Protein AF-0000000084972210 (afdb_homodimer)

InterPro domains:
  IPR000281 Helix-turn-helix protein RpiR [PF01418] (8-73)
  IPR000281 Helix-turn-helix protein RpiR [PS51071] (6-82)
  IPR001347 SIS domain [PF01380] (135-260)
  IPR001347 SIS domain [PS51464] (131-268)
  IPR009057 Homedomain-like superfamily [SSF46689] (7-78)
  IPR035472 RpiR-like, SIS domain [cd05013] (126-258)
  IPR036388 Winged helix-like DNA-binding domain superfamily [G3DSA:1.10.10.10] (3-77)
  IPR046348 SIS domain superfamily [SSF53697] (104-267)
  IPR047640 HTH-type transcriptional regulator RpiR-like [PTHR30514] (6-276)

Radius of gyration: 26.81 Å; Cα contacts (8 Å, |Δi|>4): 925; chains: 2; bounding box: 53×88×68 Å

Nearest PDB structures (foldseek):
  4ivn-assembly1_A  TM=7.074E-01  e=9.730E-13  Vibrio vulnificus YJ016
  4ivn-assembly1_B  TM=6.744E-01  e=2.372E-12  Vibrio vulnificus YJ016
  3sho-assembly1_B  TM=8.612E-01  e=5.101E-09  Sphaerobacter thermophilus DSM 20745
  7en7-assembly1_A  TM=8.358E-01  e=5.096E-07  Escherichia coli K-12
  7en5-assembly1_A  TM=8.341E-01  e=5.912E-07  Escherichia coli K-12

Foldseek 3Di:
DPPPPQQLLRLCVVQVVVADPLLNLLSVLCVVCLQCLLQDQLQVSQVVSVHGSVSSQVSCVSSPHPGSNRSSVRSLCNCLVVCPVPQVVLAVVVCVVLPPPPPSVCVLVVVLVVLLVVLVVVDDPVLLLVLLQLVLQAPAEEEFEDDVGVVLRVVLQVVVQLQDPHYYYDDLDDVSLVVCLVPDDQSYAYEAEAEGNRDPSSLVSLQSNLVSRHAYEYEYAGSSRPSVVSHPYYRHSHDPRHHPVSCVVSSNVVSVVSVVSNCVVPVPSRVVSNVVSVVVCCVVVVVVVD/DPPPPAQLLRLCVVLVVVQDPLLNLLSVLCVVCLLCLLADQLQVSQVVSVHGSVSSQVSCVSSPHPGSLRSSLRSLLNCLVVPLVPQVVLAVVVCVVLPPPPPSVVVLVVVLVVLLVVLVVVDDPVLLLVVLQLVLQAPAEEEFEDDVVVVLRVVLQVVVQLQDPHYYYDDLDDVSLVVCLVPDDQSYAYEAEAEGSGDPSSLVSLQSNQVSRHAYEYEYAGPNRPSVVSHPYYRHSHDSRHHPVSCVVSSNVVSVVSVVSNCVVPVPSRVVSNVVSVVVCCVVVVVVVD

pLDDT: mean 84.64, std 15.68, range [24.75, 98.81]

Sequence (580 aa):
MGVKASTITERIEAHFDQLSKAQKKVAQFVLKNPTYVGVHSASEVGISAGTSETTVIRFCYAIGLAGYAQLQKEVTMFVFGKNTNSTLGNYVASKEALFHEPQLAEKVMGQVSNQIINIAQQIDPDQFQDVTRRMHQASTIYLIGAGASQFAGQWLKFTLNILRPNVQAVESHTGALIRTLQEMDEDALVIVVSLHRYYKESIALAKMFHEQGAYTVAMTDSNVAPIIPHADTTFVLQQTELSTIDMMPALIAFMNTLVVGMVSHDQAYYEQQREKFDDFQNSFLADRWSMGVKASTITERIEAHFDQLSKAQKKVAQFVLKNPTYVGVHSASEVGISAGTSETTVIRFCYAIGLAGYAQLQKEVTMFVFGKNTNSTLGNYVASKEALFHEPQLAEKVMGQVSNQIINIAQQIDPDQFQDVTRRMHQASTIYLIGAGASQFAGQWLKFTLNILRPNVQAVESHTGALIRTLQEMDEDALVIVVSLHRYYKESIALAKMFHEQGAYTVAMTDSNVAPIIPHADTTFVLQQTELSTIDMMPALIAFMNTLVVGMVSHDQAYYEQQREKFDDFQNSFLADRWS

Secondary structure (DSSP, 8-state):
-------HHHHHHHHGGGS-HHHHHHHHHHHH-HHHHHHS-HHHHHHHTTS-HHHHHHHHHHTT-SSHHHHHHHHHHHHHHHTHHHHHHHHHHTTGGGTT-TTHHHHHHHHHHHHHHHHHHHS-HHHHHHHHHHHHH-S-EEEEE-TTHHHHHHHHHHHHHHH-S-EEEPP-SHHHHHHHHHH--TT-EEEEEE-TT--HHHHHHHHHHHHTT-EEEEEES-TT-TTGGG-SEEEE---SS--TGGGHHHHHHHHHHHHHHHHTT-HHHHHHHHHHHHHHHHHHHHHH--/-------HHHHHHHHGGGS-HHHHHHHHHHHH-HHHHHHS-HHHHHHHTTS-HHHHHHHHHHTT-SSHHHHHHHHHHHHHHH-TTHHHHHHHHTTGGGTT-TTHHHHHHHHHHHHHHHHHHHS-HHHHHHHHHHHHH-S-EEEEE-TTHHHHHHHHHHHHHHH-S-EEEPP-SHHHHHHHHHH--TT-EEEEEE-TT--HHHHHHHHHHHHTT-EEEEEES-TT-TTGGG-SEEEE---SS--TGGGHHHHHHHHHHHHHHHHTT-HHHHHHHHHHHHHHHHHHHHHHH-

Structure (mmCIF, N/CA/C/O backbone):
data_AF-0000000084972210-model_v1
#
loop_
_entity.id
_entity.type
_entity.pdbx_description
1 polymer 'Putative HTH-type transcriptional regulator ybbH'
#
loop_
_atom_site.group_PDB
_atom_site.id
_atom_site.type_symbol
_atom_site.label_atom_id
_atom_site.label_alt_id
_atom_site.label_comp_id
_atom_site.label_asym_id
_atom_site.label_entity_id
_atom_site.label_seq_id
_atom_site.pdbx_PDB_ins_code
_atom_site.Cartn_x
_atom_site.Cartn_y
_atom_site.Cartn_z
_atom_site.occupancy
_atom_site.B_iso_or_equiv
_atom_site.auth_seq_id
_atom_site.auth_comp_id
_atom_site.auth_asym_id
_atom_site.auth_atom_id
_atom_site.pdbx_PDB_model_num
ATOM 1 N N . MET A 1 1 ? 20.594 -43.094 -1.416 1 24.75 1 MET A N 1
ATOM 2 C CA . MET A 1 1 ? 21.047 -42.156 -2.451 1 24.75 1 MET A CA 1
ATOM 3 C C . MET A 1 1 ? 19.906 -41.219 -2.877 1 24.75 1 MET A C 1
ATOM 5 O O . MET A 1 1 ? 18.891 -41.688 -3.393 1 24.75 1 MET A O 1
ATOM 9 N N . GLY A 1 2 ? 19.641 -40.219 -2.084 1 31.03 2 GLY A N 1
ATOM 10 C CA . GLY A 1 2 ? 18.422 -39.438 -2.121 1 31.03 2 GLY A CA 1
ATOM 11 C C . GLY A 1 2 ? 18.141 -38.844 -3.488 1 31.03 2 GLY A C 1
ATOM 12 O O . GLY A 1 2 ? 19.031 -38.219 -4.105 1 31.03 2 GLY A O 1
ATOM 13 N N . VAL A 1 3 ? 17.297 -39.469 -4.328 1 30.14 3 VAL A N 1
ATOM 14 C CA . VAL A 1 3 ? 16.938 -39 -5.66 1 30.14 3 VAL A CA 1
ATOM 15 C C . VAL A 1 3 ? 16.703 -37.5 -5.633 1 30.14 3 VAL A C 1
ATOM 17 O O . VAL A 1 3 ? 15.766 -37.031 -4.98 1 30.14 3 VAL A O 1
ATOM 20 N N . LYS A 1 4 ? 17.672 -36.688 -5.543 1 41.34 4 LYS A N 1
ATOM 21 C CA . LYS A 1 4 ? 17.594 -35.25 -5.68 1 41.34 4 LYS A CA 1
ATOM 22 C C . LYS A 1 4 ? 16.625 -34.844 -6.773 1 41.34 4 LYS A C 1
ATOM 24 O O . LYS A 1 4 ? 16.766 -35.25 -7.93 1 41.34 4 LYS A O 1
ATOM 29 N N . ALA A 1 5 ? 15.352 -34.719 -6.418 1 46.31 5 ALA A N 1
ATOM 30 C CA . ALA A 1 5 ? 14.312 -34.281 -7.348 1 46.31 5 ALA A CA 1
ATOM 31 C C . ALA A 1 5 ? 14.859 -33.25 -8.336 1 46.31 5 ALA A C 1
ATOM 33 O O . ALA A 1 5 ? 15.312 -32.188 -7.934 1 46.31 5 ALA A O 1
ATOM 34 N N . SER A 1 6 ? 15.305 -33.531 -9.492 1 58.09 6 SER A N 1
ATOM 35 C CA . SER A 1 6 ? 15.883 -32.75 -10.562 1 58.09 6 SER A CA 1
ATOM 36 C C . SER A 1 6 ? 14.93 -31.641 -11.008 1 58.09 6 SER A C 1
ATOM 38 O O . SER A 1 6 ? 13.711 -31.828 -11.031 1 58.09 6 SER A O 1
ATOM 40 N N . THR A 1 7 ? 15.32 -30.344 -10.961 1 69.88 7 THR A N 1
ATOM 41 C CA . THR A 1 7 ? 14.523 -29.234 -11.484 1 69.88 7 THR A CA 1
ATOM 42 C C . THR A 1 7 ? 14.141 -29.5 -12.938 1 69.88 7 THR A C 1
ATOM 44 O O . THR A 1 7 ? 14.703 -30.375 -13.594 1 69.88 7 THR A O 1
ATOM 47 N N . ILE A 1 8 ? 13.125 -28.922 -13.383 1 79.75 8 ILE A N 1
ATOM 48 C CA . ILE A 1 8 ? 12.688 -29.078 -14.766 1 79.75 8 ILE A CA 1
ATOM 49 C C . ILE A 1 8 ? 13.844 -28.75 -15.711 1 79.75 8 ILE A C 1
ATOM 51 O O . ILE A 1 8 ? 14.016 -29.406 -16.734 1 79.75 8 ILE A O 1
ATOM 55 N N . THR A 1 9 ? 14.625 -27.781 -15.289 1 77.5 9 THR A N 1
ATOM 56 C CA . THR A 1 9 ? 15.789 -27.422 -16.094 1 77.5 9 THR A CA 1
ATOM 57 C C . THR A 1 9 ? 16.766 -28.594 -16.172 1 77.5 9 THR A C 1
ATOM 59 O O . THR A 1 9 ? 17.25 -28.938 -17.25 1 77.5 9 THR A O 1
ATOM 62 N N . GLU A 1 10 ? 17.016 -29.156 -15.062 1 77.06 10 GLU A N 1
ATOM 63 C CA . GLU A 1 10 ? 17.938 -30.297 -15 1 77.06 10 GLU A CA 1
ATOM 64 C C . GLU A 1 10 ? 17.391 -31.469 -15.797 1 77.06 10 GLU A C 1
ATOM 66 O O . GLU A 1 10 ? 18.141 -32.188 -16.469 1 77.06 10 GLU A O 1
ATOM 71 N N . ARG A 1 11 ? 16.172 -31.703 -15.68 1 83.56 11 ARG A N 1
ATOM 72 C CA . ARG A 1 11 ? 15.523 -32.781 -16.391 1 83.56 11 ARG A CA 1
ATOM 73 C C . ARG A 1 11 ? 15.625 -32.594 -17.906 1 83.56 11 ARG A C 1
ATOM 75 O O . ARG A 1 11 ? 15.945 -33.531 -18.641 1 83.56 11 ARG A O 1
ATOM 82 N N . ILE A 1 12 ? 15.391 -31.344 -18.344 1 87.38 12 ILE A N 1
ATOM 83 C CA . ILE A 1 12 ? 15.469 -31.016 -19.766 1 87.38 12 ILE A CA 1
ATOM 84 C C . ILE A 1 12 ? 16.906 -31.188 -20.25 1 87.38 12 ILE A C 1
ATOM 86 O O . ILE A 1 12 ? 17.141 -31.781 -21.312 1 87.38 12 ILE A O 1
ATOM 90 N N . GLU A 1 13 ? 17.797 -30.719 -19.453 1 81.81 13 GLU A N 1
ATOM 91 C CA . GLU A 1 13 ? 19.203 -30.812 -19.828 1 81.81 13 GLU A CA 1
ATOM 92 C C . GLU A 1 13 ? 19.656 -32.281 -19.938 1 81.81 13 GLU A C 1
ATOM 94 O O . GLU A 1 13 ? 20.406 -32.625 -20.844 1 81.81 13 GLU A O 1
ATOM 99 N N . ALA A 1 14 ? 19.203 -33.062 -19.047 1 84.31 14 ALA A N 1
ATOM 100 C CA . ALA A 1 14 ? 19.578 -34.469 -18.984 1 84.31 14 ALA A CA 1
ATOM 101 C C . ALA A 1 14 ? 19.078 -35.25 -20.203 1 84.31 14 ALA A C 1
ATOM 103 O O . ALA A 1 14 ? 19.688 -36.219 -20.641 1 84.31 14 ALA A O 1
ATOM 104 N N . HIS A 1 15 ? 18 -34.844 -20.812 1 89.56 15 HIS A N 1
ATOM 105 C CA . HIS A 1 15 ? 17.359 -35.562 -21.891 1 89.56 15 HIS A CA 1
ATOM 106 C C . HIS A 1 15 ? 17.484 -34.844 -23.219 1 89.56 15 HIS A C 1
ATOM 108 O O . HIS A 1 15 ? 17.016 -35.312 -24.25 1 89.56 15 HIS A O 1
ATOM 114 N N . PHE A 1 16 ? 18.141 -33.625 -23.219 1 88 16 PHE A N 1
ATOM 115 C CA . PHE A 1 16 ? 18.109 -32.719 -24.328 1 88 16 PHE A CA 1
ATOM 116 C C . PHE A 1 16 ? 18.641 -33.375 -25.609 1 88 16 PHE A C 1
ATOM 118 O O . PHE A 1 16 ? 18.047 -33.219 -26.672 1 88 16 PHE A O 1
ATOM 125 N N . ASP A 1 17 ? 19.656 -34.125 -25.5 1 86.75 17 ASP A N 1
ATOM 126 C CA . ASP A 1 17 ? 20.344 -34.719 -26.656 1 86.75 17 ASP A CA 1
ATOM 127 C C . ASP A 1 17 ? 19.484 -35.781 -27.297 1 86.75 17 ASP A C 1
ATOM 129 O O . ASP A 1 17 ? 19.656 -36.094 -28.484 1 86.75 17 ASP A O 1
ATOM 133 N N . GLN A 1 18 ? 18.625 -36.406 -26.594 1 90.88 18 GLN A N 1
ATOM 134 C CA . GLN A 1 18 ? 17.781 -37.5 -27.078 1 90.88 18 GLN A CA 1
ATOM 135 C C . GLN A 1 18 ? 16.484 -36.969 -27.688 1 90.88 18 GLN A C 1
ATOM 137 O O . GLN A 1 18 ? 15.703 -37.75 -28.25 1 90.88 18 GLN A O 1
ATOM 142 N N . LEU A 1 19 ? 16.297 -35.688 -27.578 1 93.06 19 LEU A N 1
ATOM 143 C CA . LEU A 1 19 ? 15.055 -35.062 -28.047 1 93.06 19 LEU A CA 1
ATOM 144 C C . LEU A 1 19 ? 15.07 -34.875 -29.547 1 93.06 19 LEU A C 1
ATOM 146 O O . LEU A 1 19 ? 16.141 -34.656 -30.141 1 93.06 19 LEU A O 1
ATOM 150 N N . SER A 1 20 ? 13.93 -35.094 -30.188 1 92.94 20 SER A N 1
ATOM 151 C CA . SER A 1 20 ? 13.797 -34.75 -31.594 1 92.94 20 SER A CA 1
ATOM 152 C C . SER A 1 20 ? 13.984 -33.25 -31.812 1 92.94 20 SER A C 1
ATOM 154 O O . SER A 1 20 ? 13.961 -32.469 -30.859 1 92.94 20 SER A O 1
ATOM 156 N N . LYS A 1 21 ? 14.188 -32.875 -33.062 1 91.88 21 LYS A N 1
ATOM 157 C CA . LYS A 1 21 ? 14.344 -31.469 -33.406 1 91.88 21 LYS A CA 1
ATOM 158 C C . LYS A 1 21 ? 13.156 -30.656 -32.906 1 91.88 21 LYS A C 1
ATOM 160 O O . LYS A 1 21 ? 13.336 -29.578 -32.312 1 91.88 21 LYS A O 1
ATOM 165 N N . ALA A 1 22 ? 11.984 -31.172 -33.156 1 92.69 22 ALA A N 1
ATOM 166 C CA . ALA A 1 22 ? 10.766 -30.484 -32.719 1 92.69 22 ALA A CA 1
ATOM 167 C C . ALA A 1 22 ? 10.688 -30.422 -31.188 1 92.69 22 ALA A C 1
ATOM 169 O O . ALA A 1 22 ? 10.281 -29.406 -30.625 1 92.69 22 ALA A O 1
ATOM 170 N N . GLN A 1 23 ? 11.109 -31.453 -30.469 1 94.38 23 GLN A N 1
ATOM 171 C CA . GLN A 1 23 ? 11.094 -31.5 -29 1 94.38 23 GLN A CA 1
ATOM 172 C C . GLN A 1 23 ? 12.125 -30.547 -28.422 1 94.38 23 GLN A C 1
ATOM 174 O O . GLN A 1 23 ? 11.898 -29.953 -27.359 1 94.38 23 GLN A O 1
ATOM 179 N N . LYS A 1 24 ? 13.211 -30.391 -29.109 1 92.19 24 LYS A N 1
ATOM 180 C CA . LYS A 1 24 ? 14.227 -29.438 -28.672 1 92.19 24 LYS A CA 1
ATOM 181 C C . LYS A 1 24 ? 13.695 -28.016 -28.719 1 92.19 24 LYS A C 1
ATOM 183 O O . LYS A 1 24 ? 14.016 -27.188 -27.859 1 92.19 24 LYS A O 1
ATOM 188 N N . LYS A 1 25 ? 12.883 -27.719 -29.672 1 91.62 25 LYS A N 1
ATOM 189 C CA . LYS A 1 25 ? 12.227 -26.422 -29.719 1 91.62 25 LYS A CA 1
ATOM 190 C C . LYS A 1 25 ? 11.344 -26.203 -28.5 1 91.62 25 LYS A C 1
ATOM 192 O O . LYS A 1 25 ? 11.359 -25.125 -27.891 1 91.62 25 LYS A O 1
ATOM 197 N N . VAL A 1 26 ? 10.586 -27.219 -28.125 1 93.88 26 VAL A N 1
ATOM 198 C CA . VAL A 1 26 ? 9.727 -27.141 -26.953 1 93.88 26 VAL A CA 1
ATOM 199 C C . VAL A 1 26 ? 10.586 -26.953 -25.703 1 93.88 26 VAL A C 1
ATOM 201 O O . VAL A 1 26 ? 10.289 -26.109 -24.859 1 93.88 26 VAL A O 1
ATOM 204 N N . ALA A 1 27 ? 11.633 -27.734 -25.578 1 90.38 27 ALA A N 1
ATOM 205 C CA . ALA A 1 27 ? 12.539 -27.656 -24.438 1 90.38 27 ALA A CA 1
ATOM 206 C C . ALA A 1 27 ? 13.086 -26.234 -24.266 1 90.38 27 ALA A C 1
ATOM 208 O O . ALA A 1 27 ? 13.047 -25.688 -23.172 1 90.38 27 ALA A O 1
ATOM 209 N N . GLN A 1 28 ? 13.547 -25.688 -25.359 1 85.31 28 GLN A N 1
ATOM 210 C CA . GLN A 1 28 ? 14.086 -24.344 -25.328 1 85.31 28 GLN A CA 1
ATOM 211 C C . GLN A 1 28 ? 13.016 -23.328 -24.953 1 85.31 28 GLN A C 1
ATOM 213 O O . GLN A 1 28 ? 13.281 -22.391 -24.172 1 85.31 28 GLN A O 1
ATOM 218 N N . PHE A 1 29 ? 11.898 -23.531 -25.469 1 87.38 29 PHE A N 1
ATOM 219 C CA . PHE A 1 29 ? 10.797 -22.625 -25.156 1 87.38 29 PHE A CA 1
ATOM 220 C C . PHE A 1 29 ? 10.445 -22.719 -23.672 1 87.38 29 PHE A C 1
ATOM 222 O O . PHE A 1 29 ? 10.234 -21.688 -23.016 1 87.38 29 PHE A O 1
ATOM 229 N N . VAL A 1 30 ? 10.359 -23.953 -23.125 1 85.62 30 VAL A N 1
ATOM 230 C CA . VAL A 1 30 ? 10.031 -24.172 -21.719 1 85.62 30 VAL A CA 1
ATOM 231 C C . VAL A 1 30 ? 11.07 -23.5 -20.828 1 85.62 30 VAL A C 1
ATOM 233 O O . VAL A 1 30 ? 10.727 -22.828 -19.859 1 85.62 30 VAL A O 1
ATOM 236 N N . LEU A 1 31 ? 12.328 -23.625 -21.219 1 77.62 31 LEU A N 1
ATOM 237 C CA . LEU A 1 31 ? 13.422 -23.062 -20.438 1 77.62 31 LEU A CA 1
ATOM 238 C C . LEU A 1 31 ? 13.414 -21.531 -20.5 1 77.62 31 LEU A C 1
ATOM 240 O O . LEU A 1 31 ? 13.695 -20.859 -19.516 1 77.62 31 LEU A O 1
ATOM 244 N N . LYS A 1 32 ? 13.039 -21.031 -21.609 1 71.75 32 LYS A N 1
ATOM 245 C CA . LYS A 1 32 ? 13.07 -19.594 -21.844 1 71.75 32 LYS A CA 1
ATOM 246 C C . LYS A 1 32 ? 11.797 -18.922 -21.328 1 71.75 32 LYS A C 1
ATOM 248 O O . LYS A 1 32 ? 11.82 -17.75 -20.922 1 71.75 32 LYS A O 1
ATOM 253 N N . ASN A 1 33 ? 10.75 -19.766 -21.406 1 73.19 33 ASN A N 1
ATOM 254 C CA . ASN A 1 33 ? 9.453 -19.188 -21.078 1 73.19 33 ASN A CA 1
ATOM 255 C C . ASN A 1 33 ? 8.719 -20.016 -20.031 1 73.19 33 ASN A C 1
ATOM 257 O O . ASN A 1 33 ? 7.57 -20.406 -20.25 1 73.19 33 ASN A O 1
ATOM 261 N N . PRO A 1 34 ? 9.43 -20.328 -18.938 1 73.5 34 PRO A N 1
ATOM 262 C CA . PRO A 1 34 ? 8.797 -21.234 -17.969 1 73.5 34 PRO A CA 1
ATOM 263 C C . PRO A 1 34 ? 7.469 -20.688 -17.438 1 73.5 34 PRO A C 1
ATOM 265 O O . PRO A 1 34 ? 6.52 -21.453 -17.25 1 73.5 34 PRO A O 1
ATOM 268 N N . THR A 1 35 ? 7.406 -19.453 -17.312 1 65.38 35 THR A N 1
ATOM 269 C CA . THR A 1 35 ? 6.18 -18.859 -16.797 1 65.38 35 THR A CA 1
ATOM 270 C C . THR A 1 35 ? 5.031 -19.047 -17.781 1 65.38 35 THR A C 1
ATOM 272 O O . THR A 1 35 ? 3.91 -19.375 -17.391 1 65.38 35 THR A O 1
ATOM 275 N N . TYR A 1 36 ? 5.336 -18.844 -19.016 1 69.38 36 TYR A N 1
ATOM 276 C CA . TYR A 1 36 ? 4.352 -19.062 -20.062 1 69.38 36 TYR A CA 1
ATOM 277 C C . TYR A 1 36 ? 3.873 -20.516 -20.078 1 69.38 36 TYR A C 1
ATOM 279 O O . TYR A 1 36 ? 2.67 -20.766 -20.156 1 69.38 36 TYR A O 1
ATOM 287 N N . VAL A 1 37 ? 4.75 -21.422 -19.984 1 80.75 37 VAL A N 1
ATOM 288 C CA . VAL A 1 37 ? 4.465 -22.859 -20.047 1 80.75 37 VAL A CA 1
ATOM 289 C C . VAL A 1 37 ? 3.611 -23.266 -18.844 1 80.75 37 VAL A C 1
ATOM 291 O O . VAL A 1 37 ? 2.74 -24.125 -18.953 1 80.75 37 VAL A O 1
ATOM 294 N N . GLY A 1 38 ? 3.9 -22.562 -17.766 1 74.56 38 GLY A N 1
ATOM 295 C CA . GLY A 1 38 ? 3.184 -22.875 -16.547 1 74.56 38 GLY A CA 1
ATOM 296 C C . GLY A 1 38 ? 1.702 -22.562 -16.625 1 74.56 38 GLY A C 1
ATOM 297 O O . GLY A 1 38 ? 0.896 -23.156 -15.906 1 74.56 38 GLY A O 1
ATOM 298 N N . VAL A 1 39 ? 1.272 -21.688 -17.547 1 63.34 39 VAL A N 1
ATOM 299 C CA . VAL A 1 39 ? -0.1 -21.203 -17.438 1 63.34 39 VAL A CA 1
ATOM 300 C C . VAL A 1 39 ? -0.824 -21.406 -18.766 1 63.34 39 VAL A C 1
ATOM 302 O O . VAL A 1 39 ? -1.972 -20.984 -18.922 1 63.34 39 VAL A O 1
ATOM 305 N N . HIS A 1 40 ? -0.234 -21.875 -19.703 1 72.31 40 HIS A N 1
ATOM 306 C CA . HIS A 1 40 ? -0.85 -22.062 -21.016 1 72.31 40 HIS A CA 1
ATOM 307 C C . HIS A 1 40 ? -0.997 -23.531 -21.344 1 72.31 40 HIS A C 1
ATOM 309 O O . HIS A 1 40 ? -0.276 -24.375 -20.797 1 72.31 40 HIS A O 1
ATOM 315 N N . SER A 1 41 ? -1.969 -23.828 -22.172 1 80.38 41 SER A N 1
ATOM 316 C CA . SER A 1 41 ? -2.242 -25.203 -22.578 1 80.38 41 SER A CA 1
ATOM 317 C C . SER A 1 41 ? -1.131 -25.75 -23.469 1 80.38 41 SER A C 1
ATOM 319 O O . SER A 1 41 ? -0.345 -24.984 -24.031 1 80.38 41 SER A O 1
ATOM 321 N N . ALA A 1 42 ? -1.182 -27.109 -23.578 1 91.5 42 ALA A N 1
ATOM 322 C CA . ALA A 1 42 ? -0.205 -27.781 -24.438 1 91.5 42 ALA A CA 1
ATOM 323 C C . ALA A 1 42 ? -0.313 -27.297 -25.875 1 91.5 42 ALA A C 1
ATOM 325 O O . ALA A 1 42 ? 0.699 -27.156 -26.562 1 91.5 42 ALA A O 1
ATOM 326 N N . SER A 1 43 ? -1.561 -26.984 -26.266 1 91.12 43 SER A N 1
ATOM 327 C CA . SER A 1 43 ? -1.801 -26.516 -27.625 1 91.12 43 SER A CA 1
ATOM 328 C C . SER A 1 43 ? -1.183 -25.141 -27.844 1 91.12 43 SER A C 1
ATOM 330 O O . SER A 1 43 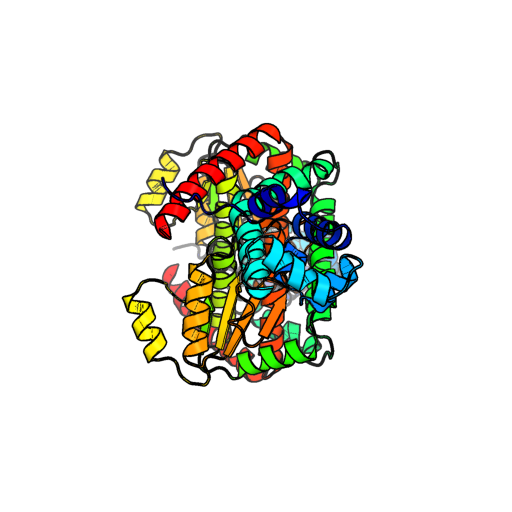? -0.505 -24.906 -28.844 1 91.12 43 SER A O 1
ATOM 332 N N . GLU A 1 44 ? -1.295 -24.266 -26.969 1 86.19 44 GLU A N 1
ATOM 333 C CA . GLU A 1 44 ? -0.758 -22.906 -27.047 1 86.19 44 GLU A CA 1
ATOM 334 C C . GLU A 1 44 ? 0.767 -22.906 -26.984 1 86.19 44 GLU A C 1
ATOM 336 O O . GLU A 1 44 ? 1.425 -22.172 -27.734 1 86.19 44 GLU A O 1
ATOM 341 N N . VAL A 1 45 ? 1.277 -23.703 -26.109 1 92.62 45 VAL A N 1
ATOM 342 C CA . VAL A 1 45 ? 2.723 -23.828 -25.969 1 92.62 45 VAL A CA 1
ATOM 343 C C . VAL A 1 45 ? 3.318 -24.406 -27.25 1 92.62 45 VAL A C 1
ATOM 345 O O . VAL A 1 45 ? 4.363 -23.938 -27.719 1 92.62 45 VAL A O 1
ATOM 348 N N . GLY A 1 46 ? 2.652 -25.375 -27.797 1 94.25 46 GLY A N 1
ATOM 349 C CA . GLY A 1 46 ? 3.086 -25.922 -29.078 1 94.25 46 GLY A CA 1
ATOM 350 C C . GLY A 1 46 ? 3.182 -24.891 -30.172 1 94.25 46 GLY A C 1
ATOM 351 O O . GLY A 1 46 ? 4.203 -24.797 -30.859 1 94.25 46 GLY A O 1
ATOM 352 N N . ILE A 1 47 ? 2.154 -24.031 -30.266 1 88.94 47 ILE A N 1
ATOM 353 C CA . ILE A 1 47 ? 2.1 -22.984 -31.281 1 88.94 47 ILE A CA 1
ATOM 354 C C . ILE A 1 47 ? 3.225 -21.984 -31.031 1 88.94 47 ILE A C 1
ATOM 356 O O . ILE A 1 47 ? 3.961 -21.641 -31.969 1 88.94 47 ILE A O 1
ATOM 360 N N . SER A 1 48 ? 3.414 -21.625 -29.859 1 87.94 48 SER A N 1
ATOM 361 C CA . SER A 1 48 ? 4.395 -20.594 -29.5 1 87.94 48 SER A CA 1
ATOM 362 C C . SER A 1 48 ? 5.816 -21.109 -29.672 1 87.94 48 SER A C 1
ATOM 364 O O . SER A 1 48 ? 6.727 -20.344 -29.984 1 87.94 48 SER A O 1
ATOM 366 N N . ALA A 1 49 ? 5.98 -22.375 -29.484 1 91.88 49 ALA A N 1
ATOM 367 C CA . ALA A 1 49 ? 7.289 -23 -29.641 1 91.88 49 ALA A CA 1
ATOM 368 C C . ALA A 1 49 ? 7.555 -23.375 -31.094 1 91.88 49 ALA A C 1
ATOM 370 O O . ALA A 1 49 ? 8.633 -23.875 -31.422 1 91.88 49 ALA A O 1
ATOM 371 N N . GLY A 1 50 ? 6.52 -23.125 -31.922 1 89.88 50 GLY A N 1
ATOM 372 C CA . GLY A 1 50 ? 6.66 -23.453 -33.344 1 89.88 50 GLY A CA 1
ATOM 373 C C . GLY A 1 50 ? 6.461 -24.922 -33.625 1 89.88 50 GLY A C 1
ATOM 374 O O . GLY A 1 50 ? 7.102 -25.469 -34.531 1 89.88 50 GLY A O 1
ATOM 375 N N . THR A 1 51 ? 5.762 -25.562 -32.844 1 92.81 51 THR A N 1
ATOM 376 C CA . THR A 1 51 ? 5.465 -26.984 -33.031 1 92.81 51 THR A CA 1
ATOM 377 C C . THR A 1 51 ? 3.988 -27.266 -32.75 1 92.81 51 THR A C 1
ATOM 379 O O . THR A 1 51 ? 3.164 -26.344 -32.781 1 92.81 51 THR A O 1
ATOM 382 N N . SER A 1 52 ? 3.57 -28.531 -32.531 1 92.06 52 SER A N 1
ATOM 383 C CA . SER A 1 52 ? 2.189 -28.953 -32.312 1 92.06 52 SER A CA 1
ATOM 384 C C . SER A 1 52 ? 1.965 -29.328 -30.844 1 92.06 52 SER A C 1
ATOM 386 O O . SER A 1 52 ? 2.922 -29.547 -30.109 1 92.06 52 SER A O 1
ATOM 388 N N . GLU A 1 53 ? 0.655 -29.344 -30.469 1 93.44 53 GLU A N 1
ATOM 389 C CA . GLU A 1 53 ? 0.265 -29.859 -29.172 1 93.44 53 GLU A CA 1
ATOM 390 C C . GLU A 1 53 ? 0.813 -31.266 -28.938 1 93.44 53 GLU A C 1
ATOM 392 O O . GLU A 1 53 ? 1.316 -31.578 -27.859 1 93.44 53 GLU A O 1
ATOM 397 N N . THR A 1 54 ? 0.73 -32.094 -30 1 93.69 54 THR A N 1
ATOM 398 C CA . THR A 1 54 ? 1.205 -33.469 -29.938 1 93.69 54 THR A CA 1
ATOM 399 C C . THR A 1 54 ? 2.697 -33.5 -29.625 1 93.69 54 THR A C 1
ATOM 401 O O . THR A 1 54 ? 3.143 -34.344 -28.812 1 93.69 54 THR A O 1
ATOM 404 N N . THR A 1 55 ? 3.461 -32.625 -30.203 1 94.81 55 THR A N 1
ATOM 405 C CA . THR A 1 55 ? 4.898 -32.531 -29.953 1 94.81 55 THR A CA 1
ATOM 406 C C . THR A 1 55 ? 5.18 -32.188 -28.5 1 94.81 55 THR A C 1
ATOM 408 O O . THR A 1 55 ? 6.094 -32.75 -27.891 1 94.81 55 THR A O 1
ATOM 411 N N . VAL A 1 56 ? 4.383 -31.281 -27.922 1 95.62 56 VAL A N 1
ATOM 412 C CA . VAL A 1 56 ? 4.543 -30.891 -26.531 1 95.62 56 VAL A CA 1
ATOM 413 C C . VAL A 1 56 ? 4.289 -32.094 -25.625 1 95.62 56 VAL A C 1
ATOM 415 O O . VAL A 1 56 ? 5.055 -32.344 -24.688 1 95.62 56 VAL A O 1
ATOM 418 N N . ILE A 1 57 ? 3.25 -32.781 -25.938 1 94.56 57 ILE A N 1
ATOM 419 C CA . ILE A 1 57 ? 2.885 -33.969 -25.125 1 94.56 57 ILE A CA 1
ATOM 420 C C . ILE A 1 57 ? 3.984 -35 -25.219 1 94.56 57 ILE A C 1
ATOM 422 O O . ILE A 1 57 ? 4.383 -35.594 -24.203 1 94.56 57 ILE A O 1
ATOM 426 N N . ARG A 1 58 ? 4.508 -35.281 -26.359 1 93.81 58 ARG A N 1
ATOM 427 C CA . ARG A 1 58 ? 5.582 -36.25 -26.562 1 93.81 58 ARG A CA 1
ATOM 428 C C . ARG A 1 58 ? 6.855 -35.812 -25.844 1 93.81 58 ARG A C 1
ATOM 430 O O . ARG A 1 58 ? 7.613 -36.625 -25.344 1 93.81 58 ARG A O 1
ATOM 437 N N . PHE A 1 59 ? 7.148 -34.469 -25.875 1 95.38 59 PHE A N 1
ATOM 438 C CA . PHE A 1 59 ? 8.258 -33.875 -25.125 1 95.38 59 PHE A CA 1
ATOM 439 C C . PHE A 1 59 ? 8.164 -34.25 -23.656 1 95.38 59 PHE A C 1
ATOM 441 O O . PHE A 1 59 ? 9.148 -34.656 -23.047 1 95.38 59 PHE A O 1
ATOM 448 N N . CYS A 1 60 ? 6.996 -34 -23.062 1 93.94 60 CYS A N 1
ATOM 449 C CA . CYS A 1 60 ? 6.793 -34.312 -21.656 1 93.94 60 CYS A CA 1
ATOM 450 C C . CYS A 1 60 ? 7.172 -35.75 -21.328 1 93.94 60 CYS A C 1
ATOM 452 O O . CYS A 1 60 ? 7.922 -36 -20.391 1 93.94 60 CYS A O 1
ATOM 454 N N . TYR A 1 61 ? 6.742 -36.656 -22.156 1 93.12 61 TYR A N 1
ATOM 455 C CA . TYR A 1 61 ? 7.039 -38.062 -21.938 1 93.12 61 TYR A CA 1
ATOM 456 C C . TYR A 1 61 ? 8.523 -38.344 -22.141 1 93.12 61 TYR A C 1
ATOM 458 O O . TYR A 1 61 ? 9.117 -39.125 -21.406 1 93.12 61 TYR A O 1
ATOM 466 N N . ALA A 1 62 ? 9.062 -37.719 -23.094 1 94 62 ALA A N 1
ATOM 467 C CA . ALA A 1 62 ? 10.469 -37.938 -23.438 1 94 62 ALA A CA 1
ATOM 468 C C . ALA A 1 62 ? 11.383 -37.562 -22.281 1 94 62 ALA A C 1
ATOM 470 O O . ALA A 1 62 ? 12.453 -38.125 -22.094 1 94 62 ALA A O 1
ATOM 471 N N . ILE A 1 63 ? 10.898 -36.562 -21.5 1 92.56 63 ILE A N 1
ATOM 472 C CA . ILE A 1 63 ? 11.758 -36.125 -20.406 1 92.56 63 ILE A CA 1
ATOM 473 C C . ILE A 1 63 ? 11.289 -36.781 -19.094 1 92.56 63 ILE A C 1
ATOM 475 O O . ILE A 1 63 ? 11.656 -36.312 -18.016 1 92.56 63 ILE A O 1
ATOM 479 N N . GLY A 1 64 ? 10.43 -37.75 -19.266 1 89.62 64 GLY A N 1
ATOM 480 C CA . GLY A 1 64 ? 10.086 -38.594 -18.125 1 89.62 64 GLY A CA 1
ATOM 481 C C . GLY A 1 64 ? 8.891 -38.062 -17.344 1 89.62 64 GLY A C 1
ATOM 482 O O . GLY A 1 64 ? 8.703 -38.438 -16.188 1 89.62 64 GLY A O 1
ATOM 483 N N . LEU A 1 65 ? 8.148 -37.219 -17.953 1 90.12 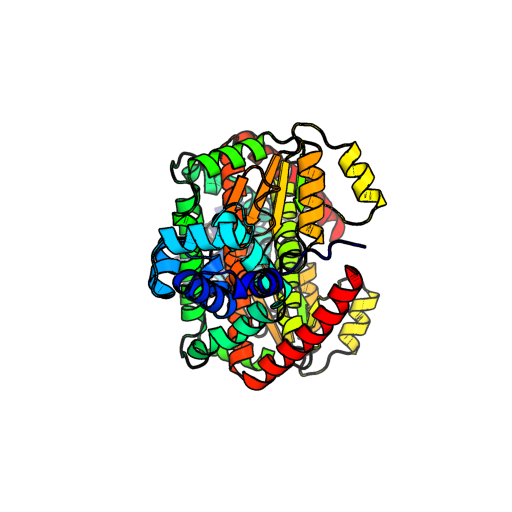65 LEU A N 1
ATOM 484 C CA . LEU A 1 65 ? 6.973 -36.688 -17.266 1 90.12 65 LEU A CA 1
ATOM 485 C C . LEU A 1 65 ? 5.727 -37.469 -17.672 1 90.12 65 LEU A C 1
ATOM 487 O O . LEU A 1 65 ? 5.695 -38.094 -18.734 1 90.12 65 LEU A O 1
ATOM 491 N N . ALA A 1 66 ? 4.73 -37.469 -16.797 1 86.12 66 ALA A N 1
ATOM 492 C CA . ALA A 1 66 ? 3.496 -38.188 -17.047 1 86.12 66 ALA A CA 1
ATOM 493 C C . ALA A 1 66 ? 2.58 -37.438 -18 1 86.12 66 ALA A C 1
ATOM 495 O O . ALA A 1 66 ? 1.544 -37.969 -18.422 1 86.12 66 ALA A O 1
ATOM 496 N N . GLY A 1 67 ? 2.914 -36.25 -18.391 1 87.62 67 GLY A N 1
ATOM 497 C CA . GLY A 1 67 ? 2.117 -35.406 -19.297 1 87.62 67 GLY A CA 1
ATOM 498 C C . GLY A 1 67 ? 2.357 -33.938 -19.109 1 87.62 67 GLY A C 1
ATOM 499 O O . GLY A 1 67 ? 3.262 -33.531 -18.375 1 87.62 67 GLY A O 1
ATOM 500 N N . TYR A 1 68 ? 1.542 -33.188 -19.812 1 89.38 68 TYR A N 1
ATOM 501 C CA . TYR A 1 68 ? 1.711 -31.75 -19.812 1 89.38 68 TYR A CA 1
ATOM 502 C C . TYR A 1 68 ? 1.353 -31.156 -18.453 1 89.38 68 TYR A C 1
ATOM 504 O O . TYR A 1 68 ? 1.982 -30.203 -18.016 1 89.38 68 TYR A O 1
ATOM 512 N N . ALA A 1 69 ? 0.433 -31.797 -17.812 1 80.12 69 ALA A N 1
ATOM 513 C CA . ALA A 1 69 ? 0.045 -31.312 -16.5 1 80.12 69 ALA A CA 1
ATOM 514 C C . ALA A 1 69 ? 1.22 -31.375 -15.523 1 80.12 69 ALA A C 1
ATOM 516 O O . ALA A 1 69 ? 1.422 -30.453 -14.727 1 80.12 69 ALA A O 1
ATOM 517 N N . GLN A 1 70 ? 1.973 -32.438 -15.602 1 80.38 70 GLN A N 1
ATOM 518 C CA . GLN A 1 70 ? 3.152 -32.531 -14.758 1 80.38 70 GLN A CA 1
ATOM 519 C C . GLN A 1 70 ? 4.215 -31.516 -15.148 1 80.38 70 GLN A C 1
ATOM 521 O O . GLN A 1 70 ? 4.891 -30.953 -14.281 1 80.38 70 GLN A O 1
ATOM 526 N N . LEU A 1 71 ? 4.402 -31.281 -16.453 1 86.69 71 LEU A N 1
ATOM 527 C CA . LEU A 1 71 ? 5.336 -30.234 -16.891 1 86.69 71 LEU A CA 1
ATOM 528 C C . LEU A 1 71 ? 4.961 -28.891 -16.297 1 86.69 71 LEU A C 1
ATOM 530 O O . LEU A 1 71 ? 5.816 -28.188 -15.742 1 86.69 71 LEU A O 1
ATOM 534 N N . GLN A 1 72 ? 3.734 -28.578 -16.391 1 76.31 72 GLN A N 1
ATOM 535 C CA . GLN A 1 72 ? 3.26 -27.297 -15.859 1 76.31 72 GLN A CA 1
ATOM 536 C C . GLN A 1 72 ? 3.564 -27.188 -14.367 1 76.31 72 GLN A C 1
ATOM 538 O O . GLN A 1 72 ? 4.059 -26.156 -13.906 1 76.31 72 GLN A O 1
ATOM 543 N N . LYS A 1 73 ? 3.318 -28.25 -13.734 1 70.44 73 LYS A N 1
ATOM 544 C CA . LYS A 1 73 ? 3.586 -28.281 -12.305 1 70.44 73 LYS A CA 1
ATOM 545 C C . LYS A 1 73 ? 5.07 -28.062 -12.016 1 70.44 73 LYS A C 1
ATOM 547 O O . LYS A 1 73 ? 5.43 -27.25 -11.164 1 70.44 73 LYS A O 1
ATOM 552 N N . GLU A 1 74 ? 5.902 -28.859 -12.711 1 72.31 74 GLU A N 1
ATOM 553 C CA . GLU A 1 74 ? 7.34 -28.797 -12.461 1 72.31 74 GLU A CA 1
ATOM 554 C C . GLU A 1 74 ? 7.918 -27.438 -12.867 1 72.31 74 GLU A C 1
ATOM 556 O O . GLU A 1 74 ? 8.812 -26.922 -12.195 1 72.31 74 GLU A O 1
ATOM 561 N N . VAL A 1 75 ? 7.391 -26.938 -13.93 1 72.69 75 VAL A N 1
ATOM 562 C CA . VAL A 1 75 ? 7.852 -25.625 -14.391 1 72.69 75 VAL A CA 1
ATOM 563 C C . VAL A 1 75 ? 7.43 -24.547 -13.391 1 72.69 75 VAL A C 1
ATOM 565 O O . VAL A 1 75 ? 8.203 -23.656 -13.07 1 72.69 75 VAL A O 1
ATOM 568 N N . THR A 1 76 ? 6.215 -24.75 -13.039 1 62.03 76 THR A N 1
ATOM 569 C CA . THR A 1 76 ? 5.703 -23.812 -12.039 1 62.03 76 THR A CA 1
ATOM 570 C C . THR A 1 76 ? 6.551 -23.875 -10.773 1 62.03 76 THR A C 1
ATOM 572 O O . THR A 1 76 ? 6.906 -22.828 -10.219 1 62.03 76 THR A O 1
ATOM 575 N N . MET A 1 77 ? 6.848 -25.125 -10.414 1 58.62 77 MET A N 1
ATOM 576 C CA . MET A 1 77 ? 7.699 -25.312 -9.242 1 58.62 77 MET A CA 1
ATOM 577 C C . MET A 1 77 ? 9.086 -24.719 -9.477 1 58.62 77 MET A C 1
ATOM 579 O O . MET A 1 77 ? 9.688 -24.156 -8.562 1 58.62 77 MET A O 1
ATOM 583 N N . PHE A 1 78 ? 9.578 -25.078 -10.625 1 58.41 78 PHE A N 1
ATOM 584 C CA . PHE A 1 78 ? 10.875 -24.562 -11.039 1 58.41 78 PHE A CA 1
ATOM 585 C C . PHE A 1 78 ? 10.867 -23.031 -11.016 1 58.41 78 PHE A C 1
ATOM 587 O O . PHE A 1 78 ? 11.812 -22.406 -10.531 1 58.41 78 PHE A O 1
ATOM 594 N N . VAL A 1 79 ? 9.891 -22.594 -11.656 1 54.12 79 VAL A N 1
ATOM 595 C CA . VAL A 1 79 ? 9.766 -21.141 -11.75 1 54.12 79 VAL A CA 1
ATOM 596 C C . VAL A 1 79 ? 9.617 -20.547 -10.352 1 54.12 79 VAL A C 1
ATOM 598 O O . VAL A 1 79 ? 10.211 -19.5 -10.047 1 54.12 79 VAL A O 1
ATOM 601 N N . PHE A 1 80 ? 8.828 -21.281 -9.656 1 49.94 80 PHE A N 1
ATOM 602 C CA . PHE A 1 80 ? 8.555 -20.797 -8.312 1 49.94 80 PHE A CA 1
ATOM 603 C C . PHE A 1 80 ? 9.68 -21.172 -7.359 1 49.94 80 PHE A C 1
ATOM 605 O O . PHE A 1 80 ? 9.969 -20.453 -6.406 1 49.94 80 PHE A O 1
ATOM 612 N N . GLY A 1 81 ? 10.07 -22.453 -7.41 1 48.34 81 GLY A N 1
ATOM 613 C CA . GLY A 1 81 ? 11.18 -22.906 -6.582 1 48.34 81 GLY A CA 1
ATOM 614 C C . GLY A 1 81 ? 12.477 -22.156 -6.863 1 48.34 81 GLY A C 1
ATOM 615 O O . GLY A 1 81 ? 13.305 -21.969 -5.969 1 48.34 81 GLY A O 1
ATOM 616 N N . LYS A 1 82 ? 12.844 -22.281 -8.062 1 45.47 82 LYS A N 1
ATOM 617 C CA . LYS A 1 82 ? 14.109 -21.625 -8.375 1 45.47 82 LYS A CA 1
ATOM 618 C C . LYS A 1 82 ? 14.047 -20.141 -8.055 1 45.47 82 LYS A C 1
ATOM 620 O O . LYS A 1 82 ? 15.086 -19.5 -7.836 1 45.47 82 LYS A O 1
ATOM 625 N N . ASN A 1 83 ? 12.891 -19.516 -8.281 1 41.34 83 ASN A N 1
ATOM 626 C CA . ASN A 1 83 ? 12.836 -18.062 -8.398 1 41.34 83 ASN A CA 1
ATOM 627 C C . ASN A 1 83 ? 12.625 -17.406 -7.043 1 41.34 83 ASN A C 1
ATOM 629 O O . ASN A 1 83 ? 12.07 -16.297 -6.965 1 41.34 83 ASN A O 1
ATOM 633 N N . THR A 1 84 ? 12.594 -18.156 -6.059 1 43.78 84 THR A N 1
ATOM 634 C CA . THR A 1 84 ? 12.586 -17.453 -4.777 1 43.78 84 THR A CA 1
ATOM 635 C C . THR A 1 84 ? 13.57 -16.297 -4.789 1 43.78 84 THR A C 1
ATOM 637 O O . THR A 1 84 ? 13.312 -15.25 -4.176 1 43.78 84 THR A O 1
ATOM 640 N N . ASN A 1 85 ? 14.789 -16.688 -5.18 1 43.84 85 ASN A N 1
ATOM 641 C CA . ASN A 1 85 ? 15.875 -15.703 -5.195 1 43.84 85 ASN A CA 1
ATOM 642 C C . ASN A 1 85 ? 15.523 -14.5 -6.066 1 43.84 85 ASN A C 1
ATOM 644 O O . ASN A 1 85 ? 16.016 -13.391 -5.828 1 43.84 85 ASN A O 1
ATOM 648 N N . SER A 1 86 ? 14.711 -14.719 -7.176 1 48.59 86 SER A N 1
ATOM 649 C CA . SER A 1 86 ? 14.797 -13.945 -8.414 1 48.59 86 SER A CA 1
ATOM 650 C C . SER A 1 86 ? 14.117 -12.586 -8.266 1 48.59 86 SER A C 1
ATOM 652 O O . SER A 1 86 ? 14.695 -11.562 -8.625 1 48.59 86 SER A O 1
ATOM 654 N N . THR A 1 87 ? 12.883 -12.648 -7.68 1 53.38 87 THR A N 1
ATOM 655 C CA . THR A 1 87 ? 12.242 -11.359 -7.883 1 53.38 87 THR A CA 1
ATOM 656 C C . THR A 1 87 ? 12.875 -10.297 -6.988 1 53.38 87 THR A C 1
ATOM 658 O O . THR A 1 87 ? 12.953 -9.125 -7.367 1 53.38 87 THR A O 1
ATOM 661 N N . LEU A 1 88 ? 13.438 -10.828 -5.844 1 59.75 88 LEU A N 1
ATOM 662 C CA . LEU A 1 88 ? 14.156 -9.844 -5.043 1 59.75 88 LEU A CA 1
ATOM 663 C C . LEU A 1 88 ? 15.453 -9.43 -5.73 1 59.75 88 LEU A C 1
ATOM 665 O O . LEU A 1 88 ? 15.852 -8.266 -5.668 1 59.75 88 LEU A O 1
ATOM 669 N N . GLY A 1 89 ? 16.031 -10.508 -6.32 1 59.25 89 GLY A N 1
ATOM 670 C CA . GLY A 1 89 ? 17.219 -10.188 -7.098 1 59.25 89 GLY A CA 1
ATOM 671 C C . GLY A 1 89 ? 16.953 -9.18 -8.195 1 59.25 89 GLY A C 1
ATOM 672 O O . GLY A 1 89 ? 17.781 -8.297 -8.445 1 59.25 89 GLY A O 1
ATOM 673 N N . ASN A 1 90 ? 15.734 -9.32 -8.68 1 63.91 90 ASN A N 1
ATOM 674 C CA . ASN A 1 90 ? 15.375 -8.422 -9.773 1 63.91 90 ASN A CA 1
ATOM 675 C C . ASN A 1 90 ? 15.07 -7.016 -9.266 1 63.91 90 ASN A C 1
ATOM 677 O O . ASN A 1 90 ? 15.203 -6.043 -10.008 1 63.91 90 ASN A O 1
ATOM 681 N N . TYR A 1 91 ? 14.891 -6.949 -8.016 1 71 91 TYR A N 1
ATOM 682 C CA . TYR A 1 91 ? 14.484 -5.641 -7.508 1 71 91 TYR A CA 1
ATOM 683 C C . TYR A 1 91 ? 15.633 -4.637 -7.609 1 71 91 TYR A C 1
ATOM 685 O O . TYR A 1 91 ? 15.461 -3.545 -8.156 1 71 91 TYR A O 1
ATOM 693 N N . VAL A 1 92 ? 16.812 -5.016 -7.176 1 72.81 92 VAL A N 1
ATOM 694 C CA . VAL A 1 92 ? 17.938 -4.098 -7.211 1 72.81 92 VAL A CA 1
ATOM 695 C C . VAL A 1 92 ? 18.484 -4 -8.641 1 72.81 92 VAL A C 1
ATOM 697 O O . VAL A 1 92 ? 18.688 -2.898 -9.156 1 72.81 92 VAL A O 1
ATOM 700 N N . ALA A 1 93 ? 18.547 -5.145 -9.234 1 69.19 93 ALA A N 1
ATOM 701 C CA . ALA A 1 93 ? 19.141 -5.203 -10.562 1 69.19 93 ALA A CA 1
ATOM 702 C C . ALA A 1 93 ? 18.312 -4.426 -11.578 1 69.19 93 ALA A C 1
ATOM 704 O O . ALA A 1 93 ? 18.859 -3.758 -12.461 1 69.19 93 ALA A O 1
ATOM 705 N N . SER A 1 94 ? 17.047 -4.469 -11.477 1 70.62 94 SER A N 1
ATOM 706 C CA . SER A 1 94 ? 16.156 -3.838 -12.445 1 70.62 94 SER A CA 1
ATOM 707 C C . SER A 1 94 ? 16.188 -2.318 -12.32 1 70.62 94 SER A C 1
ATOM 709 O O . SER A 1 94 ? 15.734 -1.605 -13.211 1 70.62 94 SER A O 1
ATOM 711 N N . LYS A 1 95 ? 16.797 -1.812 -11.219 1 75.69 95 LYS A N 1
ATOM 712 C CA . LYS A 1 95 ? 16.797 -0.375 -10.969 1 75.69 95 LYS A CA 1
ATOM 713 C C . LYS A 1 95 ? 18.109 0.265 -11.391 1 75.69 95 LYS A C 1
ATOM 715 O O . LYS A 1 95 ? 18.25 1.489 -11.367 1 75.69 95 LYS A O 1
ATOM 720 N N . GLU A 1 96 ? 19.062 -0.547 -11.805 1 76.56 96 GLU A N 1
ATOM 721 C CA . GLU A 1 96 ? 20.406 -0.073 -12.102 1 76.56 96 GLU A CA 1
ATOM 722 C C . GLU A 1 96 ? 20.375 1.07 -13.117 1 76.56 96 GLU A C 1
ATOM 724 O O . GLU A 1 96 ? 21.109 2.051 -12.969 1 76.56 96 GLU A O 1
ATOM 729 N N . ALA A 1 97 ? 19.531 0.924 -14.078 1 75 97 ALA A N 1
ATOM 730 C CA . ALA A 1 97 ? 19.469 1.924 -15.141 1 75 97 ALA A CA 1
ATOM 731 C C . ALA A 1 97 ? 18.938 3.254 -14.609 1 75 97 ALA A C 1
ATOM 733 O O . ALA A 1 97 ? 19.156 4.301 -15.227 1 75 97 ALA A O 1
ATOM 734 N N . LEU A 1 98 ? 18.359 3.227 -13.406 1 82.56 98 LEU A N 1
ATOM 735 C CA . LEU A 1 98 ? 17.703 4.418 -12.875 1 82.56 98 LEU A CA 1
ATOM 736 C C . LEU A 1 98 ? 18.641 5.168 -11.93 1 82.56 98 LEU A C 1
ATOM 738 O O . LEU A 1 98 ? 18.406 6.344 -11.633 1 82.56 98 LEU A O 1
ATOM 742 N N . PHE A 1 99 ? 19.688 4.605 -11.469 1 82.75 99 PHE A N 1
ATOM 743 C CA . PHE A 1 99 ? 20.453 5.113 -10.344 1 82.75 99 PHE A CA 1
ATOM 744 C C . PHE A 1 99 ? 21.156 6.414 -10.711 1 82.75 99 PHE A C 1
ATOM 746 O O . PHE A 1 99 ? 21.438 7.238 -9.844 1 82.75 99 PHE A O 1
ATOM 753 N N . HIS A 1 100 ? 21.312 6.656 -11.969 1 81.81 100 HIS A N 1
ATOM 754 C CA . HIS A 1 100 ? 22.031 7.859 -12.367 1 81.81 100 HIS A CA 1
ATOM 755 C C . HIS A 1 100 ? 21.078 8.898 -12.961 1 81.81 100 HIS A C 1
ATOM 757 O O . HIS A 1 100 ? 21.531 9.914 -13.5 1 81.81 100 HIS A O 1
ATOM 763 N N . GLU A 1 101 ? 19.844 8.633 -12.766 1 84.5 101 GLU A N 1
ATOM 764 C CA . GLU A 1 101 ? 18.844 9.57 -13.266 1 84.5 101 GLU A CA 1
ATOM 765 C C . GLU A 1 101 ? 18.75 10.812 -12.375 1 84.5 101 GLU A C 1
ATOM 767 O O . GLU A 1 101 ? 18.562 10.695 -11.164 1 84.5 101 GLU A O 1
ATOM 772 N N . PRO A 1 102 ? 18.938 12.016 -12.984 1 83.44 102 PRO A N 1
ATOM 773 C CA . PRO A 1 102 ? 18.812 13.234 -12.18 1 83.44 102 PRO A CA 1
ATOM 774 C C . PRO A 1 102 ? 17.453 13.391 -11.531 1 83.44 102 PRO A C 1
ATOM 776 O O . PRO A 1 102 ? 17.344 13.875 -10.398 1 83.44 102 PRO A O 1
ATOM 779 N N . GLN A 1 103 ? 16.406 12.953 -12.305 1 91.19 103 GLN A N 1
ATOM 780 C CA . GLN A 1 103 ? 15.047 13 -11.766 1 91.19 103 GLN A CA 1
ATOM 781 C C . GLN A 1 103 ? 14.539 11.594 -11.445 1 91.19 103 GLN A C 1
ATOM 783 O O . GLN A 1 103 ? 13.5 11.172 -11.945 1 91.19 103 GLN A O 1
ATOM 788 N N . LEU A 1 104 ? 15.219 10.984 -10.539 1 93.94 104 LEU A N 1
ATOM 789 C CA . LEU A 1 104 ? 14.969 9.586 -10.219 1 93.94 104 LEU A CA 1
ATOM 790 C C . LEU A 1 104 ? 13.547 9.391 -9.719 1 93.94 104 LEU A C 1
ATOM 792 O O . LEU A 1 104 ? 12.844 8.484 -10.18 1 93.94 104 LEU A O 1
ATOM 796 N N . ALA A 1 105 ? 13.125 10.305 -8.836 1 95.25 105 ALA A N 1
ATOM 797 C CA . ALA A 1 105 ? 11.789 10.172 -8.258 1 95.25 105 ALA A CA 1
ATOM 798 C C . ALA A 1 105 ? 10.711 10.234 -9.336 1 95.25 105 ALA A C 1
ATOM 800 O O . ALA A 1 105 ? 9.805 9.391 -9.367 1 95.25 105 ALA A O 1
ATOM 801 N N . GLU A 1 106 ? 10.836 11.148 -10.203 1 93.62 106 GLU A N 1
ATOM 802 C CA . GLU A 1 106 ? 9.859 11.312 -11.281 1 93.62 106 GLU A CA 1
ATOM 803 C C . GLU A 1 106 ? 9.844 10.102 -12.195 1 93.62 106 GLU A C 1
ATOM 805 O O . GLU A 1 106 ? 8.773 9.648 -12.617 1 93.62 106 GLU A O 1
ATOM 810 N N . LYS A 1 107 ? 10.977 9.602 -12.484 1 92.62 107 LYS A N 1
ATOM 811 C CA . LYS A 1 107 ? 11.078 8.461 -13.391 1 92.62 107 LYS A CA 1
ATOM 812 C C . LYS A 1 107 ? 10.469 7.211 -12.766 1 92.62 107 LYS A C 1
ATOM 814 O O . LYS A 1 107 ? 9.68 6.512 -13.406 1 92.62 107 LYS A O 1
ATOM 819 N N . VAL A 1 108 ? 10.852 6.906 -11.555 1 94.31 108 VAL A N 1
ATOM 820 C CA . VAL A 1 108 ? 10.359 5.711 -10.883 1 94.31 108 VAL A CA 1
ATOM 821 C C . VAL A 1 108 ? 8.844 5.805 -10.703 1 94.31 108 VAL A C 1
ATOM 823 O O . VAL A 1 108 ? 8.117 4.859 -11.023 1 94.31 108 VAL A O 1
ATOM 826 N N . MET A 1 109 ? 8.359 6.906 -10.227 1 95.88 109 MET A N 1
ATOM 827 C CA . MET A 1 109 ? 6.922 7.082 -10.023 1 95.88 109 MET A CA 1
ATOM 828 C C . MET A 1 109 ? 6.184 7.082 -11.359 1 95.88 109 MET A C 1
ATOM 830 O O . MET A 1 109 ? 5.043 6.617 -11.445 1 95.88 109 MET A O 1
ATOM 834 N N . GLY A 1 110 ? 6.812 7.617 -12.391 1 94.06 110 GLY A N 1
ATOM 835 C CA . GLY A 1 110 ? 6.254 7.484 -13.727 1 94.06 110 GLY A CA 1
ATOM 836 C C . GLY A 1 110 ? 6.078 6.043 -14.164 1 94.06 110 GLY A C 1
ATOM 837 O O . GLY A 1 110 ? 5.066 5.695 -14.773 1 94.06 110 GLY A O 1
ATOM 838 N N . GLN A 1 111 ? 7.031 5.234 -13.875 1 91.31 111 GLN A N 1
ATOM 839 C CA . GLN A 1 111 ? 6.934 3.811 -14.188 1 91.31 111 GLN A CA 1
ATOM 840 C C . GLN A 1 111 ? 5.777 3.162 -13.43 1 91.31 111 GLN A C 1
ATOM 842 O O . GLN A 1 111 ? 5.059 2.328 -13.984 1 91.31 111 GLN A O 1
ATOM 847 N N . VAL A 1 112 ? 5.625 3.531 -12.172 1 94.12 112 VAL A N 1
ATOM 848 C CA . VAL A 1 112 ? 4.527 3.008 -11.367 1 94.12 112 VAL A CA 1
ATOM 849 C C . VAL A 1 112 ? 3.191 3.408 -11.984 1 94.12 112 VAL A C 1
ATOM 851 O O . VAL A 1 112 ? 2.287 2.58 -12.117 1 94.12 112 VAL A O 1
ATOM 854 N N . SER A 1 113 ? 3.115 4.699 -12.336 1 94.75 113 SER A N 1
ATOM 855 C CA . SER A 1 113 ? 1.902 5.199 -12.977 1 94.75 113 SER A CA 1
ATOM 856 C C . SER A 1 113 ? 1.574 4.41 -14.242 1 94.75 113 SER A C 1
ATOM 858 O O . SER A 1 113 ? 0.425 4.02 -14.453 1 94.75 113 SER A O 1
ATOM 860 N N . ASN A 1 114 ? 2.529 4.156 -15.039 1 91.94 114 ASN A N 1
ATOM 861 C CA . ASN A 1 114 ? 2.336 3.396 -16.266 1 91.94 114 ASN A CA 1
ATOM 862 C C . ASN A 1 114 ? 1.898 1.963 -15.984 1 91.94 114 ASN A C 1
ATOM 864 O O . ASN A 1 114 ? 1.073 1.404 -16.703 1 91.94 114 ASN A O 1
ATOM 868 N N . GLN A 1 115 ? 2.508 1.419 -14.984 1 91.88 115 GLN A N 1
ATOM 869 C CA . GLN A 1 115 ? 2.121 0.071 -14.586 1 91.88 115 GLN A CA 1
ATOM 870 C C . GLN A 1 115 ? 0.644 0.01 -14.211 1 91.88 115 GLN A C 1
ATOM 872 O O . GLN A 1 115 ? -0.068 -0.911 -14.617 1 91.88 115 GLN A O 1
ATOM 877 N N . ILE A 1 116 ? 0.194 0.96 -13.477 1 96.06 116 ILE A N 1
ATOM 878 C CA . ILE A 1 116 ? -1.193 1.024 -13.031 1 96.06 116 ILE A CA 1
ATOM 879 C C . ILE A 1 116 ? -2.119 1.15 -14.242 1 96.06 116 ILE A C 1
ATOM 881 O O . ILE A 1 116 ? -3.131 0.453 -14.328 1 96.06 116 ILE A O 1
ATOM 885 N N . ILE A 1 117 ? -1.734 1.944 -15.195 1 93.69 117 ILE A N 1
ATOM 886 C CA . ILE A 1 117 ? -2.531 2.145 -16.406 1 93.69 117 ILE A CA 1
ATOM 887 C C . ILE A 1 117 ? -2.59 0.847 -17.203 1 93.69 117 ILE A C 1
ATOM 889 O O . ILE A 1 117 ? -3.658 0.45 -17.672 1 93.69 117 ILE A O 1
ATOM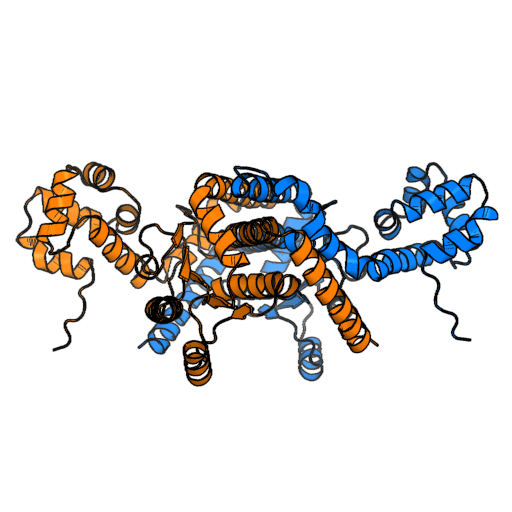 893 N N . ASN A 1 118 ? -1.495 0.205 -17.344 1 90.25 118 ASN A N 1
ATOM 894 C CA . ASN A 1 118 ? -1.437 -1.043 -18.094 1 90.25 118 ASN A CA 1
ATOM 895 C C . ASN A 1 118 ? -2.32 -2.117 -17.469 1 90.25 118 ASN A C 1
ATOM 897 O O . ASN A 1 118 ? -3.025 -2.838 -18.172 1 90.25 118 ASN A O 1
ATOM 901 N N . ILE A 1 119 ? -2.256 -2.221 -16.188 1 93.31 119 ILE A N 1
ATOM 902 C CA . ILE A 1 119 ? -3.086 -3.189 -15.477 1 93.31 119 ILE A CA 1
ATOM 903 C C . ILE A 1 119 ? -4.562 -2.84 -15.664 1 93.31 119 ILE A C 1
ATOM 905 O O . ILE A 1 119 ? -5.383 -3.717 -15.945 1 93.31 119 ILE A O 1
ATOM 909 N N . ALA A 1 120 ? -4.883 -1.562 -15.531 1 94.94 120 ALA A N 1
ATOM 910 C CA . ALA A 1 120 ? -6.258 -1.096 -15.664 1 94.94 120 ALA A CA 1
ATOM 911 C C . ALA A 1 120 ? -6.855 -1.513 -17 1 94.94 120 ALA A C 1
ATOM 913 O O . ALA A 1 120 ? -8.023 -1.906 -17.078 1 94.94 120 ALA A O 1
ATOM 914 N N . GLN A 1 121 ? -6.059 -1.449 -18 1 90.5 121 GLN A N 1
ATOM 915 C CA . GLN A 1 121 ? -6.508 -1.733 -19.359 1 90.5 121 GLN A CA 1
ATOM 916 C C . GLN A 1 121 ? -6.781 -3.223 -19.547 1 90.5 121 GLN A C 1
ATOM 918 O O . GLN A 1 121 ? -7.469 -3.617 -20.5 1 90.5 121 GLN A O 1
ATOM 923 N N . GLN A 1 122 ? -6.293 -4.055 -18.641 1 88.5 122 GLN A N 1
ATOM 924 C CA . GLN A 1 122 ? -6.43 -5.5 -18.797 1 88.5 122 GLN A CA 1
ATOM 925 C C . GLN A 1 122 ? -7.574 -6.035 -17.938 1 88.5 122 GLN A C 1
ATOM 927 O O . GLN A 1 122 ? -7.918 -7.215 -18.016 1 88.5 122 GLN A O 1
ATOM 932 N N . ILE A 1 123 ? -8.164 -5.199 -17.156 1 94.44 123 ILE A N 1
ATOM 933 C CA . ILE A 1 123 ? -9.25 -5.625 -16.281 1 94.44 123 ILE A CA 1
ATOM 934 C C . ILE A 1 123 ? -10.531 -5.805 -17.094 1 94.44 123 ILE A C 1
ATOM 936 O O . ILE A 1 123 ? -10.984 -4.871 -17.766 1 94.44 123 ILE A O 1
ATOM 940 N N . ASP A 1 124 ? -11.07 -7.004 -17.078 1 94.19 124 ASP A N 1
ATOM 941 C CA . ASP A 1 124 ? -12.359 -7.27 -17.719 1 94.19 124 ASP A CA 1
ATOM 942 C C . ASP A 1 124 ? -13.492 -6.586 -16.969 1 94.19 124 ASP A C 1
ATOM 944 O O . ASP A 1 124 ? -13.758 -6.906 -15.805 1 94.19 124 ASP A O 1
ATOM 948 N N . PRO A 1 125 ? -14.234 -5.668 -17.672 1 94.94 125 PRO A N 1
ATOM 949 C CA . PRO A 1 125 ? -15.273 -4.906 -16.969 1 94.94 125 PRO A CA 1
ATOM 950 C C . PRO A 1 125 ? -16.375 -5.793 -16.406 1 94.94 125 PRO A C 1
ATOM 952 O O . PRO A 1 125 ? -16.922 -5.504 -15.336 1 94.94 125 PRO A O 1
ATOM 955 N N . ASP A 1 126 ? -16.766 -6.844 -17.078 1 95.69 126 ASP A N 1
ATOM 956 C CA . ASP A 1 126 ? -17.812 -7.73 -16.609 1 95.69 126 ASP A CA 1
ATOM 957 C C . ASP A 1 126 ? -17.375 -8.508 -15.375 1 95.69 126 ASP A C 1
ATOM 959 O O . ASP A 1 126 ? -18.125 -8.664 -14.414 1 95.69 126 ASP A O 1
ATOM 963 N N . GLN A 1 127 ? -16.141 -8.992 -15.5 1 96.44 127 GLN A N 1
ATOM 964 C CA . GLN A 1 127 ? -15.562 -9.688 -14.352 1 96.44 127 GLN A CA 1
ATOM 965 C C . GLN A 1 127 ? -15.484 -8.766 -13.133 1 96.44 127 GLN A C 1
ATOM 967 O O . GLN A 1 127 ? -15.812 -9.172 -12.016 1 96.44 127 GLN A O 1
ATOM 972 N N . PHE A 1 128 ? -15.047 -7.582 -13.383 1 97.75 128 PHE A N 1
ATOM 973 C CA . PHE A 1 128 ? -14.938 -6.574 -12.336 1 97.75 128 PHE A CA 1
ATOM 974 C C . PHE A 1 128 ? -16.297 -6.305 -11.703 1 97.75 128 PHE A C 1
ATOM 976 O O . PHE A 1 128 ? -16.438 -6.289 -10.477 1 97.75 128 PHE A O 1
ATOM 983 N N . GLN A 1 129 ? -17.312 -6.117 -12.484 1 96.56 129 GLN A N 1
ATOM 984 C CA . GLN A 1 129 ? -18.656 -5.844 -12.008 1 96.56 129 GLN A CA 1
ATOM 985 C C . GLN A 1 129 ? -19.203 -7.016 -11.195 1 96.56 129 GLN A C 1
ATOM 987 O O . GLN A 1 129 ? -19.812 -6.82 -10.148 1 96.56 129 GLN A O 1
ATOM 992 N N . ASP A 1 130 ? -18.969 -8.156 -11.672 1 97.88 130 ASP A N 1
ATOM 993 C CA . ASP A 1 130 ? -19.453 -9.352 -10.977 1 97.88 130 ASP A CA 1
ATOM 994 C C . ASP A 1 130 ? -18.812 -9.484 -9.594 1 97.88 130 ASP A C 1
ATOM 996 O O . ASP A 1 130 ? -19.516 -9.703 -8.602 1 97.88 130 ASP A O 1
ATOM 1000 N N . VAL A 1 131 ? -17.516 -9.312 -9.547 1 98.5 131 VAL A N 1
ATOM 1001 C CA . VAL A 1 131 ? -16.781 -9.461 -8.289 1 98.5 131 VAL A CA 1
ATOM 1002 C C . VAL A 1 131 ? -17.219 -8.383 -7.305 1 98.5 131 VAL A C 1
ATOM 1004 O O . VAL A 1 131 ? -17.453 -8.664 -6.129 1 98.5 131 VAL A O 1
ATOM 1007 N N . THR A 1 132 ? -17.359 -7.156 -7.742 1 98.38 132 THR A N 1
ATOM 1008 C CA . THR A 1 132 ? -17.719 -6.078 -6.828 1 98.38 132 THR A CA 1
ATOM 1009 C C . THR A 1 132 ? -19.172 -6.23 -6.355 1 98.38 132 THR A C 1
ATOM 1011 O O . THR A 1 132 ? -19.5 -5.871 -5.223 1 98.38 132 THR A O 1
ATOM 1014 N N . ARG A 1 133 ? -20.062 -6.742 -7.195 1 98.19 133 ARG A N 1
ATOM 1015 C CA . ARG A 1 133 ? -21.406 -7.078 -6.762 1 98.19 133 ARG A CA 1
ATOM 1016 C C . ARG A 1 133 ? -21.391 -8.148 -5.676 1 98.19 133 ARG A C 1
ATOM 1018 O O . ARG A 1 133 ? -22.109 -8.039 -4.684 1 98.19 133 ARG A O 1
ATOM 1025 N N . ARG A 1 134 ? -20.562 -9.156 -5.879 1 98.56 134 ARG A N 1
ATOM 1026 C CA . ARG A 1 134 ? -20.453 -10.227 -4.891 1 98.56 134 ARG A CA 1
ATOM 1027 C C . ARG A 1 134 ? -19.875 -9.703 -3.582 1 98.56 134 ARG A C 1
ATOM 1029 O O . ARG A 1 134 ? -20.281 -10.148 -2.502 1 98.56 134 ARG A O 1
ATOM 1036 N N . MET A 1 135 ? -18.938 -8.797 -3.676 1 98.69 135 MET A N 1
ATOM 1037 C CA . MET A 1 135 ? -18.406 -8.148 -2.48 1 98.69 135 MET A CA 1
ATOM 1038 C C . MET A 1 135 ? -19.516 -7.426 -1.715 1 98.69 135 MET A C 1
ATOM 1040 O O . MET A 1 135 ? -19.578 -7.492 -0.486 1 98.69 135 MET A O 1
ATOM 1044 N N . HIS A 1 136 ? -20.375 -6.746 -2.453 1 98.44 136 HIS A N 1
ATOM 1045 C CA . HIS A 1 136 ? -21.5 -6.023 -1.851 1 98.44 136 HIS A CA 1
ATOM 1046 C C . HIS A 1 136 ? -22.469 -6.977 -1.175 1 98.44 136 HIS A C 1
ATOM 1048 O O . HIS A 1 136 ? -22.984 -6.688 -0.09 1 98.44 136 HIS A O 1
ATOM 1054 N N . GLN A 1 137 ? -22.656 -8.086 -1.753 1 98.31 137 GLN A N 1
ATOM 1055 C CA . GLN A 1 137 ? -23.703 -9.008 -1.326 1 98.31 137 GLN A CA 1
ATOM 1056 C C . GLN A 1 137 ? -23.172 -10.008 -0.301 1 98.31 137 GLN A C 1
ATOM 1058 O O . GLN A 1 137 ? -23.953 -10.695 0.363 1 98.31 137 GLN A O 1
ATOM 1063 N N . ALA A 1 138 ? -21.891 -10.07 -0.138 1 98.44 138 ALA A N 1
ATOM 1064 C CA . ALA A 1 138 ? -21.281 -11.102 0.695 1 98.44 138 ALA A CA 1
ATOM 1065 C C . ALA A 1 138 ? -21.688 -10.945 2.156 1 98.44 138 ALA A C 1
ATOM 1067 O O . ALA A 1 138 ? -21.766 -9.82 2.664 1 98.44 138 ALA A O 1
ATOM 1068 N N . SER A 1 139 ? -21.922 -12.031 2.811 1 97.62 139 SER A N 1
ATOM 1069 C CA . SER A 1 139 ? -22.172 -12.023 4.25 1 97.62 139 SER A CA 1
ATOM 1070 C C . SER A 1 139 ? -20.891 -11.672 5.016 1 97.62 139 SER A C 1
ATOM 1072 O O . SER A 1 139 ? -20.938 -10.875 5.957 1 97.62 139 SER A O 1
ATOM 1074 N N . THR A 1 140 ? -19.844 -12.328 4.629 1 97.94 140 THR A N 1
ATOM 1075 C CA . THR A 1 140 ? -18.516 -12.094 5.207 1 97.94 140 THR A CA 1
ATOM 1076 C C . THR A 1 140 ? -17.453 -12.086 4.121 1 97.94 140 THR A C 1
ATOM 1078 O O . THR A 1 140 ? -17.5 -12.891 3.186 1 97.94 140 THR A O 1
ATOM 1081 N N . ILE A 1 141 ? -16.547 -11.141 4.199 1 98.56 141 ILE A N 1
ATOM 1082 C CA . ILE A 1 141 ? -15.383 -11.117 3.316 1 98.56 141 ILE A CA 1
ATOM 1083 C C . ILE A 1 141 ? -14.141 -11.562 4.09 1 98.56 141 ILE A C 1
ATOM 1085 O O . ILE A 1 141 ? -13.797 -10.969 5.113 1 98.56 141 ILE A O 1
ATOM 1089 N N . TYR A 1 142 ? -13.547 -12.664 3.617 1 97.88 142 TYR A N 1
ATOM 1090 C CA . TYR A 1 142 ? -12.305 -13.18 4.191 1 97.88 142 TYR A CA 1
ATOM 1091 C C . TYR A 1 142 ? -11.102 -12.789 3.332 1 97.88 142 TYR A C 1
ATOM 1093 O O . TYR A 1 142 ? -11.148 -12.898 2.105 1 97.88 142 TYR A O 1
ATOM 1101 N N . LEU A 1 143 ? -10.062 -12.32 3.982 1 98.44 143 LEU A N 1
ATOM 1102 C CA . LEU A 1 143 ? -8.867 -11.867 3.277 1 98.44 143 LEU A CA 1
ATOM 1103 C C . LEU A 1 143 ? -7.672 -12.75 3.609 1 98.44 143 LEU A C 1
ATOM 1105 O O . LEU A 1 143 ? -7.406 -13.031 4.781 1 98.44 143 LEU A O 1
ATOM 1109 N N . ILE A 1 144 ? -6.988 -13.211 2.551 1 97.12 144 ILE A N 1
ATOM 1110 C CA . ILE A 1 144 ? -5.836 -14.086 2.703 1 97.12 144 ILE A CA 1
ATOM 1111 C C . ILE A 1 144 ? -4.629 -13.484 1.991 1 97.12 144 ILE A C 1
ATOM 1113 O O . ILE A 1 144 ? -4.723 -13.07 0.832 1 97.12 144 ILE A O 1
ATOM 1117 N N . GLY A 1 145 ? -3.57 -13.398 2.584 1 95.19 145 GLY A N 1
ATOM 1118 C CA . GLY A 1 145 ? -2.289 -12.961 2.051 1 95.19 145 GLY A CA 1
ATOM 1119 C C . GLY A 1 145 ? -1.128 -13.258 2.984 1 95.19 145 GLY A C 1
ATOM 1120 O O . GLY A 1 145 ? -1.263 -13.148 4.203 1 95.19 145 GLY A O 1
ATOM 1121 N N . ALA A 1 146 ? -0.038 -13.594 2.467 1 89.81 146 ALA A N 1
ATOM 1122 C CA . ALA A 1 146 ? 1.168 -13.883 3.238 1 89.81 146 ALA A CA 1
ATOM 1123 C C . ALA A 1 146 ? 2.352 -13.062 2.734 1 89.81 146 ALA A C 1
ATOM 1125 O O . ALA A 1 146 ? 2.295 -12.484 1.648 1 89.81 146 ALA A O 1
ATOM 1126 N N . GLY A 1 147 ? 3.438 -13.023 3.557 1 87.5 147 GLY A N 1
ATOM 1127 C CA . GLY A 1 147 ? 4.562 -12.188 3.176 1 87.5 147 GLY A CA 1
ATOM 1128 C C . GLY A 1 147 ? 4.18 -10.727 2.992 1 87.5 147 GLY A C 1
ATOM 1129 O O . GLY A 1 147 ? 3.467 -10.156 3.822 1 87.5 147 GLY A O 1
ATOM 1130 N N . ALA A 1 148 ? 4.652 -10.125 1.919 1 87.5 148 ALA A N 1
ATOM 1131 C CA . ALA A 1 148 ? 4.34 -8.727 1.652 1 87.5 148 ALA A CA 1
ATOM 1132 C C . ALA A 1 148 ? 2.85 -8.539 1.369 1 87.5 148 ALA A C 1
ATOM 1134 O O . ALA A 1 148 ? 2.279 -7.488 1.671 1 87.5 148 ALA A O 1
ATOM 1135 N N . SER A 1 149 ? 2.223 -9.594 0.869 1 92.56 149 SER A N 1
ATOM 1136 C CA . SER A 1 149 ? 0.813 -9.523 0.497 1 92.56 149 SER A CA 1
ATOM 1137 C C . SER A 1 149 ? -0.072 -9.328 1.724 1 92.56 149 SER A C 1
ATOM 1139 O O . SER A 1 149 ? -1.204 -8.852 1.608 1 92.56 149 SER A O 1
ATOM 1141 N N . GLN A 1 150 ? 0.432 -9.719 2.871 1 93.75 150 GLN A N 1
ATOM 1142 C CA . GLN A 1 150 ? -0.35 -9.562 4.094 1 93.75 150 GLN A CA 1
ATOM 1143 C C . GLN A 1 150 ? -0.651 -8.094 4.367 1 93.75 150 GLN A C 1
ATOM 1145 O O . GLN A 1 150 ? -1.729 -7.754 4.863 1 93.75 150 GLN A O 1
ATOM 1150 N N . PHE A 1 151 ? 0.268 -7.207 4.023 1 93.81 151 PHE A N 1
ATOM 1151 C CA . PHE A 1 151 ? 0.095 -5.785 4.293 1 93.81 151 PHE A CA 1
ATOM 1152 C C . PHE A 1 151 ? -1.012 -5.199 3.422 1 93.81 151 PHE A C 1
ATOM 1154 O O . PHE A 1 151 ? -1.809 -4.383 3.889 1 93.81 151 PHE A O 1
ATOM 1161 N N . ALA A 1 152 ? -1.075 -5.629 2.203 1 95.56 152 ALA A N 1
ATOM 1162 C CA . ALA A 1 152 ? -2.17 -5.211 1.329 1 95.56 152 ALA A CA 1
ATOM 1163 C C . ALA A 1 152 ? -3.514 -5.703 1.861 1 95.56 152 ALA A C 1
ATOM 1165 O O . ALA A 1 152 ? -4.5 -4.965 1.854 1 95.56 152 ALA A O 1
ATOM 1166 N N . GLY A 1 153 ? -3.486 -6.93 2.291 1 97.06 153 GLY A N 1
ATOM 1167 C CA . GLY A 1 153 ? -4.699 -7.48 2.877 1 97.06 153 GLY A CA 1
ATOM 1168 C C . GLY A 1 153 ? -5.164 -6.723 4.105 1 97.06 153 GLY A C 1
ATOM 1169 O O . GLY A 1 153 ? -6.363 -6.484 4.273 1 97.06 153 GLY A O 1
ATOM 1170 N N . GLN A 1 154 ? -4.258 -6.375 4.941 1 95.88 154 GLN A N 1
ATOM 1171 C CA . GLN A 1 154 ? -4.59 -5.641 6.156 1 95.88 154 GLN A CA 1
ATOM 1172 C C . GLN A 1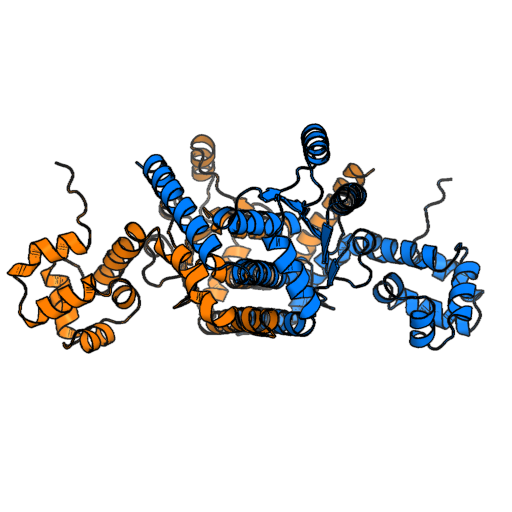 154 ? -5.137 -4.254 5.828 1 95.88 154 GLN A C 1
ATOM 1174 O O . GLN A 1 154 ? -6.074 -3.781 6.477 1 95.88 154 GLN A O 1
ATOM 1179 N N . TRP A 1 155 ? -4.559 -3.617 4.91 1 96.06 155 TRP A N 1
ATOM 1180 C CA . TRP A 1 155 ? -5.07 -2.318 4.484 1 96.06 155 TRP A CA 1
ATOM 1181 C C . TRP A 1 155 ? -6.488 -2.447 3.938 1 96.06 155 TRP A C 1
ATOM 1183 O O . TRP A 1 155 ? -7.352 -1.621 4.242 1 96.06 155 TRP A O 1
ATOM 1193 N N . LEU A 1 156 ? -6.699 -3.459 3.119 1 97.88 156 LEU A N 1
ATOM 1194 C CA . LEU A 1 156 ? -8.031 -3.684 2.568 1 97.88 156 LEU A CA 1
ATOM 1195 C C . LEU A 1 156 ? -9.039 -3.951 3.68 1 97.88 156 LEU A C 1
ATOM 1197 O O . LEU A 1 156 ? -10.156 -3.43 3.646 1 97.88 156 LEU A O 1
ATOM 1201 N N . LYS A 1 157 ? -8.625 -4.758 4.605 1 97.38 157 LYS A N 1
ATOM 1202 C CA . LYS A 1 157 ? -9.492 -5.023 5.75 1 97.38 157 LYS A CA 1
ATOM 1203 C C . LYS A 1 157 ? -9.875 -3.729 6.461 1 97.38 157 LYS A C 1
ATOM 1205 O O . LYS A 1 157 ? -11.047 -3.508 6.77 1 97.38 157 LYS A O 1
ATOM 1210 N N . PHE A 1 158 ? -8.898 -2.951 6.703 1 94.56 158 PHE A N 1
ATOM 1211 C CA . PHE A 1 158 ? -9.117 -1.666 7.355 1 94.56 158 PHE A CA 1
ATOM 1212 C C . PHE A 1 158 ? -10.133 -0.833 6.574 1 94.56 158 PHE A C 1
ATOM 1214 O O . PHE A 1 158 ? -11.086 -0.312 7.152 1 94.56 158 PHE A O 1
ATOM 1221 N N . THR A 1 159 ? -9.945 -0.652 5.32 1 93.94 159 THR A N 1
ATOM 1222 C CA . THR A 1 159 ? -10.789 0.161 4.453 1 93.94 159 THR A CA 1
ATOM 1223 C C . THR A 1 159 ? -12.211 -0.399 4.402 1 93.94 159 THR A C 1
ATOM 1225 O O . THR A 1 159 ? -13.18 0.343 4.555 1 93.94 159 THR A O 1
ATOM 1228 N N . LEU A 1 160 ? -12.305 -1.701 4.23 1 97.19 160 LEU A N 1
ATOM 1229 C CA . LEU A 1 160 ? -13.617 -2.334 4.156 1 97.19 160 LEU A CA 1
ATOM 1230 C C . LEU A 1 160 ? -14.352 -2.223 5.488 1 97.19 160 LEU A C 1
ATOM 1232 O O . LEU A 1 160 ? -15.57 -2.047 5.516 1 97.19 160 LEU A O 1
ATOM 1236 N N . ASN A 1 161 ? -13.578 -2.326 6.57 1 94.75 161 ASN A N 1
ATOM 1237 C CA . ASN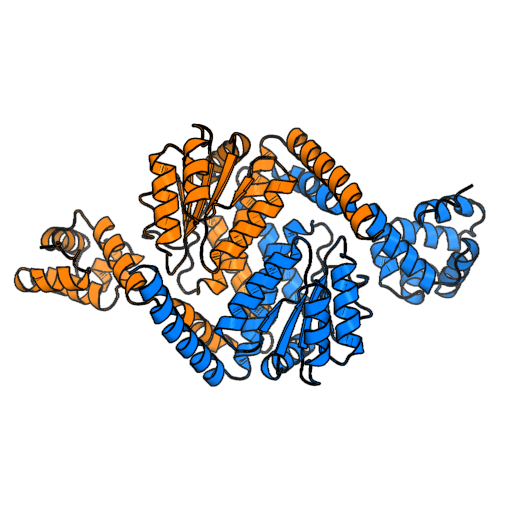 A 1 161 ? -14.195 -2.266 7.891 1 94.75 161 ASN A CA 1
ATOM 1238 C C . ASN A 1 161 ? -14.867 -0.918 8.133 1 94.75 161 ASN A C 1
ATOM 1240 O O . ASN A 1 161 ? -15.805 -0.821 8.93 1 94.75 161 ASN A O 1
ATOM 1244 N N . ILE A 1 162 ? -14.43 0.083 7.5 1 90.62 162 ILE A N 1
ATOM 1245 C CA . ILE A 1 162 ? -15.07 1.393 7.57 1 90.62 162 ILE A CA 1
ATOM 1246 C C . ILE A 1 162 ? -16.438 1.34 6.891 1 90.62 162 ILE A C 1
ATOM 1248 O O . ILE A 1 162 ? -17.375 2.029 7.309 1 90.62 162 ILE A O 1
ATOM 1252 N N . LEU A 1 163 ? -16.609 0.442 5.93 1 94.56 163 LEU A N 1
ATOM 1253 C CA . LEU A 1 163 ? -17.719 0.526 5.004 1 94.56 163 LEU A CA 1
ATOM 1254 C C . LEU A 1 163 ? -18.719 -0.609 5.242 1 94.56 163 LEU A C 1
ATOM 1256 O O . LEU A 1 163 ? -19.859 -0.556 4.77 1 94.56 163 LEU A O 1
ATOM 1260 N N . ARG A 1 164 ? -18.281 -1.63 5.902 1 96.06 164 ARG A N 1
ATOM 1261 C CA . ARG A 1 164 ? -19.172 -2.76 6.137 1 96.06 164 ARG A CA 1
ATOM 1262 C C . ARG A 1 164 ? -18.703 -3.59 7.328 1 96.06 164 ARG A C 1
ATOM 1264 O O . ARG A 1 164 ? -17.5 -3.617 7.641 1 96.06 164 ARG A O 1
ATOM 1271 N N . PRO A 1 165 ? -19.656 -4.293 7.914 1 95.5 165 PRO A N 1
ATOM 1272 C CA . PRO A 1 165 ? -19.266 -5.262 8.938 1 95.5 165 PRO A CA 1
ATOM 1273 C C . PRO A 1 165 ? -18.766 -6.582 8.352 1 95.5 165 PRO A C 1
ATOM 1275 O O . PRO A 1 165 ? -18.812 -6.773 7.133 1 95.5 165 PRO A O 1
ATOM 1278 N N . ASN A 1 166 ? -18.203 -7.445 9.078 1 96.5 166 ASN A N 1
ATOM 1279 C CA . ASN A 1 166 ? -17.875 -8.836 8.773 1 96.5 166 ASN A CA 1
ATOM 1280 C C . ASN A 1 166 ? -16.781 -8.938 7.715 1 96.5 166 ASN A C 1
ATOM 1282 O O . ASN A 1 166 ? -16.953 -9.648 6.719 1 96.5 166 ASN A O 1
ATOM 1286 N N . VAL A 1 167 ? -15.734 -8.25 7.902 1 97.88 167 VAL A N 1
ATOM 1287 C CA . VAL A 1 167 ? -14.492 -8.391 7.148 1 97.88 167 VAL A CA 1
ATOM 1288 C C . VAL A 1 167 ? -13.406 -8.969 8.047 1 97.88 167 VAL A C 1
ATOM 1290 O O . VAL A 1 167 ? -13.133 -8.438 9.133 1 97.88 167 VAL A O 1
ATOM 1293 N N . GLN A 1 168 ? -12.758 -10.062 7.605 1 95.81 168 GLN A N 1
ATOM 1294 C CA . GLN A 1 168 ? -11.805 -10.75 8.469 1 95.81 168 GLN A CA 1
ATOM 1295 C C . GLN A 1 168 ? -10.547 -11.133 7.703 1 95.81 168 GLN A C 1
ATOM 1297 O O . GLN A 1 168 ? -10.625 -11.641 6.582 1 95.81 168 GLN A O 1
ATOM 1302 N N . ALA A 1 169 ? -9.445 -10.82 8.289 1 95.31 169 ALA A N 1
ATOM 1303 C CA . ALA A 1 169 ? -8.203 -11.438 7.812 1 95.31 169 ALA A CA 1
ATOM 1304 C C . ALA A 1 169 ? -8.055 -12.859 8.352 1 95.31 169 ALA A C 1
ATOM 1306 O O . ALA A 1 169 ? -8.203 -13.086 9.555 1 95.31 169 ALA A O 1
ATOM 1307 N N . VAL A 1 170 ? -7.758 -13.766 7.531 1 93.88 170 VAL A N 1
ATOM 1308 C CA . VAL A 1 170 ? -7.68 -15.156 7.945 1 93.88 170 VAL A CA 1
ATOM 1309 C C . VAL A 1 170 ? -6.363 -15.406 8.68 1 93.88 170 VAL A C 1
ATOM 1311 O O . VAL A 1 170 ? -5.293 -15.039 8.188 1 93.88 170 VAL A O 1
ATOM 1314 N N . GLU A 1 171 ? -6.484 -15.875 9.805 1 83.12 171 GLU A N 1
ATOM 1315 C CA . GLU A 1 171 ? -5.324 -16.281 10.594 1 83.12 171 GLU A CA 1
ATOM 1316 C C . GLU A 1 171 ? -5.016 -17.766 10.391 1 83.12 171 GLU A C 1
ATOM 1318 O O . GLU A 1 171 ? -5.93 -18.594 10.336 1 83.12 171 GLU A O 1
ATOM 1323 N N . SER A 1 172 ? -3.754 -18.016 10.289 1 78.62 172 SER A N 1
ATOM 1324 C CA . SER A 1 172 ? -3.381 -19.375 9.906 1 78.62 172 SER A CA 1
ATOM 1325 C C . SER A 1 172 ? -3.262 -20.281 11.125 1 78.62 172 SER A C 1
ATOM 1327 O O . SER A 1 172 ? -3.102 -21.5 10.984 1 78.62 172 SER A O 1
ATOM 1329 N N . HIS A 1 173 ? -3.432 -19.641 12.242 1 78.56 173 HIS A N 1
ATOM 1330 C CA . HIS A 1 173 ? -3.35 -20.531 13.383 1 78.56 173 HIS A CA 1
ATOM 1331 C C . HIS A 1 173 ? -4.531 -21.5 13.406 1 78.56 173 HIS A C 1
ATOM 1333 O O . HIS A 1 173 ? -5.676 -21.094 13.188 1 78.56 173 HIS A O 1
ATOM 1339 N N . THR A 1 174 ? -4.242 -22.688 13.742 1 73.81 174 THR A N 1
ATOM 1340 C CA . THR A 1 174 ? -5.109 -23.828 13.516 1 73.81 174 THR A CA 1
ATOM 1341 C C . THR A 1 174 ? -6.457 -23.641 14.203 1 73.81 174 THR A C 1
ATOM 1343 O O . THR A 1 174 ? -7.508 -23.781 13.57 1 73.81 174 THR A O 1
ATOM 1346 N N . GLY A 1 175 ? -6.488 -23.375 15.477 1 74.44 175 GLY A N 1
ATOM 1347 C CA . GLY A 1 175 ? -7.762 -23.266 16.172 1 74.44 175 GLY A CA 1
ATOM 1348 C C . GLY A 1 175 ? -8.672 -22.203 15.594 1 74.44 175 GLY A C 1
ATOM 1349 O O . GLY A 1 175 ? -9.852 -22.438 15.352 1 74.44 175 GLY A O 1
ATOM 1350 N N . ALA A 1 176 ? -8.234 -21.141 15.258 1 80.75 176 ALA A N 1
ATOM 1351 C CA . ALA A 1 176 ? -8.992 -20.031 14.703 1 80.75 176 ALA A CA 1
ATOM 1352 C C . ALA A 1 176 ? -9.477 -20.344 13.289 1 80.75 176 ALA A C 1
ATOM 1354 O O . ALA A 1 176 ? -10.594 -20 12.914 1 80.75 176 ALA A O 1
ATOM 1355 N N . LEU A 1 177 ? -8.703 -21.062 12.602 1 87.62 177 LEU A N 1
ATOM 1356 C CA . LEU A 1 177 ? -9.039 -21.406 11.219 1 87.62 177 LEU A CA 1
ATOM 1357 C C . LEU A 1 177 ? -10.211 -22.391 11.172 1 87.62 177 LEU A C 1
ATOM 1359 O O . LEU A 1 177 ? -11.133 -22.219 10.383 1 87.62 177 LEU A O 1
ATOM 1363 N N . ILE A 1 178 ? -10.102 -23.375 12.031 1 86.69 178 ILE A N 1
ATOM 1364 C CA . ILE A 1 178 ? -11.148 -24.391 12.078 1 86.69 178 ILE A CA 1
ATOM 1365 C C . ILE A 1 178 ? -12.484 -23.719 12.406 1 86.69 178 ILE A C 1
ATOM 1367 O O . ILE A 1 178 ? -13.492 -23.984 11.742 1 86.69 178 ILE A O 1
ATOM 1371 N N . ARG A 1 179 ? -12.531 -22.891 13.375 1 87.38 179 ARG A N 1
ATOM 1372 C CA . ARG A 1 179 ? -13.758 -22.188 13.758 1 87.38 179 ARG A CA 1
ATOM 1373 C C . ARG A 1 179 ? -14.281 -21.344 12.602 1 87.38 179 ARG A C 1
ATOM 1375 O O . ARG A 1 179 ? -15.484 -21.328 12.32 1 87.38 179 ARG A O 1
ATOM 1382 N N . THR A 1 180 ? -13.43 -20.641 11.945 1 90.69 180 THR A N 1
ATOM 1383 C CA . THR A 1 180 ? -13.797 -19.781 10.812 1 90.69 180 THR A CA 1
ATOM 1384 C C . THR A 1 180 ? -14.453 -20.609 9.711 1 90.69 180 THR A C 1
ATOM 1386 O O . THR A 1 180 ? -15.508 -20.234 9.188 1 90.69 180 THR A O 1
ATOM 1389 N N . LEU A 1 181 ? -13.891 -21.75 9.438 1 90.62 181 LEU A N 1
ATOM 1390 C CA . LEU A 1 181 ? -14.406 -22.609 8.367 1 90.62 181 LEU A CA 1
ATOM 1391 C C . LEU A 1 181 ? -15.758 -23.188 8.75 1 90.62 181 LEU A C 1
ATOM 1393 O O . LEU A 1 181 ? -16.625 -23.359 7.891 1 90.62 181 LEU A O 1
ATOM 1397 N N . GLN A 1 182 ? -15.898 -23.406 10 1 89.31 182 GLN A N 1
ATOM 1398 C CA . GLN A 1 182 ? -17.156 -23.953 10.484 1 89.31 182 GLN A CA 1
ATOM 1399 C C . GLN A 1 182 ? -18.281 -22.922 10.414 1 89.31 182 GLN A C 1
ATOM 1401 O O . GLN A 1 182 ? -19.438 -23.266 10.195 1 89.31 182 GLN A O 1
ATOM 1406 N N . GLU A 1 183 ? -17.953 -21.719 10.547 1 90.88 183 GLU A N 1
ATOM 1407 C CA . GLU A 1 183 ? -18.938 -20.641 10.641 1 90.88 183 GLU A CA 1
ATOM 1408 C C . GLU A 1 183 ? -19.219 -20.031 9.266 1 90.88 183 GLU A C 1
ATOM 1410 O O . GLU A 1 183 ? -20.203 -19.297 9.094 1 90.88 183 GLU A O 1
ATOM 1415 N N . MET A 1 184 ? -18.453 -20.391 8.367 1 92.88 184 MET A N 1
ATOM 1416 C CA . MET A 1 184 ? -18.562 -19.812 7.039 1 92.88 184 MET A CA 1
ATOM 1417 C C . MET A 1 184 ? -19.844 -20.25 6.355 1 92.88 184 MET A C 1
ATOM 1419 O O . MET A 1 184 ? -20.219 -21.422 6.41 1 92.88 184 MET A O 1
ATOM 1423 N N . ASP A 1 185 ? -20.547 -19.281 5.797 1 92.25 185 ASP A N 1
ATOM 1424 C CA . ASP A 1 185 ? -21.781 -19.625 5.094 1 92.25 185 ASP A CA 1
ATOM 1425 C C . ASP A 1 185 ? -21.594 -19.547 3.582 1 92.25 185 ASP A C 1
ATOM 1427 O O . ASP A 1 185 ? -20.484 -19.297 3.104 1 92.25 185 ASP A O 1
ATOM 1431 N N . GLU A 1 186 ? -22.688 -19.781 2.83 1 91.12 186 GLU A N 1
ATOM 1432 C CA . GLU A 1 186 ? -22.609 -19.922 1.379 1 91.12 186 GLU A CA 1
ATOM 1433 C C . GLU A 1 186 ? -22.438 -18.578 0.701 1 91.12 186 GLU A C 1
ATOM 1435 O O . GLU A 1 186 ? -22.109 -18.5 -0.486 1 91.12 186 GLU A O 1
ATOM 1440 N N . ASP A 1 187 ? -22.578 -17.5 1.447 1 95.81 187 ASP A N 1
ATOM 1441 C CA . ASP A 1 187 ? -22.469 -16.172 0.866 1 95.81 187 ASP A CA 1
ATOM 1442 C C . ASP A 1 187 ? -21.125 -15.531 1.198 1 95.81 187 ASP A C 1
ATOM 1444 O O . ASP A 1 187 ? -20.922 -14.336 0.972 1 95.81 187 ASP A O 1
ATOM 1448 N N . ALA A 1 188 ? -20.266 -16.406 1.748 1 97.62 188 ALA A N 1
ATOM 1449 C CA . ALA A 1 188 ? -18.922 -15.938 2.076 1 97.62 188 ALA A CA 1
ATOM 1450 C C . ALA A 1 188 ? -18.109 -15.68 0.812 1 97.62 188 ALA A C 1
ATOM 1452 O O . ALA A 1 188 ? -18.266 -16.375 -0.19 1 97.62 188 ALA A O 1
ATOM 1453 N N . LEU A 1 189 ? -17.328 -14.617 0.82 1 98.56 189 LEU A N 1
ATOM 1454 C CA . LEU A 1 189 ? -16.391 -14.281 -0.247 1 98.56 189 LEU A CA 1
ATOM 1455 C C . LEU A 1 189 ? -14.953 -14.242 0.278 1 98.56 189 LEU A C 1
ATOM 1457 O O . LEU A 1 189 ? -14.703 -13.711 1.362 1 98.56 189 LEU A O 1
ATOM 1461 N N . VAL A 1 190 ? -14.078 -14.883 -0.422 1 98.25 190 VAL A N 1
ATOM 1462 C CA . VAL A 1 190 ? -12.664 -14.883 -0.062 1 98.25 190 VAL A CA 1
ATOM 1463 C C . VAL A 1 190 ? -11.859 -14.117 -1.117 1 98.25 190 VAL A C 1
ATOM 1465 O O . VAL A 1 190 ? -12.031 -14.352 -2.316 1 98.25 190 VAL A O 1
ATOM 1468 N N . ILE A 1 191 ? -11.039 -13.219 -0.68 1 98.81 191 ILE A N 1
ATOM 1469 C CA . ILE A 1 191 ? -10.062 -12.547 -1.527 1 98.81 191 ILE A CA 1
ATOM 1470 C C . ILE A 1 191 ? -8.656 -12.977 -1.128 1 98.81 191 ILE A C 1
ATOM 1472 O O . ILE A 1 191 ? -8.234 -12.766 0.01 1 98.81 191 ILE A O 1
ATOM 1476 N N . VAL A 1 192 ? -7.957 -13.617 -2.035 1 98.31 192 VAL A N 1
ATOM 1477 C CA . VAL A 1 192 ? -6.605 -14.086 -1.763 1 98.31 192 VAL A CA 1
ATOM 1478 C C . VAL A 1 192 ? -5.609 -13.352 -2.66 1 98.31 192 VAL A C 1
ATOM 1480 O O . VAL A 1 192 ? -5.832 -13.227 -3.865 1 98.31 192 VAL A O 1
ATOM 1483 N N . VAL A 1 193 ? -4.621 -12.773 -2.045 1 97.31 193 VAL A N 1
ATOM 1484 C CA . VAL A 1 193 ? -3.492 -12.203 -2.77 1 97.31 193 VAL A CA 1
ATOM 1485 C C . VAL A 1 193 ? -2.33 -13.195 -2.789 1 97.31 193 VAL A C 1
ATOM 1487 O O . VAL A 1 193 ? -1.827 -13.586 -1.736 1 97.31 193 VAL A O 1
ATOM 1490 N N . SER A 1 194 ? -2.014 -13.625 -3.934 1 91.31 194 SER A N 1
ATOM 1491 C CA . SER A 1 194 ? -0.939 -14.594 -4.129 1 91.31 194 SER A CA 1
ATOM 1492 C C . SER A 1 194 ? 0.021 -14.133 -5.223 1 91.31 194 SER A C 1
ATOM 1494 O O . SER A 1 194 ? -0.239 -14.344 -6.41 1 91.31 194 SER A O 1
ATOM 1496 N N . LEU A 1 195 ? 1.09 -13.531 -4.805 1 88.44 195 LEU A N 1
ATOM 1497 C CA . LEU A 1 195 ? 2.115 -13.016 -5.707 1 88.44 195 LEU A CA 1
ATOM 1498 C C . LEU A 1 195 ? 3.381 -13.867 -5.629 1 88.44 195 LEU A C 1
ATOM 1500 O O . LEU A 1 195 ? 3.494 -14.742 -4.77 1 88.44 195 LEU A O 1
ATOM 1504 N N . HIS A 1 196 ? 4.223 -13.555 -6.57 1 78.19 196 HIS A N 1
ATOM 1505 C CA . HIS A 1 196 ? 5.469 -14.312 -6.637 1 78.19 196 HIS A CA 1
ATOM 1506 C C . HIS A 1 196 ? 6.07 -14.508 -5.25 1 78.19 196 HIS A C 1
ATOM 1508 O O . HIS A 1 196 ? 6.113 -13.57 -4.449 1 78.19 196 HIS A O 1
ATOM 1514 N N . ARG A 1 197 ? 6.629 -15.578 -5.012 1 72.81 197 ARG A N 1
ATOM 1515 C CA . ARG A 1 197 ? 7.094 -16.734 -4.25 1 72.81 197 ARG A CA 1
ATOM 1516 C C . ARG A 1 197 ? 5.926 -17.625 -3.834 1 72.81 197 ARG A C 1
ATOM 1518 O O . ARG A 1 197 ? 6.129 -18.672 -3.217 1 72.81 197 ARG A O 1
ATOM 1525 N N . TYR A 1 198 ? 4.723 -17.078 -4.086 1 82.62 198 TYR A N 1
ATOM 1526 C CA . TYR A 1 198 ? 3.484 -17.844 -3.98 1 82.62 198 TYR A CA 1
ATOM 1527 C C . TYR A 1 198 ? 3.492 -18.719 -2.734 1 82.62 198 TYR A C 1
ATOM 1529 O O . TYR A 1 198 ? 3.443 -19.938 -2.832 1 82.62 198 TYR A O 1
ATOM 1537 N N . TYR A 1 199 ? 3.35 -18.078 -1.636 1 82.44 199 TYR A N 1
ATOM 1538 C CA . TYR A 1 199 ? 3.375 -18.75 -0.347 1 82.44 199 TYR A CA 1
ATOM 1539 C C . TYR A 1 199 ? 2.355 -19.891 -0.308 1 82.44 199 TYR A C 1
ATOM 1541 O O . TYR A 1 199 ? 1.173 -19.672 -0.59 1 82.44 199 TYR A O 1
ATOM 1549 N N . LYS A 1 200 ? 2.83 -21.047 0.049 1 81.44 200 LYS A N 1
ATOM 1550 C CA . LYS A 1 200 ? 1.991 -22.234 0.11 1 81.44 200 LYS A CA 1
ATOM 1551 C C . LYS A 1 200 ? 0.83 -22.047 1.08 1 81.44 200 LYS A C 1
ATOM 1553 O O . LYS A 1 200 ? -0.275 -22.531 0.841 1 81.44 200 LYS A O 1
ATOM 1558 N N . GLU A 1 201 ? 1.099 -21.344 2.09 1 86.75 201 GLU A N 1
ATOM 1559 C CA . GLU A 1 201 ? 0.086 -21.125 3.117 1 86.75 201 GLU A CA 1
ATOM 1560 C C . GLU A 1 201 ? -1.141 -20.422 2.545 1 86.75 201 GLU A C 1
ATOM 1562 O O . GLU A 1 201 ? -2.275 -20.828 2.803 1 86.75 201 GLU A O 1
ATOM 1567 N N . SER A 1 202 ? -0.92 -19.391 1.78 1 92.56 202 SER A N 1
ATOM 1568 C CA . SER A 1 202 ? -2.031 -18.656 1.194 1 92.56 202 SER A CA 1
ATOM 1569 C C . SER A 1 202 ? -2.818 -19.516 0.215 1 92.56 202 SER A C 1
ATOM 1571 O O . SER A 1 202 ? -4.051 -19.469 0.187 1 92.56 202 SER A O 1
ATOM 1573 N N . ILE A 1 203 ? -2.092 -20.281 -0.514 1 90.19 203 ILE A N 1
ATOM 1574 C CA . ILE A 1 203 ? -2.717 -21.141 -1.513 1 90.19 203 ILE A CA 1
ATOM 1575 C C . ILE A 1 203 ? -3.547 -22.219 -0.817 1 90.19 203 ILE A C 1
ATOM 1577 O O . ILE A 1 203 ? -4.699 -22.453 -1.185 1 90.19 203 ILE A O 1
ATOM 1581 N N . ALA A 1 204 ? -2.98 -22.797 0.208 1 90.06 204 ALA A N 1
ATOM 1582 C CA . ALA A 1 204 ? -3.674 -23.844 0.957 1 90.06 204 ALA A CA 1
ATOM 1583 C C . ALA A 1 204 ? -4.938 -23.297 1.616 1 90.06 204 ALA A C 1
ATOM 1585 O O . ALA A 1 204 ? -5.988 -23.938 1.577 1 90.06 204 ALA A O 1
ATOM 1586 N N . LEU A 1 205 ? -4.828 -22.172 2.197 1 94.19 205 LEU A N 1
ATOM 1587 C CA . LEU A 1 205 ? -5.984 -21.547 2.838 1 94.19 205 LEU A CA 1
ATOM 1588 C C . LEU A 1 205 ? -7.078 -21.266 1.817 1 94.19 205 LEU A C 1
ATOM 1590 O O . LEU A 1 205 ? -8.242 -21.578 2.043 1 94.19 205 LEU A O 1
ATOM 1594 N N . ALA A 1 206 ? -6.676 -20.688 0.714 1 94.56 206 ALA A N 1
ATOM 1595 C CA . ALA A 1 206 ? -7.648 -20.375 -0.33 1 94.56 206 ALA A CA 1
ATOM 1596 C C . ALA A 1 206 ? -8.344 -21.641 -0.831 1 94.56 206 ALA A C 1
ATOM 1598 O O . ALA A 1 206 ? -9.562 -21.641 -1.045 1 94.56 206 ALA A O 1
ATOM 1599 N N . LYS A 1 207 ? -7.551 -22.656 -1.011 1 92.94 207 LYS A N 1
ATOM 1600 C CA . LYS A 1 207 ? -8.102 -23.922 -1.449 1 92.94 207 LYS A CA 1
ATOM 1601 C C . LYS A 1 207 ? -9.141 -24.453 -0.458 1 92.94 207 LYS A C 1
ATOM 1603 O O . LYS A 1 207 ? -10.219 -24.906 -0.856 1 92.94 207 LYS A O 1
ATOM 1608 N N . MET A 1 208 ? -8.82 -24.375 0.788 1 93.69 208 MET A N 1
ATOM 1609 C CA . MET A 1 208 ? -9.727 -24.859 1.831 1 93.69 208 MET A CA 1
ATOM 1610 C C . MET A 1 208 ? -11.039 -24.078 1.797 1 93.69 208 MET A C 1
ATOM 1612 O O . MET A 1 208 ? -12.117 -24.672 1.848 1 93.69 208 MET A O 1
ATOM 1616 N N . PHE A 1 209 ? -10.992 -22.812 1.704 1 95.88 209 PHE A N 1
ATOM 1617 C CA . PHE A 1 209 ? -12.195 -21.984 1.659 1 95.88 209 PHE A CA 1
ATOM 1618 C C . PHE A 1 209 ? -13.008 -22.266 0.403 1 95.88 209 PHE A C 1
ATOM 1620 O O . PHE A 1 209 ? -14.234 -22.375 0.461 1 95.88 209 PHE A O 1
ATOM 1627 N N . HIS A 1 210 ? -12.312 -22.375 -0.673 1 94.81 210 HIS A N 1
ATOM 1628 C CA . HIS A 1 210 ? -12.945 -22.656 -1.951 1 94.81 210 HIS A CA 1
ATOM 1629 C C . HIS A 1 210 ? -13.695 -24 -1.905 1 94.81 210 HIS A C 1
ATOM 1631 O O . HIS A 1 210 ? -14.836 -24.078 -2.35 1 94.81 210 HIS A O 1
ATOM 1637 N N . GLU A 1 211 ? -13.031 -24.953 -1.381 1 93.19 211 GLU A N 1
ATOM 1638 C CA . GLU A 1 211 ? -13.609 -26.281 -1.293 1 93.19 211 GLU A CA 1
ATOM 1639 C C . GLU A 1 211 ? -14.805 -26.312 -0.346 1 93.19 211 GLU A C 1
ATOM 1641 O O . GLU A 1 211 ? -15.703 -27.141 -0.483 1 93.19 211 GLU A O 1
ATOM 1646 N N . GLN A 1 212 ? -14.844 -25.391 0.575 1 94.12 212 GLN A N 1
ATOM 1647 C CA . GLN A 1 212 ? -15.953 -25.297 1.522 1 94.12 212 GLN A CA 1
ATOM 1648 C C . GLN A 1 212 ? -17.094 -24.469 0.946 1 94.12 212 GLN A C 1
ATOM 1650 O O . GLN A 1 212 ? -18.125 -24.281 1.604 1 94.12 212 GLN A O 1
ATOM 1655 N N . GLY A 1 213 ? -16.875 -23.891 -0.224 1 94.81 213 GLY A N 1
ATOM 1656 C CA . GLY A 1 213 ? -18 -23.312 -0.935 1 94.81 213 GLY A CA 1
ATOM 1657 C C . GLY A 1 213 ? -17.938 -21.797 -1.025 1 94.81 213 GLY A C 1
ATOM 1658 O O . GLY A 1 213 ? -18.797 -21.156 -1.634 1 94.81 213 GLY A O 1
ATOM 1659 N N . ALA A 1 214 ? -16.969 -21.203 -0.45 1 97.19 214 ALA A N 1
ATOM 1660 C CA . ALA A 1 214 ? -16.828 -19.75 -0.556 1 97.19 214 ALA A CA 1
ATOM 1661 C C . ALA A 1 214 ? -16.453 -19.344 -1.975 1 97.19 214 ALA A C 1
ATOM 1663 O O . ALA A 1 214 ? -15.641 -20.016 -2.627 1 97.19 214 ALA A O 1
ATOM 1664 N N . TYR A 1 215 ? -17.078 -18.266 -2.459 1 98.19 215 TYR A N 1
ATOM 1665 C CA . TYR A 1 215 ? -16.609 -17.703 -3.717 1 98.19 215 TYR A CA 1
ATOM 1666 C C . TYR A 1 215 ? -15.211 -17.109 -3.557 1 98.19 215 TYR A C 1
ATOM 1668 O O . TYR A 1 215 ? -14.992 -16.234 -2.703 1 98.19 215 TYR A O 1
ATOM 1676 N N . THR A 1 216 ? -14.266 -17.578 -4.344 1 98.31 216 THR A N 1
ATOM 1677 C CA . THR A 1 216 ? -12.867 -17.219 -4.156 1 98.31 216 THR A CA 1
ATOM 1678 C C . THR A 1 216 ? -12.375 -16.328 -5.289 1 98.31 216 THR A C 1
ATOM 1680 O O . THR A 1 216 ? -12.414 -16.719 -6.457 1 98.31 216 THR A O 1
ATOM 1683 N N . VAL A 1 217 ? -11.922 -15.102 -4.941 1 98.75 217 VAL A N 1
ATOM 1684 C CA . VAL A 1 217 ? -11.312 -14.148 -5.859 1 98.75 217 VAL A CA 1
ATOM 1685 C C . VAL A 1 217 ? -9.805 -14.086 -5.629 1 98.75 217 VAL A C 1
ATOM 1687 O O . VAL A 1 217 ? -9.352 -13.797 -4.516 1 98.75 217 VAL A O 1
ATOM 1690 N N . ALA A 1 218 ? -9.047 -14.359 -6.676 1 98 218 ALA A N 1
ATOM 1691 C CA . ALA A 1 218 ? -7.59 -14.312 -6.566 1 98 218 ALA A CA 1
ATOM 1692 C C . ALA A 1 218 ? -7.027 -13.086 -7.277 1 98 218 ALA A C 1
ATOM 1694 O O . ALA A 1 218 ? -7.5 -12.719 -8.359 1 98 218 ALA A O 1
ATOM 1695 N N . MET A 1 219 ? -6.098 -12.445 -6.625 1 97.31 219 MET A N 1
ATOM 1696 C CA . MET A 1 219 ? -5.211 -11.461 -7.234 1 97.31 219 MET A CA 1
ATOM 1697 C C . MET A 1 219 ? -3.783 -11.992 -7.32 1 97.31 219 MET A C 1
ATOM 1699 O O . MET A 1 219 ? -3.186 -12.344 -6.305 1 97.31 219 MET A O 1
ATOM 1703 N N . THR A 1 220 ? -3.289 -12.062 -8.516 1 92.5 220 THR A N 1
ATOM 1704 C CA . THR A 1 220 ? -1.968 -12.656 -8.695 1 92.5 220 THR A CA 1
ATOM 1705 C C . THR A 1 220 ? -1.199 -11.938 -9.797 1 92.5 220 THR A C 1
ATOM 1707 O O . THR A 1 220 ? -1.655 -10.914 -10.312 1 92.5 220 THR A O 1
ATOM 1710 N N . ASP A 1 221 ? 0.046 -12.367 -10.031 1 85.75 221 ASP A N 1
ATOM 1711 C CA . ASP A 1 221 ? 0.937 -11.625 -10.914 1 85.75 221 ASP A CA 1
ATOM 1712 C C . ASP A 1 221 ? 1.294 -12.438 -12.156 1 85.75 221 ASP A C 1
ATOM 1714 O O . ASP A 1 221 ? 2.143 -12.031 -12.945 1 85.75 221 ASP A O 1
ATOM 1718 N N . SER A 1 222 ? 0.684 -13.617 -12.242 1 77.38 222 SER A N 1
ATOM 1719 C CA . SER A 1 222 ? 1.009 -14.469 -13.375 1 77.38 222 SER A CA 1
ATOM 1720 C C . SER A 1 222 ? -0.207 -15.273 -13.828 1 77.38 222 SER A C 1
ATOM 1722 O O . SER A 1 222 ? -1.011 -15.711 -13.008 1 77.38 222 SER A O 1
ATOM 1724 N N . ASN A 1 223 ? -0.264 -15.469 -15.117 1 76.62 223 ASN A N 1
ATOM 1725 C CA . ASN A 1 223 ? -1.348 -16.266 -15.68 1 76.62 223 ASN A CA 1
ATOM 1726 C C . ASN A 1 223 ? -1.18 -17.75 -15.367 1 76.62 223 ASN A C 1
ATOM 1728 O O . ASN A 1 223 ? -2.098 -18.547 -15.578 1 76.62 223 ASN A O 1
ATOM 1732 N N . VAL A 1 224 ? -0.099 -18.125 -14.781 1 71.44 224 VAL A N 1
ATOM 1733 C CA . VAL A 1 224 ? 0.128 -19.531 -14.461 1 71.44 224 VAL A CA 1
ATOM 1734 C C . VAL A 1 224 ? 0.323 -19.688 -12.953 1 71.44 224 VAL A C 1
ATOM 1736 O O . VAL A 1 224 ? 0.865 -20.703 -12.492 1 71.44 224 VAL A O 1
ATOM 1739 N N . ALA A 1 225 ? -0.034 -18.656 -12.227 1 80.62 225 ALA A N 1
ATOM 1740 C CA . ALA A 1 225 ? 0.116 -18.703 -10.773 1 80.62 225 ALA A CA 1
ATOM 1741 C C . ALA A 1 225 ? -0.633 -19.891 -10.188 1 80.62 225 ALA A C 1
ATOM 1743 O O . ALA A 1 225 ? -1.743 -20.219 -10.617 1 80.62 225 ALA A O 1
ATOM 1744 N N . PRO A 1 226 ? -0.052 -20.578 -9.156 1 81.5 226 PRO A N 1
ATOM 1745 C CA . PRO A 1 226 ? -0.629 -21.797 -8.578 1 81.5 226 PRO A CA 1
ATOM 1746 C C . PRO A 1 226 ? -1.983 -21.547 -7.918 1 81.5 226 PRO A C 1
ATOM 1748 O O . PRO A 1 226 ? -2.732 -22.484 -7.664 1 81.5 226 PRO A O 1
ATOM 1751 N N . ILE A 1 227 ? -2.318 -20.328 -7.699 1 91 227 ILE A N 1
ATOM 1752 C CA . ILE A 1 227 ? -3.561 -20 -7 1 91 227 ILE A CA 1
ATOM 1753 C C . ILE A 1 227 ? -4.738 -20.141 -7.961 1 91 227 ILE A C 1
ATOM 1755 O O . ILE A 1 227 ? -5.887 -20.297 -7.527 1 91 227 ILE A O 1
ATOM 1759 N N . ILE A 1 228 ? -4.484 -20.125 -9.242 1 86.5 228 ILE A N 1
ATOM 1760 C CA . ILE A 1 228 ? -5.504 -19.938 -10.266 1 86.5 228 ILE A CA 1
ATOM 1761 C C . ILE A 1 228 ? -6.488 -21.109 -10.234 1 86.5 228 ILE A C 1
ATOM 1763 O O . ILE A 1 228 ? -7.703 -20.906 -10.242 1 86.5 228 ILE A O 1
ATOM 1767 N N . PRO A 1 229 ? -6 -22.406 -10.023 1 86.81 229 PRO A N 1
ATOM 1768 C CA . PRO A 1 229 ? -6.949 -23.531 -9.992 1 86.81 229 PRO A CA 1
ATOM 1769 C C . PRO A 1 229 ? -7.859 -23.5 -8.766 1 86.81 229 PRO A C 1
ATOM 1771 O O . PRO A 1 229 ? -8.875 -24.203 -8.734 1 86.81 229 PRO A O 1
ATOM 1774 N N . HIS A 1 230 ? -7.582 -22.734 -7.84 1 92.19 230 HIS A N 1
ATOM 1775 C CA . HIS A 1 230 ? -8.328 -22.719 -6.586 1 92.19 230 HIS A CA 1
ATOM 1776 C C . HIS A 1 230 ? -9.125 -21.438 -6.426 1 92.19 230 HIS A C 1
ATOM 1778 O O . HIS A 1 230 ? -9.445 -21.031 -5.301 1 92.19 230 HIS A O 1
ATOM 1784 N N . ALA A 1 231 ? -9.414 -20.75 -7.523 1 95.75 231 ALA A N 1
ATOM 1785 C CA . ALA A 1 231 ? -10.18 -19.516 -7.5 1 95.75 231 ALA A CA 1
ATOM 1786 C C . ALA A 1 231 ? -11.336 -19.562 -8.492 1 95.75 231 ALA A C 1
ATOM 1788 O O . ALA A 1 231 ? -11.242 -20.219 -9.531 1 95.75 231 ALA A O 1
ATOM 1789 N N . ASP A 1 232 ? -12.453 -18.922 -8.125 1 97.62 232 ASP A N 1
ATOM 1790 C CA . ASP A 1 232 ? -13.57 -18.766 -9.047 1 97.62 232 ASP A CA 1
ATOM 1791 C C . ASP A 1 232 ? -13.297 -17.656 -10.062 1 97.62 232 ASP A C 1
ATOM 1793 O O . ASP A 1 232 ? -13.727 -17.75 -11.211 1 97.62 232 ASP A O 1
ATOM 1797 N N . THR A 1 233 ? -12.648 -16.594 -9.641 1 97.69 233 THR A N 1
ATOM 1798 C CA . THR A 1 233 ? -12.234 -15.477 -10.477 1 97.69 233 THR A CA 1
ATOM 1799 C C . THR A 1 233 ? -10.82 -15.039 -10.125 1 97.69 233 THR A C 1
ATOM 1801 O O . THR A 1 233 ? -10.438 -15.008 -8.953 1 97.69 233 THR A O 1
ATOM 1804 N N . THR A 1 234 ? -10.078 -14.773 -11.203 1 95.94 234 THR A N 1
ATOM 1805 C CA . THR A 1 234 ? -8.695 -14.344 -10.992 1 95.94 234 THR A CA 1
ATOM 1806 C C . THR A 1 234 ? -8.422 -13.031 -11.734 1 95.94 234 THR A C 1
ATOM 1808 O O . THR A 1 234 ? -8.766 -12.891 -12.906 1 95.94 234 THR A O 1
ATOM 1811 N N . PHE A 1 235 ? -7.934 -12.07 -11 1 97 235 PHE A N 1
ATOM 1812 C CA . PHE A 1 235 ? -7.332 -10.891 -11.602 1 97 235 PHE A CA 1
ATOM 1813 C C . PHE A 1 235 ? -5.816 -11.031 -11.68 1 97 235 PHE A C 1
ATOM 1815 O O . PHE A 1 235 ? -5.145 -11.125 -10.656 1 97 235 PHE A O 1
ATOM 1822 N N . VAL A 1 236 ? -5.309 -11.109 -12.875 1 90.81 236 VAL A N 1
ATOM 1823 C CA . VAL A 1 236 ? -3.865 -11.172 -13.078 1 90.81 236 VAL A CA 1
ATOM 1824 C C . VAL A 1 236 ? -3.316 -9.766 -13.297 1 90.81 236 VAL A C 1
ATOM 1826 O O . VAL A 1 236 ? -3.557 -9.156 -14.344 1 90.81 236 VAL A O 1
ATOM 1829 N N . LEU A 1 237 ? -2.629 -9.289 -12.234 1 91.31 237 LEU A N 1
ATOM 1830 C CA . LEU A 1 237 ? -2.029 -7.961 -12.305 1 91.31 237 LEU A CA 1
ATOM 1831 C C . LEU A 1 237 ? -0.625 -8.031 -12.898 1 91.31 237 LEU A C 1
ATOM 1833 O O . LEU A 1 237 ? 0.361 -7.809 -12.188 1 91.31 237 LEU A O 1
ATOM 1837 N N . GLN A 1 238 ? -0.554 -8.531 -14.062 1 68.94 238 GLN A N 1
ATOM 1838 C CA . GLN A 1 238 ? 0.67 -8.945 -14.734 1 68.94 238 GLN A CA 1
ATOM 1839 C C . GLN A 1 238 ? 1.628 -7.773 -14.914 1 68.94 238 GLN A C 1
ATOM 1841 O O . GLN A 1 238 ? 1.212 -6.684 -15.312 1 68.94 238 GLN A O 1
ATOM 1846 N N . GLN A 1 239 ? 2.961 -7.895 -14.258 1 59.56 239 GLN A N 1
ATOM 1847 C CA . GLN A 1 239 ? 3.998 -7.004 -14.766 1 59.56 239 GLN A CA 1
ATOM 1848 C C . GLN A 1 239 ? 5.27 -7.781 -15.102 1 59.56 239 GLN A C 1
ATOM 1850 O O . GLN A 1 239 ? 5.625 -8.734 -14.406 1 59.56 239 GLN A O 1
ATOM 1855 N N . THR A 1 240 ? 5.656 -7.949 -16.375 1 51.09 240 THR A N 1
ATOM 1856 C CA . THR A 1 240 ? 6.742 -8.734 -16.938 1 51.09 240 THR A CA 1
ATOM 1857 C C . THR A 1 240 ? 8 -8.617 -16.094 1 51.09 240 THR A C 1
ATOM 1859 O O . THR A 1 240 ? 8.719 -9.602 -15.883 1 51.09 240 THR A O 1
ATOM 1862 N N . GLU A 1 241 ? 8.406 -7.375 -15.734 1 50.66 241 GLU A N 1
ATOM 1863 C CA . GLU A 1 241 ? 9.789 -7.199 -15.305 1 50.66 241 GLU A CA 1
ATOM 1864 C C . GLU A 1 241 ? 9.859 -6.781 -13.836 1 50.66 241 GLU A C 1
ATOM 1866 O O . GLU A 1 241 ? 10.945 -6.727 -13.258 1 50.66 241 GLU A O 1
ATOM 1871 N N . LEU A 1 242 ? 8.648 -6.754 -13.227 1 57.16 242 LEU A N 1
ATOM 1872 C CA . LEU A 1 242 ? 8.836 -6.035 -11.969 1 57.16 242 LEU A CA 1
ATOM 1873 C C . LEU A 1 242 ? 8.734 -6.98 -10.781 1 57.16 242 LEU A C 1
ATOM 1875 O O . LEU A 1 242 ? 8.156 -8.062 -10.891 1 57.16 242 LEU A O 1
ATOM 1879 N N . SER A 1 243 ? 9.531 -6.707 -9.742 1 67.38 243 SER A N 1
ATOM 1880 C CA . SER A 1 243 ? 9.562 -7.383 -8.445 1 67.38 243 SER A CA 1
ATOM 1881 C C . SER A 1 243 ? 8.219 -7.285 -7.738 1 67.38 243 SER A C 1
ATOM 1883 O O . SER A 1 243 ? 7.406 -6.41 -8.055 1 67.38 243 SER A O 1
ATOM 1885 N N . THR A 1 244 ? 7.988 -8.281 -6.938 1 74.25 244 THR A N 1
ATOM 1886 C CA . THR A 1 244 ? 6.789 -8.312 -6.105 1 74.25 244 THR A CA 1
ATOM 1887 C C . THR A 1 244 ? 6.664 -7.035 -5.285 1 74.25 244 THR A C 1
ATOM 1889 O O . THR A 1 244 ? 5.559 -6.527 -5.078 1 74.25 244 THR A O 1
ATOM 1892 N N . ILE A 1 245 ? 7.828 -6.484 -4.898 1 82.38 245 ILE A N 1
ATOM 1893 C CA . ILE A 1 245 ? 7.836 -5.242 -4.133 1 82.38 245 ILE A CA 1
ATOM 1894 C C . ILE A 1 245 ? 7.309 -4.098 -4.996 1 82.38 245 ILE A C 1
ATOM 1896 O O . ILE A 1 245 ? 6.48 -3.305 -4.543 1 82.38 245 ILE A O 1
ATOM 1900 N N . ASP A 1 246 ? 7.645 -4.098 -6.246 1 87.44 246 ASP A N 1
ATOM 1901 C CA . ASP A 1 246 ? 7.277 -3.025 -7.168 1 87.44 246 ASP A CA 1
ATOM 1902 C C . ASP A 1 246 ? 5.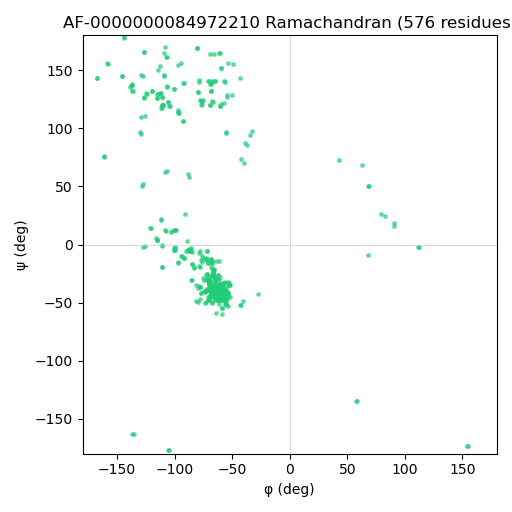793 -3.088 -7.516 1 87.44 246 ASP A C 1
ATOM 1904 O O . ASP A 1 246 ? 5.227 -2.115 -8.016 1 87.44 246 ASP A O 1
ATOM 1908 N N . MET A 1 247 ? 5.191 -4.195 -7.16 1 89.31 247 MET A N 1
ATOM 1909 C CA . MET A 1 247 ? 3.793 -4.402 -7.527 1 89.31 247 MET A CA 1
ATOM 1910 C C . MET A 1 247 ? 2.861 -3.76 -6.508 1 89.31 247 MET A C 1
ATOM 1912 O O . MET A 1 247 ? 1.677 -3.562 -6.777 1 89.31 247 MET A O 1
ATOM 1916 N N . MET A 1 248 ? 3.342 -3.453 -5.395 1 94.44 248 MET A N 1
ATOM 1917 C CA . MET A 1 248 ? 2.494 -3.104 -4.262 1 94.44 248 MET A CA 1
ATOM 1918 C C . MET A 1 248 ? 1.664 -1.859 -4.562 1 94.44 248 MET A C 1
ATOM 1920 O O . MET A 1 248 ? 0.468 -1.819 -4.27 1 94.44 248 MET A O 1
ATOM 1924 N N . PRO A 1 249 ? 2.252 -0.769 -5.16 1 95.69 249 PRO A N 1
ATOM 1925 C CA . PRO A 1 249 ? 1.405 0.387 -5.469 1 95.69 249 PRO A CA 1
ATOM 1926 C C . PRO A 1 249 ? 0.232 0.034 -6.379 1 95.69 249 PRO A C 1
ATOM 1928 O O . PRO A 1 249 ? -0.895 0.476 -6.141 1 95.69 249 PRO A O 1
ATOM 1931 N N . ALA A 1 250 ? 0.502 -0.751 -7.359 1 95.81 250 ALA A N 1
ATOM 1932 C CA . ALA A 1 250 ? -0.55 -1.136 -8.297 1 95.81 250 ALA A CA 1
ATOM 1933 C C . ALA A 1 250 ? -1.583 -2.033 -7.625 1 95.81 250 ALA A C 1
ATOM 1935 O O . ALA A 1 250 ? -2.781 -1.93 -7.898 1 95.81 250 ALA A O 1
ATOM 1936 N N . LEU A 1 251 ? -1.073 -2.949 -6.812 1 97 251 LEU A N 1
ATOM 1937 C CA . LEU A 1 251 ? -1.97 -3.83 -6.07 1 97 251 LEU A CA 1
ATOM 1938 C C . LEU A 1 251 ? -2.924 -3.023 -5.199 1 97 251 LEU A C 1
ATOM 1940 O O . LEU A 1 251 ? -4.133 -3.268 -5.203 1 97 251 LEU A O 1
ATOM 1944 N N . ILE A 1 252 ? -2.445 -2.037 -4.465 1 97.69 252 ILE A N 1
ATOM 1945 C CA . ILE A 1 252 ? -3.26 -1.2 -3.588 1 97.69 252 ILE A CA 1
ATOM 1946 C C . ILE A 1 252 ? -4.219 -0.359 -4.426 1 97.69 252 ILE A C 1
ATOM 1948 O O . ILE A 1 252 ? -5.375 -0.162 -4.047 1 97.69 252 ILE A O 1
ATOM 1952 N N . ALA A 1 253 ? -3.727 0.18 -5.512 1 96.94 253 ALA A N 1
ATOM 1953 C CA . ALA A 1 253 ? -4.598 0.926 -6.418 1 96.94 253 ALA A CA 1
ATOM 1954 C C . ALA A 1 253 ? -5.781 0.072 -6.867 1 96.94 253 ALA A C 1
ATOM 1956 O O . ALA A 1 253 ? -6.922 0.537 -6.879 1 96.94 253 ALA A O 1
ATOM 1957 N N . PHE A 1 254 ? -5.52 -1.147 -7.262 1 97.94 254 PHE A N 1
ATOM 1958 C CA . PHE A 1 254 ? -6.57 -2.043 -7.723 1 97.94 254 PHE A CA 1
ATOM 1959 C C . PHE A 1 254 ? -7.539 -2.375 -6.594 1 97.94 254 PHE A C 1
ATOM 1961 O O . PHE A 1 254 ? -8.758 -2.385 -6.789 1 97.94 254 PHE A O 1
ATOM 1968 N N . MET A 1 255 ? -7.035 -2.666 -5.418 1 98.25 255 MET A N 1
ATOM 1969 C CA . MET A 1 255 ? -7.883 -2.951 -4.266 1 98.25 255 MET A CA 1
ATOM 1970 C C . MET A 1 255 ? -8.789 -1.763 -3.947 1 98.25 255 MET A C 1
ATOM 1972 O O . MET A 1 255 ? -9.969 -1.938 -3.65 1 98.25 255 MET A O 1
ATOM 1976 N N . ASN A 1 256 ? -8.172 -0.576 -3.959 1 96.12 256 ASN A N 1
ATOM 1977 C CA . ASN A 1 256 ? -8.977 0.625 -3.793 1 96.12 256 ASN A CA 1
ATOM 1978 C C . ASN A 1 256 ? -10.086 0.702 -4.836 1 96.12 256 ASN A C 1
ATOM 1980 O O . ASN A 1 256 ? -11.211 1.105 -4.527 1 96.12 256 ASN A O 1
ATOM 1984 N N . THR A 1 257 ? -9.797 0.346 -6.027 1 97.06 257 THR A N 1
ATOM 1985 C CA . THR A 1 257 ? -10.75 0.342 -7.129 1 97.06 257 THR A CA 1
ATOM 1986 C C . THR A 1 257 ? -11.875 -0.662 -6.863 1 97.06 257 THR A C 1
ATOM 1988 O O . THR A 1 257 ? -13.039 -0.382 -7.137 1 97.06 257 THR A O 1
ATOM 1991 N N . LEU A 1 258 ? -11.516 -1.833 -6.363 1 98.12 258 LEU A N 1
ATOM 1992 C CA . LEU A 1 258 ? -12.523 -2.816 -5.984 1 98.12 258 LEU A CA 1
ATOM 1993 C C . LEU A 1 258 ? -13.477 -2.244 -4.945 1 98.12 258 LEU A C 1
ATOM 1995 O O . LEU A 1 258 ? -14.688 -2.461 -5.023 1 98.12 258 LEU A O 1
ATOM 1999 N N . VAL A 1 259 ? -12.961 -1.549 -3.975 1 97.38 259 VAL A N 1
ATOM 2000 C CA . VAL A 1 259 ? -13.773 -0.947 -2.926 1 97.38 259 VAL A CA 1
ATOM 2001 C C . VAL A 1 259 ? -14.75 0.053 -3.539 1 97.38 259 VAL A C 1
ATOM 2003 O O . VAL A 1 259 ? -15.938 0.057 -3.205 1 97.38 259 VAL A O 1
ATOM 2006 N N . VAL A 1 260 ? -14.25 0.875 -4.453 1 94.56 260 VAL A N 1
ATOM 2007 C CA . VAL A 1 260 ? -15.102 1.842 -5.137 1 94.56 260 VAL A CA 1
ATOM 2008 C C . VAL A 1 260 ? -16.219 1.109 -5.887 1 94.56 260 VAL A C 1
ATOM 2010 O O . VAL A 1 260 ? -17.375 1.514 -5.836 1 94.56 260 VAL A O 1
ATOM 2013 N N . GLY A 1 261 ? -15.82 0.067 -6.613 1 96.88 261 GLY A N 1
ATOM 2014 C CA . GLY A 1 261 ? -16.812 -0.744 -7.297 1 96.88 261 GLY A CA 1
ATOM 2015 C C . GLY A 1 261 ? -17.875 -1.307 -6.363 1 96.88 261 GLY A C 1
ATOM 2016 O O . GLY A 1 261 ? -19.062 -1.263 -6.664 1 96.88 261 GLY A O 1
ATOM 2017 N N . MET A 1 262 ? -17.484 -1.86 -5.207 1 97.81 262 MET A N 1
ATOM 2018 C CA . MET A 1 262 ? -18.406 -2.389 -4.207 1 97.81 262 MET A CA 1
ATOM 2019 C C . MET A 1 262 ? -19.375 -1.311 -3.742 1 97.81 262 MET A C 1
ATOM 2021 O O . MET A 1 262 ? -20.594 -1.536 -3.701 1 97.81 262 MET A O 1
ATOM 2025 N N . VAL A 1 263 ? -18.891 -0.131 -3.459 1 96.06 263 VAL A N 1
ATOM 2026 C CA . VAL A 1 263 ? -19.672 0.983 -2.938 1 96.06 263 VAL A CA 1
ATOM 2027 C C . VAL A 1 263 ? -20.703 1.43 -3.98 1 96.06 263 VAL A C 1
ATOM 2029 O O . VAL A 1 263 ? -21.812 1.838 -3.637 1 96.06 263 VAL A O 1
ATOM 2032 N N . SER A 1 264 ? -20.375 1.262 -5.234 1 94.94 264 SER A N 1
ATOM 2033 C CA . SER A 1 264 ? -21.219 1.736 -6.324 1 94.94 264 SER A CA 1
ATOM 2034 C C . SER A 1 264 ? -22.531 0.955 -6.391 1 94.94 264 SER A C 1
ATOM 2036 O O . SER A 1 264 ? -23.5 1.402 -7.012 1 94.94 264 SER A O 1
ATOM 2038 N N . HIS A 1 265 ? -22.594 -0.135 -5.766 1 96.25 265 HIS A N 1
ATOM 2039 C CA . HIS A 1 265 ? -23.781 -0.968 -5.828 1 96.25 265 HIS A CA 1
ATOM 2040 C C . HIS A 1 265 ? -24.844 -0.491 -4.836 1 96.25 265 HIS A C 1
ATOM 2042 O O . HIS A 1 265 ? -26.016 -0.848 -4.957 1 96.25 265 HIS A O 1
ATOM 2048 N N . ASP A 1 266 ? -24.453 0.263 -3.838 1 95.94 266 ASP A N 1
ATOM 2049 C CA . ASP A 1 266 ? -25.391 0.807 -2.857 1 95.94 266 ASP A CA 1
ATOM 2050 C C . ASP A 1 266 ? -24.781 1.988 -2.109 1 95.94 266 ASP A C 1
ATOM 2052 O O . ASP A 1 266 ? -24.453 1.877 -0.927 1 95.94 266 ASP A O 1
ATOM 2056 N N . GLN A 1 267 ? -24.734 3.051 -2.758 1 91.69 267 GLN A N 1
ATOM 2057 C CA . GLN A 1 267 ? -24.062 4.238 -2.227 1 91.69 267 GLN A CA 1
ATOM 2058 C C . GLN A 1 267 ? -24.672 4.648 -0.887 1 91.69 267 GLN A C 1
ATOM 2060 O O . GLN A 1 267 ? -23.938 4.977 0.052 1 91.69 267 GLN A O 1
ATOM 2065 N N . ALA A 1 268 ? -25.969 4.672 -0.788 1 92.56 268 ALA A N 1
ATOM 2066 C CA . ALA A 1 268 ? -26.672 5.105 0.421 1 92.56 268 ALA A CA 1
ATOM 2067 C C . ALA A 1 268 ? -26.297 4.227 1.612 1 92.56 268 ALA A C 1
ATOM 2069 O O . ALA A 1 268 ? -26.016 4.734 2.703 1 92.56 268 ALA A O 1
ATOM 2070 N N . TYR A 1 269 ? -26.281 2.965 1.359 1 94.88 269 TYR A N 1
ATOM 2071 C CA . TYR A 1 269 ? -25.906 2.025 2.414 1 94.88 269 TYR A CA 1
ATOM 2072 C C . TYR A 1 269 ? -24.5 2.311 2.93 1 94.88 269 TYR A C 1
ATOM 2074 O O . TYR A 1 269 ? -24.281 2.383 4.141 1 94.88 269 TYR A O 1
ATOM 2082 N N . TYR A 1 270 ? -23.562 2.494 2.102 1 94 270 TYR A N 1
ATOM 2083 C CA . TYR A 1 270 ? -22.172 2.625 2.494 1 94 270 TYR A CA 1
ATOM 2084 C C . TYR A 1 270 ? -21.906 3.99 3.115 1 94 270 TYR A C 1
ATOM 2086 O O . TYR A 1 270 ? -21.047 4.125 3.998 1 94 270 TYR A O 1
ATOM 2094 N N . GLU A 1 271 ? -22.641 5 2.691 1 88.31 271 GLU A N 1
ATOM 2095 C CA . GLU A 1 271 ? -22.562 6.289 3.371 1 88.31 271 GLU A CA 1
ATOM 2096 C C . GLU A 1 271 ? -23.016 6.176 4.824 1 88.31 271 GLU A C 1
ATOM 2098 O O . GLU A 1 271 ? -22.406 6.754 5.719 1 88.31 271 GLU A O 1
ATOM 2103 N N . GLN A 1 272 ? -24.078 5.438 4.973 1 90.62 272 GLN A N 1
ATOM 2104 C CA . GLN A 1 272 ? -24.578 5.223 6.324 1 90.62 272 GLN A CA 1
ATOM 2105 C C . GLN A 1 272 ? -23.578 4.445 7.172 1 90.62 272 GLN A C 1
ATOM 2107 O O . GLN A 1 272 ? -23.359 4.773 8.336 1 90.62 272 GLN A O 1
ATOM 2112 N N . GLN A 1 273 ? -23.016 3.398 6.617 1 91.25 273 GLN A N 1
ATOM 2113 C CA . GLN A 1 273 ? -22.016 2.605 7.328 1 91.25 273 GLN A CA 1
ATOM 2114 C C . GLN A 1 273 ? -20.812 3.457 7.723 1 91.25 273 GLN A C 1
ATOM 2116 O O . GLN A 1 273 ? -20.297 3.35 8.844 1 91.25 273 GLN A O 1
ATOM 2121 N N . ARG A 1 274 ? -20.359 4.191 6.805 1 86.94 274 ARG A N 1
ATOM 2122 C CA . ARG A 1 274 ? -19.234 5.082 7.043 1 86.94 274 ARG A CA 1
ATOM 2123 C C . ARG A 1 274 ? -19.531 6.051 8.188 1 86.94 274 ARG A C 1
ATOM 2125 O O . ARG A 1 274 ? -18.672 6.27 9.055 1 86.94 274 ARG A O 1
ATOM 2132 N N . GLU A 1 275 ? -20.688 6.656 8.195 1 82.06 275 GLU A N 1
ATOM 2133 C CA . GLU A 1 275 ? -21.094 7.582 9.242 1 82.06 275 GLU A CA 1
ATOM 2134 C C . GLU A 1 275 ? -21.125 6.891 10.609 1 82.06 275 GLU A C 1
ATOM 2136 O O . GLU A 1 275 ? -20.688 7.461 11.609 1 82.06 275 GLU A O 1
ATOM 2141 N N . LYS A 1 276 ? -21.656 5.719 10.586 1 83.62 276 LYS A N 1
ATOM 2142 C CA . LYS A 1 276 ? -21.719 4.949 11.828 1 83.62 276 LYS A CA 1
ATOM 2143 C C . LYS A 1 276 ? -20.312 4.656 12.359 1 83.62 276 LYS A C 1
ATOM 2145 O O . LYS A 1 276 ? -20.078 4.727 13.562 1 83.62 276 LYS A O 1
ATOM 2150 N N . PHE A 1 277 ? -19.484 4.34 11.469 1 84.06 277 PHE A N 1
ATOM 2151 C CA . PHE A 1 277 ? -18.109 4.039 11.852 1 84.06 277 PHE A CA 1
ATOM 2152 C C . PHE A 1 277 ? -17.406 5.273 12.422 1 84.06 277 PHE A C 1
ATOM 2154 O O . PHE A 1 277 ? -16.719 5.191 13.438 1 84.06 277 PHE A O 1
ATOM 2161 N N . ASP A 1 278 ? -17.625 6.398 11.789 1 74.69 278 ASP A N 1
ATOM 2162 C CA . ASP A 1 278 ? -17.016 7.656 12.203 1 74.69 278 ASP A CA 1
ATOM 2163 C C . ASP A 1 278 ? -17.516 8.078 13.586 1 74.69 278 ASP A C 1
ATOM 2165 O O . ASP A 1 278 ? -16.734 8.57 14.406 1 74.69 278 ASP A O 1
ATOM 2169 N N . ASP A 1 279 ? -18.719 7.953 13.758 1 68.88 279 ASP A N 1
ATOM 2170 C CA . ASP A 1 279 ? -19.312 8.32 15.039 1 68.88 279 ASP A CA 1
ATOM 2171 C C . ASP A 1 279 ? -18.719 7.516 16.188 1 68.88 279 ASP A C 1
ATOM 2173 O O . ASP A 1 279 ? -18.406 8.07 17.25 1 68.88 279 ASP A O 1
ATOM 2177 N N . PHE A 1 280 ? -18.484 6.246 15.922 1 68.44 280 PHE A N 1
ATOM 2178 C CA . PHE A 1 280 ? -17.922 5.379 16.953 1 68.44 280 PHE A CA 1
ATOM 2179 C C . PHE A 1 280 ? -16.453 5.672 17.156 1 68.44 280 PHE A C 1
ATOM 2181 O O . PHE A 1 280 ? -15.969 5.703 18.297 1 68.44 280 PHE A O 1
ATOM 2188 N N . GLN A 1 281 ? -15.75 5.91 16.078 1 65.31 281 GLN A N 1
ATOM 2189 C CA . GLN A 1 281 ? -14.32 6.191 16.141 1 65.31 281 GLN A CA 1
ATOM 2190 C C . GLN A 1 281 ? -14.055 7.508 16.859 1 65.31 281 GLN A C 1
ATOM 2192 O O . GLN A 1 281 ? -13.125 7.605 17.672 1 65.31 281 GLN A O 1
ATOM 2197 N N . ASN A 1 282 ? -14.773 8.469 16.516 1 58 282 ASN A N 1
ATOM 2198 C CA . ASN A 1 282 ? -14.633 9.758 17.188 1 58 282 ASN A CA 1
ATOM 2199 C C . ASN A 1 282 ? -14.898 9.641 18.688 1 58 282 ASN A C 1
ATOM 2201 O O . ASN A 1 282 ? -14.203 10.266 19.5 1 58 282 ASN A O 1
ATOM 2205 N N . SER A 1 283 ? -15.773 8.789 18.938 1 52.53 283 SER A N 1
ATOM 2206 C CA . SER A 1 283 ? -16.078 8.586 20.344 1 52.53 283 SER A CA 1
ATOM 2207 C C . SER A 1 283 ? -14.961 7.82 21.047 1 52.53 283 SER A C 1
ATOM 2209 O O . SER A 1 283 ? -14.594 8.148 22.188 1 52.53 283 SER A O 1
ATOM 2211 N N . PHE A 1 284 ? -14.453 6.836 20.312 1 51.62 284 PHE A N 1
ATOM 2212 C CA . PHE A 1 284 ? -13.398 5.996 20.875 1 51.62 284 PHE A CA 1
ATOM 2213 C C . PHE A 1 284 ? -12.078 6.754 20.953 1 51.62 284 PHE A C 1
ATOM 2215 O O . PHE A 1 284 ? -11.367 6.684 21.953 1 51.62 284 PHE A O 1
ATOM 2222 N N . LEU A 1 285 ? -11.672 7.398 19.828 1 52.66 285 LEU A N 1
ATOM 2223 C CA . LEU A 1 285 ? -10.414 8.133 19.797 1 52.66 285 LEU A CA 1
ATOM 2224 C C . LEU A 1 285 ? -10.438 9.312 20.766 1 52.66 285 LEU A C 1
ATOM 2226 O O . LEU A 1 285 ? -9.414 9.648 21.359 1 52.66 285 LEU A O 1
ATOM 2230 N N . ALA A 1 286 ? -11.531 10.023 20.844 1 44.56 286 ALA A N 1
ATOM 2231 C CA . ALA A 1 286 ? -11.664 11.078 21.844 1 44.56 286 ALA A CA 1
ATOM 2232 C C . ALA A 1 286 ? -11.375 10.555 23.25 1 44.56 286 ALA A C 1
ATOM 2234 O O . ALA A 1 286 ? -10.75 11.242 24.062 1 44.56 286 ALA A O 1
ATOM 2235 N N . ASP A 1 287 ? -11.727 9.328 23.391 1 42.34 287 ASP A N 1
ATOM 2236 C CA . ASP A 1 287 ? -11.523 8.758 24.719 1 42.34 287 ASP A CA 1
ATOM 2237 C C . ASP A 1 287 ? -10.078 8.312 24.906 1 42.34 287 ASP A C 1
ATOM 2239 O O . ASP A 1 287 ? -9.562 8.32 26.031 1 42.34 287 ASP A O 1
ATOM 2243 N N . ARG A 1 288 ? -9.547 7.859 23.875 1 43.91 288 ARG A N 1
ATOM 2244 C CA . ARG A 1 288 ? -8.18 7.367 24 1 43.91 288 ARG A CA 1
ATOM 2245 C C . ARG A 1 288 ? -7.207 8.516 24.234 1 43.91 288 ARG A C 1
ATOM 2247 O O . ARG A 1 288 ? -6.168 8.328 24.875 1 43.91 288 ARG A O 1
ATOM 2254 N N . TRP A 1 289 ? -7.414 9.703 23.625 1 39.75 289 TRP A N 1
ATOM 2255 C CA . TRP A 1 289 ? -6.488 10.82 23.797 1 39.75 289 TRP A CA 1
ATOM 2256 C C . TRP A 1 289 ? -7.008 11.812 24.828 1 39.75 289 TRP A C 1
ATOM 2258 O O . TRP A 1 289 ? -6.449 12.891 25 1 39.75 289 TRP A O 1
ATOM 2268 N N . SER A 1 290 ? -8.117 11.648 25.391 1 33.78 290 SER A N 1
ATOM 2269 C CA . SER A 1 290 ? -8.461 12.43 26.578 1 33.78 290 SER A CA 1
ATOM 2270 C C . SER A 1 290 ? -7.777 11.867 27.812 1 33.78 290 SER A C 1
ATOM 2272 O O . SER A 1 290 ? -7.586 10.656 27.938 1 33.78 290 SER A O 1
ATOM 2274 N N . MET B 1 1 ? -5.848 27.781 35.688 1 24.83 1 MET B N 1
ATOM 2275 C CA . MET B 1 1 ? -6.895 28.141 34.75 1 24.83 1 MET B CA 1
ATOM 2276 C C . MET B 1 1 ? -6.449 27.844 33.312 1 24.83 1 MET B C 1
ATOM 2278 O O . MET B 1 1 ? -5.492 28.438 32.812 1 24.83 1 MET B O 1
ATOM 2282 N N . GLY B 1 2 ? -6.438 26.594 32.938 1 31.38 2 GLY B N 1
ATOM 2283 C CA . GLY B 1 2 ? -5.719 26.047 31.797 1 31.38 2 GLY B CA 1
ATOM 2284 C C . GLY B 1 2 ? -6.055 26.734 30.484 1 31.38 2 GLY B C 1
ATOM 2285 O O . GLY B 1 2 ? -7.227 26.922 30.156 1 31.38 2 GLY B O 1
ATOM 2286 N N . VAL B 1 3 ? -5.242 27.734 30.031 1 29.72 3 VAL B N 1
ATOM 2287 C CA . VAL B 1 3 ? -5.469 28.484 28.797 1 29.72 3 VAL B CA 1
ATOM 2288 C C . VAL B 1 3 ? -5.961 27.547 27.703 1 29.72 3 VAL B C 1
ATOM 2290 O O . VAL B 1 3 ? -5.23 26.656 27.266 1 29.72 3 VAL B O 1
ATOM 2293 N N . LYS B 1 4 ? -7.09 27.047 27.734 1 41.88 4 LYS B N 1
ATOM 2294 C CA . LYS B 1 4 ? -7.746 26.266 26.688 1 41.88 4 LYS B CA 1
ATOM 2295 C C . LYS B 1 4 ? -7.406 26.812 25.312 1 41.88 4 LYS B C 1
ATOM 2297 O O . LYS B 1 4 ? -7.672 27.984 25.016 1 41.88 4 LYS B O 1
ATOM 2302 N N . ALA B 1 5 ? -6.266 26.375 24.75 1 47.75 5 ALA B N 1
ATOM 2303 C CA . ALA B 1 5 ? -5.852 26.781 23.406 1 47.75 5 ALA B CA 1
ATOM 2304 C C . ALA B 1 5 ? -7.062 27 22.516 1 47.75 5 ALA B C 1
ATOM 2306 O O . ALA B 1 5 ? -7.859 26.094 22.281 1 47.75 5 ALA B O 1
ATOM 2307 N N . SER B 1 6 ? -7.559 28.125 22.297 1 58.75 6 SER B N 1
ATOM 2308 C CA . SER B 1 6 ? -8.742 28.562 21.578 1 58.75 6 SER B CA 1
ATOM 2309 C C . SER B 1 6 ? -8.672 28.156 20.109 1 58.75 6 SER B C 1
ATOM 2311 O O . SER B 1 6 ? -7.598 28.188 19.5 1 58.75 6 SER B O 1
ATOM 2313 N N . THR B 1 7 ? -9.609 27.344 19.594 1 69.62 7 THR B N 1
ATOM 2314 C CA . THR B 1 7 ? -9.727 27.031 18.172 1 69.62 7 THR B CA 1
ATOM 2315 C C . THR B 1 7 ? -9.703 28.297 17.328 1 69.62 7 THR B C 1
ATOM 2317 O O . THR B 1 7 ? -9.859 29.406 17.859 1 69.62 7 THR B O 1
ATOM 2320 N N . ILE B 1 8 ? -9.32 28.203 16.141 1 80.31 8 ILE B N 1
ATOM 2321 C CA . ILE B 1 8 ? -9.297 29.359 15.242 1 80.31 8 ILE B CA 1
ATOM 2322 C C . ILE B 1 8 ? -10.656 30.047 15.266 1 80.31 8 ILE B C 1
ATOM 2324 O O . ILE B 1 8 ? -10.727 31.281 15.211 1 80.31 8 ILE B O 1
ATOM 2328 N N . THR B 1 9 ? -11.656 29.219 15.398 1 77 9 THR B N 1
ATOM 2329 C CA . THR B 1 9 ? -13 29.781 15.477 1 77 9 THR B CA 1
ATOM 2330 C C . THR B 1 9 ? -13.148 30.641 16.734 1 77 9 THR B C 1
ATOM 2332 O O . THR B 1 9 ? -13.648 31.766 16.672 1 77 9 THR B O 1
ATOM 2335 N N . GLU B 1 10 ? -12.688 30.109 17.781 1 78.75 10 GLU B N 1
ATOM 2336 C CA . GLU B 1 10 ? -12.758 30.828 19.047 1 78.75 10 GLU B CA 1
ATOM 2337 C C . GLU B 1 10 ? -11.914 32.094 19.016 1 78.75 10 GLU B C 1
ATOM 2339 O O . GLU B 1 10 ? -12.328 33.156 19.547 1 78.75 10 GLU B O 1
ATOM 2344 N N . ARG B 1 11 ? -10.805 32 18.484 1 84.19 11 ARG B N 1
ATOM 2345 C CA . ARG B 1 11 ? -9.914 33.156 18.359 1 84.19 11 ARG B CA 1
ATOM 2346 C C . ARG B 1 11 ? -10.547 34.281 17.531 1 84.19 11 ARG B C 1
ATOM 2348 O O . ARG B 1 11 ? -10.5 35.438 17.906 1 84.19 11 ARG B O 1
ATOM 2355 N N . ILE B 1 12 ? -11.117 33.875 16.406 1 87.38 12 ILE B N 1
ATOM 2356 C CA . ILE B 1 12 ? -11.781 34.812 15.523 1 87.38 12 ILE B CA 1
ATOM 2357 C C . ILE B 1 12 ? -12.961 35.469 16.25 1 87.38 12 ILE B C 1
ATOM 2359 O O . ILE B 1 12 ? -13.133 36.688 16.203 1 87.38 12 ILE B O 1
ATOM 2363 N N . GLU B 1 13 ? -13.695 34.656 16.938 1 83.12 13 GLU B N 1
ATOM 2364 C CA . GLU B 1 13 ? -14.852 35.156 17.672 1 83.12 13 GLU B CA 1
ATOM 2365 C C . GLU B 1 13 ? -14.43 36.156 18.75 1 83.12 13 GLU B C 1
ATOM 2367 O O . GLU B 1 13 ? -15.086 37.156 18.953 1 83.12 13 GLU B O 1
ATOM 2372 N N . ALA B 1 14 ? -13.391 35.844 19.422 1 86.31 14 ALA B N 1
ATOM 2373 C CA . ALA B 1 14 ? -12.906 36.688 20.531 1 86.31 14 ALA B CA 1
ATOM 2374 C C . ALA B 1 14 ? -12.445 38.031 20.047 1 86.31 14 ALA B C 1
ATOM 2376 O O . ALA B 1 14 ? -12.523 39.031 20.781 1 86.31 14 ALA B O 1
ATOM 2377 N N . HIS B 1 15 ? -11.969 38.156 18.828 1 90 15 HIS B N 1
ATOM 2378 C CA . HIS B 1 15 ? -11.383 39.406 18.328 1 90 15 HIS B CA 1
ATOM 2379 C C . HIS B 1 15 ? -12.281 40.031 17.266 1 90 15 HIS B C 1
ATOM 2381 O O . HIS B 1 15 ? -11.953 41.094 16.734 1 90 15 HIS B O 1
ATOM 2387 N N . PHE B 1 16 ? -13.406 39.375 16.953 1 88.19 16 PHE B N 1
ATOM 2388 C CA . PHE B 1 16 ? -14.219 39.75 15.805 1 88.19 16 PHE B CA 1
ATOM 2389 C C . PHE B 1 16 ? -14.648 41.188 15.867 1 88.19 16 PHE B C 1
ATOM 2391 O O . PHE B 1 16 ? -14.57 41.906 14.867 1 88.19 16 PHE B O 1
ATOM 2398 N N . ASP B 1 17 ? -14.992 41.688 17.031 1 87.5 17 ASP B N 1
ATOM 2399 C CA . ASP B 1 17 ? -15.547 43.031 17.188 1 87.5 17 ASP B CA 1
ATOM 2400 C C . ASP B 1 17 ? -14.477 44.094 16.969 1 87.5 17 ASP B C 1
ATOM 2402 O O . ASP B 1 17 ? -14.797 45.25 16.656 1 87.5 17 ASP B O 1
ATOM 2406 N N . GLN B 1 18 ? -13.266 43.781 17.172 1 91.12 18 GLN B N 1
ATOM 2407 C CA . GLN B 1 18 ? -12.164 44.75 17.062 1 91.12 18 GLN B CA 1
ATOM 2408 C C . GLN B 1 18 ? -11.617 44.781 15.633 1 91.12 18 GLN B C 1
ATOM 2410 O O . GLN B 1 18 ? -10.758 45.594 15.312 1 91.12 18 GLN B O 1
ATOM 2415 N N . LEU B 1 19 ? -12.109 43.906 14.797 1 93.19 19 LEU B N 1
ATOM 2416 C CA . LEU B 1 19 ? -11.609 43.781 13.438 1 93.19 19 LEU B CA 1
ATOM 2417 C C . LEU B 1 19 ? -12.18 44.875 12.547 1 93.19 19 LEU B C 1
ATOM 2419 O O . LEU B 1 19 ? -13.305 45.344 12.758 1 93.19 19 LEU B O 1
ATOM 2423 N N . SER B 1 20 ? -11.344 45.406 11.68 1 93.06 20 SER B N 1
ATOM 2424 C CA . SER B 1 20 ? -11.852 46.312 10.656 1 93.06 20 SER B CA 1
ATOM 2425 C C . SER B 1 20 ? -12.875 45.625 9.758 1 93.06 20 SER B C 1
ATOM 2427 O O . SER B 1 20 ? -13 44.375 9.781 1 93.06 20 SER B O 1
ATOM 2429 N N . LYS B 1 21 ? -13.617 46.375 9.016 1 91.69 21 LYS B N 1
ATOM 2430 C CA . LYS B 1 21 ? -14.609 45.844 8.094 1 91.69 21 LYS B CA 1
ATOM 2431 C C . LYS B 1 21 ? -13.977 44.844 7.137 1 91.69 21 LYS B C 1
ATOM 2433 O O . LYS B 1 21 ? -14.531 43.75 6.918 1 91.69 21 LYS B O 1
ATOM 2438 N N . ALA B 1 22 ? -12.867 45.219 6.605 1 93 22 ALA B N 1
ATOM 2439 C CA . ALA B 1 22 ? -12.164 44.344 5.676 1 93 22 ALA B CA 1
ATOM 2440 C C . ALA B 1 22 ? -11.68 43.094 6.375 1 93 22 ALA B C 1
ATOM 2442 O O . ALA B 1 22 ? -11.75 42 5.809 1 93 22 ALA B O 1
ATOM 2443 N N . GLN B 1 23 ? -11.242 43.156 7.594 1 94.56 23 GLN B N 1
ATOM 2444 C CA . GLN B 1 23 ? -10.773 42.031 8.367 1 94.56 23 GLN B CA 1
ATOM 2445 C C . GLN B 1 23 ? -11.93 41.094 8.742 1 94.56 23 GLN B C 1
ATOM 2447 O O . GLN B 1 23 ? -11.766 39.875 8.797 1 94.56 23 GLN B O 1
ATOM 2452 N N . LYS B 1 24 ? -13.062 41.656 8.953 1 92 24 LYS B N 1
ATOM 2453 C CA . LYS B 1 24 ? -14.242 40.844 9.234 1 92 24 LYS B CA 1
ATOM 2454 C C . LYS B 1 24 ? -14.625 40 8.039 1 92 24 LYS B C 1
ATOM 2456 O O . LYS B 1 24 ? -15.07 38.844 8.195 1 92 24 LYS B O 1
ATOM 2461 N N . LYS B 1 25 ? -14.398 40.5 6.895 1 92.5 25 LYS B N 1
ATOM 2462 C CA . LYS B 1 25 ? -14.617 39.688 5.695 1 92.5 25 LYS B CA 1
ATOM 2463 C C . LYS B 1 25 ? -13.688 38.5 5.664 1 92.5 25 LYS B C 1
ATOM 2465 O O . LYS B 1 25 ? -14.109 37.375 5.344 1 92.5 25 LYS B O 1
ATOM 2470 N N . VAL B 1 26 ? -12.453 38.719 5.973 1 94.19 26 VAL B N 1
ATOM 2471 C CA . VAL B 1 26 ? -11.477 37.625 6.02 1 94.19 26 VAL B CA 1
ATOM 2472 C C . VAL B 1 26 ? -11.875 36.625 7.086 1 94.19 26 VAL B C 1
ATOM 2474 O O . VAL B 1 26 ? -11.867 35.406 6.836 1 94.19 26 VAL B O 1
ATOM 2477 N N . ALA B 1 27 ? -12.25 37.062 8.234 1 89.88 27 ALA B N 1
ATOM 2478 C CA . ALA B 1 27 ? -12.656 36.219 9.352 1 89.88 27 ALA B CA 1
ATOM 2479 C C . ALA B 1 27 ? -13.805 35.312 8.945 1 89.88 27 ALA B C 1
ATOM 2481 O O . ALA B 1 27 ? -13.75 34.094 9.164 1 89.88 27 ALA B O 1
ATOM 2482 N N . GLN B 1 28 ? -14.797 35.875 8.328 1 84.5 28 GLN B N 1
ATOM 2483 C CA . GLN B 1 28 ? -15.961 35.125 7.883 1 84.5 28 GLN B CA 1
ATOM 2484 C C . GLN B 1 28 ? -15.57 34.094 6.824 1 84.5 28 GLN B C 1
ATOM 2486 O O . GLN B 1 28 ? -16.047 32.969 6.852 1 84.5 28 GLN B O 1
ATOM 2491 N N . PHE B 1 29 ? -14.727 34.5 5.965 1 87.44 29 PHE B N 1
ATOM 2492 C CA . PHE B 1 29 ? -14.266 33.594 4.922 1 87.44 29 PHE B CA 1
ATOM 2493 C C . PHE B 1 29 ? -13.508 32.438 5.531 1 87.44 29 PHE B C 1
ATOM 2495 O O . PHE B 1 29 ? -13.719 31.266 5.141 1 87.44 29 PHE B O 1
ATOM 2502 N N . VAL B 1 30 ? -12.625 32.688 6.434 1 85.44 30 VAL B N 1
ATOM 2503 C CA . VAL B 1 30 ? -11.828 31.641 7.102 1 85.44 30 VAL B CA 1
ATOM 2504 C C . VAL B 1 30 ? -12.758 30.656 7.812 1 85.44 30 VAL B C 1
ATOM 2506 O O . VAL B 1 30 ? -12.57 29.453 7.711 1 85.44 30 VAL B O 1
ATOM 2509 N N . LEU B 1 31 ? -13.781 31.156 8.477 1 77.06 31 LEU B N 1
ATOM 2510 C CA . LEU B 1 31 ? -14.711 30.312 9.227 1 77.06 31 LEU B CA 1
ATOM 2511 C C . LEU B 1 31 ? -15.562 29.469 8.289 1 77.06 31 LEU B C 1
ATOM 2513 O O . LEU B 1 31 ? -15.852 28.312 8.594 1 77.06 31 LEU B O 1
ATOM 2517 N N . LYS B 1 32 ? -15.891 30 7.184 1 69.75 32 LYS B N 1
ATOM 2518 C CA . LYS B 1 32 ? -16.781 29.312 6.238 1 69.75 32 LYS B CA 1
ATOM 2519 C C . LYS B 1 32 ? -16 28.375 5.332 1 69.75 32 LYS B C 1
ATOM 2521 O O . LYS B 1 32 ? -16.547 27.375 4.859 1 69.75 32 LYS B O 1
ATOM 2526 N N . ASN B 1 33 ? -14.742 28.781 5.086 1 72.69 33 ASN B N 1
ATOM 2527 C CA . ASN B 1 33 ? -13.953 28.031 4.117 1 72.69 33 ASN B CA 1
ATOM 2528 C C . ASN B 1 33 ? -12.609 27.609 4.699 1 72.69 33 ASN B C 1
ATOM 2530 O O . ASN B 1 33 ? -11.555 27.891 4.117 1 72.69 33 ASN B O 1
ATOM 2534 N N . PRO B 1 34 ? -12.688 26.969 5.883 1 72.62 34 PRO B N 1
ATOM 2535 C CA . PRO B 1 34 ? -11.414 26.656 6.535 1 72.62 34 PRO B CA 1
ATOM 2536 C C . PRO B 1 34 ? -10.523 25.766 5.68 1 72.62 34 PRO B C 1
ATOM 2538 O O . PRO B 1 34 ? -9.305 25.953 5.652 1 72.62 34 PRO B O 1
ATOM 2541 N N . THR B 1 35 ? -11.117 24.906 4.949 1 62.16 35 THR B N 1
ATOM 2542 C CA . THR B 1 35 ? -10.336 24 4.117 1 62.16 35 THR B CA 1
ATOM 2543 C C . THR B 1 35 ? -9.633 24.75 3 1 62.16 35 THR B C 1
ATOM 2545 O O . THR B 1 35 ? -8.453 24.5 2.717 1 62.16 35 THR B O 1
ATOM 2548 N N . TYR B 1 36 ? -10.328 25.688 2.432 1 68.5 36 TYR B N 1
ATOM 2549 C CA . TYR B 1 36 ? -9.758 26.547 1.396 1 68.5 36 TYR B CA 1
ATOM 2550 C C . TYR B 1 36 ? -8.602 27.375 1.945 1 68.5 36 TYR B C 1
ATOM 2552 O O . TYR B 1 36 ? -7.539 27.469 1.319 1 68.5 36 TYR B O 1
ATOM 2560 N N . VAL B 1 37 ? -8.781 27.969 3.09 1 80.06 37 VAL B N 1
ATOM 2561 C CA . VAL B 1 37 ? -7.789 28.844 3.717 1 80.06 37 VAL B CA 1
ATOM 2562 C C . VAL B 1 37 ? -6.543 28.031 4.066 1 80.06 37 VAL B C 1
ATOM 2564 O O . VAL B 1 37 ? -5.422 28.547 3.984 1 80.06 37 VAL B O 1
ATOM 2567 N N . GLY B 1 38 ? -6.777 26.828 4.406 1 74.06 38 GLY B N 1
ATOM 2568 C CA . GLY B 1 38 ? -5.668 25.969 4.801 1 74.06 38 GLY B CA 1
ATOM 2569 C C . GLY B 1 38 ? -4.707 25.688 3.664 1 74.06 38 GLY B C 1
ATOM 2570 O O . GLY B 1 38 ? -3.531 25.391 3.898 1 74.06 38 GLY B O 1
ATOM 2571 N N . VAL B 1 39 ? -5.18 25.844 2.375 1 63.19 39 VAL B N 1
ATOM 2572 C CA . VAL B 1 39 ? -4.352 25.312 1.3 1 63.19 39 VAL B CA 1
ATOM 2573 C C . VAL B 1 39 ? -4.066 26.406 0.273 1 63.19 39 VAL B C 1
ATOM 2575 O O . VAL B 1 39 ? -3.438 26.156 -0.756 1 63.19 39 VAL B O 1
ATOM 2578 N N . HIS B 1 40 ? -4.535 27.531 0.409 1 73.25 40 HIS B N 1
ATOM 2579 C CA . HIS B 1 40 ? -4.352 28.625 -0.545 1 73.25 40 HIS B CA 1
ATOM 2580 C C . HIS B 1 40 ? -3.533 29.75 0.063 1 73.25 40 HIS B C 1
ATOM 2582 O O . HIS B 1 40 ? -3.488 29.906 1.286 1 73.25 40 HIS B O 1
ATOM 2588 N N . SER B 1 41 ? -2.824 30.422 -0.782 1 80.62 41 SER B N 1
ATOM 2589 C CA . SER B 1 41 ? -1.974 31.531 -0.351 1 80.62 41 SER B CA 1
ATOM 2590 C C . SER B 1 41 ? -2.805 32.688 0.198 1 80.62 41 SER B C 1
ATOM 2592 O O . SER B 1 41 ? -4.008 32.781 -0.06 1 80.62 41 SER B O 1
ATOM 2594 N N . ALA B 1 42 ? -2.078 33.594 0.934 1 92.25 42 ALA B N 1
ATOM 2595 C CA . ALA B 1 42 ? -2.725 34.781 1.485 1 92.25 42 ALA B CA 1
ATOM 2596 C C . ALA B 1 42 ? -3.342 35.625 0.38 1 92.25 42 ALA B C 1
ATOM 2598 O O . ALA B 1 42 ? -4.418 36.219 0.558 1 92.25 42 ALA B O 1
ATOM 2599 N N . SER B 1 43 ? -2.623 35.625 -0.788 1 91.31 43 SER B N 1
ATOM 2600 C CA . SER B 1 43 ? -3.111 36.375 -1.928 1 91.31 43 SER B CA 1
ATOM 2601 C C . SER B 1 43 ? -4.414 35.812 -2.467 1 91.31 43 SER B C 1
ATOM 2603 O O . SER B 1 43 ? -5.371 36.562 -2.717 1 91.31 43 SER B O 1
ATOM 2605 N N . GLU B 1 44 ? -4.535 34.594 -2.602 1 86.75 44 GLU B N 1
ATOM 2606 C CA . GLU B 1 44 ? -5.727 33.906 -3.109 1 86.75 44 GLU B CA 1
ATOM 2607 C C . GLU B 1 44 ? -6.891 34.031 -2.129 1 86.75 44 GLU B C 1
ATOM 2609 O O . GLU B 1 44 ? -8.031 34.281 -2.537 1 86.75 44 GLU B O 1
ATOM 2614 N N . VAL B 1 45 ? -6.59 33.875 -0.873 1 92.31 45 VAL B N 1
ATOM 2615 C CA . VAL B 1 45 ? -7.602 34 0.172 1 92.31 45 VAL B CA 1
ATOM 2616 C C . VAL B 1 45 ? -8.141 35.438 0.204 1 92.31 45 VAL B C 1
ATOM 2618 O O . VAL B 1 45 ? -9.352 35.625 0.335 1 92.31 45 VAL B O 1
ATOM 2621 N N . GLY B 1 46 ? -7.223 36.375 0.102 1 94.5 46 GLY B N 1
ATOM 2622 C CA . GLY B 1 46 ? -7.645 37.781 0.032 1 94.5 46 GLY B CA 1
ATOM 2623 C C . GLY B 1 46 ? -8.625 38.031 -1.094 1 94.5 46 GLY B C 1
ATOM 2624 O O . GLY B 1 46 ? -9.68 38.625 -0.875 1 94.5 46 GLY B O 1
ATOM 2625 N N . ILE B 1 47 ? -8.289 37.469 -2.281 1 89.62 47 ILE B N 1
ATOM 2626 C CA . ILE B 1 47 ? -9.125 37.656 -3.463 1 89.62 47 ILE B CA 1
ATOM 2627 C C . ILE B 1 47 ? -10.484 37 -3.238 1 89.62 47 ILE B C 1
ATOM 2629 O O . ILE B 1 47 ? -11.531 37.594 -3.469 1 89.62 47 ILE B O 1
ATOM 2633 N N . SER B 1 48 ? -10.477 35.875 -2.721 1 88.44 48 SER B N 1
ATOM 2634 C CA . SER B 1 48 ? -11.703 35.094 -2.527 1 88.44 48 SER B CA 1
ATOM 2635 C C . SER B 1 48 ? -12.578 35.688 -1.437 1 88.44 48 SER B C 1
ATOM 2637 O O . SER B 1 48 ? -13.805 35.594 -1.484 1 88.44 48 SER B O 1
ATOM 2639 N N . ALA B 1 49 ? -11.953 36.312 -0.479 1 92 49 ALA B N 1
ATOM 2640 C CA . ALA B 1 49 ? -12.672 36.938 0.623 1 92 49 ALA B CA 1
ATOM 2641 C C . ALA B 1 49 ? -13.117 38.344 0.244 1 92 49 ALA B C 1
ATOM 2643 O O . ALA B 1 49 ? -13.789 39.031 1.025 1 92 49 ALA B O 1
ATOM 2644 N N . GLY B 1 50 ? -12.664 38.781 -0.948 1 90.44 50 GLY B N 1
ATOM 2645 C CA . GLY B 1 50 ? -13.031 40.125 -1.412 1 90.44 50 GLY B CA 1
ATOM 2646 C C . GLY B 1 50 ? -12.156 41.219 -0.832 1 90.44 50 GLY B C 1
ATOM 2647 O O . GLY B 1 50 ? -12.633 42.344 -0.586 1 90.44 50 GLY B O 1
ATOM 2648 N N . THR B 1 51 ? -11.016 40.906 -0.463 1 93 51 THR B N 1
ATOM 2649 C CA . THR B 1 51 ? -10.062 41.844 0.089 1 93 51 THR B CA 1
ATOM 2650 C C . THR B 1 51 ? -8.68 41.656 -0.512 1 93 51 THR B C 1
ATOM 2652 O O . THR B 1 51 ? -8.539 41.031 -1.576 1 93 51 THR B O 1
ATOM 2655 N N . SER B 1 52 ? -7.578 42.188 0.091 1 92.5 52 SER B N 1
ATOM 2656 C CA . SER B 1 52 ? -6.203 42.094 -0.391 1 92.5 52 SER B CA 1
ATOM 2657 C C . SER B 1 52 ? -5.387 41.125 0.464 1 92.5 52 SER B C 1
ATOM 2659 O O . SER B 1 52 ? -5.793 40.781 1.572 1 92.5 52 SER B O 1
ATOM 2661 N N . GLU B 1 53 ? -4.277 40.719 -0.161 1 94.06 53 GLU B N 1
ATOM 2662 C CA . GLU B 1 53 ? -3.297 39.938 0.587 1 94.06 53 GLU B CA 1
ATOM 2663 C C . GLU B 1 53 ? -2.883 40.656 1.868 1 94.06 53 GLU B C 1
ATOM 2665 O O . GLU B 1 53 ? -2.766 40.031 2.926 1 94.06 53 GLU B O 1
ATOM 2670 N N . THR B 1 54 ? -2.688 42 1.743 1 93.62 54 THR B N 1
ATOM 2671 C CA . THR B 1 54 ? -2.281 42.812 2.879 1 93.62 54 THR B CA 1
ATOM 2672 C C . THR B 1 54 ? -3.324 42.75 3.99 1 93.62 54 THR B C 1
ATOM 2674 O O . THR B 1 54 ? -2.979 42.656 5.172 1 93.62 54 THR B O 1
ATOM 2677 N N . THR B 1 55 ? -4.582 42.781 3.662 1 94.94 55 THR B N 1
ATOM 2678 C CA . THR B 1 55 ? -5.676 42.688 4.625 1 94.94 55 THR B CA 1
ATOM 2679 C C . THR B 1 55 ? -5.66 41.344 5.352 1 94.94 55 THR B C 1
ATOM 2681 O O . THR B 1 55 ? -5.887 41.312 6.562 1 94.94 55 THR B O 1
ATOM 2684 N N . VAL B 1 56 ? -5.375 40.25 4.602 1 96.12 56 VAL B N 1
ATOM 2685 C CA . VAL B 1 56 ? -5.297 38.938 5.203 1 96.12 56 VAL B CA 1
ATOM 2686 C C . VAL B 1 56 ? -4.168 38.906 6.23 1 96.12 56 VAL B C 1
ATOM 2688 O O . VAL B 1 56 ? -4.348 38.375 7.34 1 96.12 56 VAL B O 1
ATOM 2691 N N . ILE B 1 57 ? -3.078 39.469 5.867 1 94.81 57 ILE B N 1
ATOM 2692 C CA . ILE B 1 57 ? -1.913 39.5 6.746 1 94.81 57 ILE B CA 1
ATOM 2693 C C . ILE B 1 57 ? -2.213 40.312 8 1 94.81 57 ILE B C 1
ATOM 2695 O O . ILE B 1 57 ? -1.898 39.875 9.117 1 94.81 57 ILE B O 1
ATOM 2699 N N . ARG B 1 58 ? -2.809 41.469 7.879 1 93.94 58 ARG B N 1
ATOM 2700 C CA . ARG B 1 58 ? -3.174 42.312 9.008 1 93.94 58 ARG B CA 1
ATOM 2701 C C . ARG B 1 58 ? -4.203 41.625 9.898 1 93.94 58 ARG B C 1
ATOM 2703 O O . ARG B 1 58 ? -4.188 41.781 11.125 1 93.94 58 ARG B O 1
ATOM 2710 N N . PHE B 1 59 ? -5.176 40.875 9.266 1 95.81 59 PHE B N 1
ATOM 2711 C CA . PHE B 1 59 ? -6.141 40.062 10 1 95.81 59 PHE B CA 1
ATOM 2712 C C . PHE B 1 59 ? -5.43 39.062 10.922 1 95.81 59 PHE B C 1
ATOM 2714 O O . PHE B 1 59 ? -5.789 38.938 12.094 1 95.81 59 PHE B O 1
ATOM 2721 N N . CYS B 1 60 ? -4.477 38.344 10.367 1 94.25 60 CYS B N 1
ATOM 2722 C CA . CYS B 1 60 ? -3.736 37.375 11.156 1 94.25 60 CYS B CA 1
ATOM 2723 C C . CYS B 1 60 ? -3.141 38.031 12.406 1 94.25 60 CYS B C 1
ATOM 2725 O O . CYS B 1 60 ? -3.305 37.5 13.508 1 94.25 60 CYS B O 1
ATOM 2727 N N . TYR B 1 61 ? -2.572 39.188 12.273 1 93.31 61 TYR B N 1
ATOM 2728 C CA . TYR B 1 61 ? -1.972 39.875 13.406 1 93.31 61 TYR B CA 1
ATOM 2729 C C . TYR B 1 61 ? -3.041 40.375 14.375 1 93.31 61 TYR B C 1
ATOM 2731 O O . TYR B 1 61 ? -2.855 40.344 15.594 1 93.31 61 TYR B O 1
ATOM 2739 N N . ALA B 1 62 ? -4.105 40.812 13.859 1 94.31 62 ALA B N 1
ATOM 2740 C CA . ALA B 1 62 ? -5.191 41.375 14.664 1 94.31 62 ALA B CA 1
ATOM 2741 C C . ALA B 1 62 ? -5.777 40.312 15.594 1 94.31 62 ALA B C 1
ATOM 2743 O O . ALA B 1 62 ? -6.246 40.625 16.688 1 94.31 62 ALA B O 1
ATOM 2744 N N . ILE B 1 63 ? -5.699 39.031 15.102 1 93.06 63 ILE B N 1
ATOM 2745 C CA . ILE B 1 63 ? -6.285 38 15.938 1 93.06 63 ILE B CA 1
ATOM 2746 C C . ILE B 1 63 ? -5.184 37.281 16.734 1 93.06 63 ILE B C 1
ATOM 2748 O O . ILE B 1 63 ? -5.395 36.188 17.25 1 93.06 63 ILE B O 1
ATOM 2752 N N . GLY B 1 64 ? -4.035 37.938 16.672 1 90.06 64 GLY B N 1
ATOM 2753 C CA . GLY B 1 64 ? -2.969 37.5 17.562 1 90.06 64 GLY B CA 1
ATOM 2754 C C . GLY B 1 64 ? -2.076 36.438 16.938 1 90.06 64 GLY B C 1
ATOM 2755 O O . GLY B 1 64 ? -1.391 35.688 17.641 1 90.06 64 GLY B O 1
ATOM 2756 N N . LEU B 1 65 ? -2.182 36.312 15.633 1 91 65 LEU B N 1
ATOM 2757 C CA . LEU B 1 65 ? -1.329 35.312 14.977 1 91 65 LEU B CA 1
ATOM 2758 C C . LEU B 1 65 ? -0.051 35.969 14.461 1 91 65 LEU B C 1
ATOM 2760 O O . LEU B 1 65 ? -0.007 37.188 14.25 1 91 65 LEU B O 1
ATOM 2764 N N . ALA B 1 66 ? 0.976 35.156 14.312 1 87.31 66 ALA B N 1
ATOM 2765 C CA . ALA B 1 66 ? 2.275 35.656 13.867 1 87.31 66 ALA B CA 1
ATOM 2766 C C . ALA B 1 66 ? 2.283 35.875 12.359 1 87.31 66 ALA B C 1
ATOM 2768 O O . ALA B 1 66 ? 3.244 36.438 11.812 1 87.31 66 ALA B O 1
ATOM 2769 N N . GLY B 1 67 ? 1.285 35.5 11.641 1 89.19 67 GLY B N 1
ATOM 2770 C CA . GLY B 1 67 ? 1.192 35.625 10.195 1 89.19 67 GLY B CA 1
ATOM 2771 C C . GLY B 1 67 ? 0.26 34.625 9.547 1 89.19 67 GLY B C 1
ATOM 2772 O O . GLY B 1 67 ? -0.449 33.906 10.242 1 89.19 67 GLY B O 1
ATOM 2773 N N . TYR B 1 68 ? 0.278 34.656 8.211 1 90.75 68 TYR B N 1
ATOM 2774 C CA . TYR B 1 68 ? -0.645 33.812 7.457 1 90.75 68 TYR B CA 1
ATOM 2775 C C . TYR B 1 68 ? -0.28 32.344 7.598 1 90.75 68 TYR B C 1
ATOM 2777 O O . TYR B 1 68 ? -1.161 31.469 7.648 1 90.75 68 TYR B O 1
ATOM 2785 N N . ALA B 1 69 ? 0.96 32.125 7.766 1 80.94 69 ALA B N 1
ATOM 2786 C CA . ALA B 1 69 ? 1.388 30.75 7.938 1 80.94 69 ALA B CA 1
ATOM 2787 C C . ALA B 1 69 ? 0.789 30.141 9.203 1 80.94 69 ALA B C 1
ATOM 2789 O O . ALA B 1 69 ? 0.356 28.984 9.203 1 80.94 69 ALA B O 1
ATOM 2790 N N . GLN B 1 70 ? 0.713 30.938 10.234 1 83.19 70 GLN B N 1
ATOM 2791 C CA . GLN B 1 70 ? 0.103 30.469 11.469 1 83.19 70 GLN B CA 1
ATOM 2792 C C . GLN B 1 70 ? -1.403 30.281 11.305 1 83.19 70 GLN B C 1
ATOM 2794 O O . GLN B 1 70 ? -1.98 29.328 11.844 1 83.19 70 GLN B O 1
ATOM 2799 N N . LEU B 1 71 ? -2.07 31.219 10.594 1 87.75 71 LEU B N 1
ATOM 2800 C CA . LEU B 1 71 ? -3.492 31.031 10.32 1 87.75 71 LEU B CA 1
ATOM 2801 C C . LEU B 1 71 ? -3.754 29.719 9.609 1 87.75 71 LEU B C 1
ATOM 2803 O O . LEU B 1 71 ? -4.645 28.953 10 1 87.75 71 LEU B O 1
ATOM 2807 N N . GLN B 1 72 ? -2.949 29.453 8.656 1 78.81 72 GLN B N 1
ATOM 2808 C CA . GLN B 1 72 ? -3.109 28.219 7.906 1 78.81 72 GLN B CA 1
ATOM 2809 C C . GLN B 1 72 ? -2.975 27 8.82 1 78.81 72 GLN B C 1
ATOM 2811 O O . GLN B 1 72 ? -3.789 26.078 8.766 1 78.81 72 GLN B O 1
ATOM 2816 N N . LYS B 1 73 ? -2.074 27.156 9.641 1 71.75 73 LYS B N 1
ATOM 2817 C CA . LYS B 1 73 ? -1.835 26.062 10.578 1 71.75 73 LYS B CA 1
ATOM 2818 C C . LYS B 1 73 ? -3.029 25.859 11.508 1 71.75 73 LYS B C 1
ATOM 2820 O O . LYS B 1 73 ? -3.494 24.734 11.695 1 71.75 73 LYS B O 1
ATOM 2825 N N . GLU B 1 74 ? -3.551 26.969 12.102 1 73.81 74 GLU B N 1
ATOM 2826 C CA . GLU B 1 74 ? -4.645 26.906 13.07 1 73.81 74 GLU B CA 1
ATOM 2827 C C . GLU B 1 74 ? -5.941 26.453 12.398 1 73.81 74 GLU B C 1
ATOM 2829 O O . GLU B 1 74 ? -6.723 25.703 12.984 1 73.81 74 GLU B O 1
ATOM 2834 N N . VAL B 1 75 ? -6.137 26.922 11.242 1 74 75 VAL B N 1
ATOM 2835 C CA . VAL B 1 75 ? -7.336 26.547 10.508 1 74 75 VAL B CA 1
ATOM 2836 C C . VAL B 1 75 ? -7.273 25.062 10.141 1 74 75 VAL B C 1
ATOM 2838 O O . VAL B 1 75 ? -8.273 24.344 10.242 1 74 75 VAL B O 1
ATOM 2841 N N . THR B 1 76 ? -6.113 24.812 9.781 1 62.69 76 THR B N 1
ATOM 2842 C CA . THR B 1 76 ? -5.902 23.406 9.422 1 62.69 76 THR B CA 1
ATOM 2843 C C . THR B 1 76 ? -6.176 22.5 10.609 1 62.69 76 THR B C 1
ATOM 2845 O O . THR B 1 76 ? -6.859 21.484 10.477 1 62.69 76 THR B O 1
ATOM 2848 N N . MET B 1 77 ? -5.684 22.922 11.727 1 60.16 77 MET B N 1
ATOM 2849 C CA . MET B 1 77 ? -5.914 22.156 12.945 1 60.16 77 MET B CA 1
ATOM 2850 C C . MET B 1 77 ? -7.398 22.094 13.281 1 60.16 77 MET B C 1
ATOM 2852 O O . MET B 1 77 ? -7.895 21.078 13.766 1 60.16 77 MET B O 1
ATOM 2856 N N . PHE B 1 78 ? -8.016 23.234 13.164 1 58.62 78 PHE B N 1
ATOM 2857 C CA . PHE B 1 78 ? -9.445 23.328 13.406 1 58.62 78 PHE B CA 1
ATOM 2858 C C . PHE B 1 78 ? -10.227 22.438 12.453 1 58.62 78 PHE B C 1
ATOM 2860 O O . PHE B 1 78 ? -11.172 21.75 12.859 1 58.62 78 PHE B O 1
ATOM 2867 N N . VAL B 1 79 ? -9.852 22.562 11.25 1 53.41 79 VAL B N 1
ATOM 2868 C CA . VAL B 1 79 ? -10.539 21.797 10.219 1 53.41 79 VAL B CA 1
ATOM 2869 C C . VAL B 1 79 ? -10.289 20.297 10.445 1 53.41 79 VAL B C 1
ATOM 2871 O O . VAL B 1 79 ? -11.188 19.484 10.242 1 53.41 79 VAL B O 1
ATOM 2874 N N . PHE B 1 80 ? -9.133 20.078 10.766 1 49.5 80 PHE B N 1
ATOM 2875 C CA . PHE B 1 80 ? -8.766 18.688 10.914 1 49.5 80 PHE B CA 1
ATOM 2876 C C . PHE B 1 80 ? -9.227 18.141 12.258 1 49.5 80 PHE B C 1
ATOM 2878 O O . PHE B 1 80 ? -9.469 16.938 12.406 1 49.5 80 PHE B O 1
ATOM 2885 N N . GLY B 1 81 ? -9.141 18.969 13.297 1 48.66 81 GLY B N 1
ATOM 2886 C CA . GLY B 1 81 ? -9.688 18.531 14.578 1 48.66 81 GLY B CA 1
ATOM 2887 C C . GLY B 1 81 ? -11.188 18.328 14.547 1 48.66 81 GLY B C 1
ATOM 2888 O O . GLY B 1 81 ? -11.703 17.453 15.242 1 48.66 81 GLY B O 1
ATOM 2889 N N . LYS B 1 82 ? -11.922 19.359 14.219 1 44.66 82 LYS B N 1
ATOM 2890 C CA . LYS B 1 82 ? -13.367 19.188 14.227 1 44.66 82 LYS B CA 1
ATOM 2891 C C . LYS B 1 82 ? -13.797 18.156 13.195 1 44.66 82 LYS B C 1
ATOM 2893 O O . LYS B 1 82 ? -14.883 17.578 13.305 1 44.66 82 LYS B O 1
ATOM 2898 N N . ASN B 1 83 ? -13.242 18.125 11.992 1 40.69 83 ASN B N 1
ATOM 2899 C CA . ASN B 1 83 ? -13.789 17.391 10.867 1 40.69 83 ASN B CA 1
ATOM 2900 C C . ASN B 1 83 ? -13.227 15.969 10.797 1 40.69 83 ASN B C 1
ATOM 2902 O O . ASN B 1 83 ? -12.562 15.609 9.828 1 40.69 83 ASN B O 1
ATOM 2906 N N . THR B 1 84 ? -12.852 15.438 11.781 1 44.12 84 THR B N 1
ATOM 2907 C CA . THR B 1 84 ? -12.602 14 11.852 1 44.12 84 THR B CA 1
ATOM 2908 C C . THR B 1 84 ? -13.484 13.25 10.852 1 44.12 84 THR B C 1
ATOM 2910 O O . THR B 1 84 ? -13.125 12.164 10.398 1 44.12 84 THR B O 1
ATOM 2913 N N . ASN B 1 85 ? -14.727 13.672 10.797 1 43.81 85 ASN B N 1
ATOM 2914 C CA . ASN B 1 85 ? -15.758 13.047 9.977 1 43.81 85 ASN B CA 1
ATOM 2915 C C . ASN B 1 85 ? -15.398 13.094 8.492 1 43.81 85 ASN B C 1
ATOM 2917 O O . ASN B 1 85 ? -15.914 12.312 7.695 1 43.81 85 ASN B O 1
ATOM 2921 N N . SER B 1 86 ? -14.586 14.109 8.016 1 48.88 86 SER B N 1
ATOM 2922 C CA . SER B 1 86 ? -14.695 14.68 6.68 1 48.88 86 SER B CA 1
ATOM 2923 C C . SER B 1 86 ? -14.031 13.789 5.637 1 48.88 86 SER B C 1
ATOM 2925 O O . SER B 1 86 ? -14.633 13.469 4.609 1 48.88 86 SER B O 1
ATOM 2927 N N . THR B 1 87 ? -12.789 13.367 5.887 1 53.34 87 THR B N 1
ATOM 2928 C CA . THR B 1 87 ? -12.18 12.789 4.691 1 53.34 87 THR B CA 1
ATOM 2929 C C . THR B 1 87 ? -12.812 11.438 4.367 1 53.34 87 THR B C 1
ATOM 2931 O O . THR B 1 87 ? -12.906 11.062 3.197 1 53.34 87 THR B O 1
ATOM 2934 N N . LEU B 1 88 ? -13.344 10.812 5.43 1 59.66 88 LEU B N 1
ATOM 2935 C CA . LEU B 1 88 ? -14.062 9.578 5.129 1 59.66 88 LEU B CA 1
ATOM 2936 C C . LEU B 1 88 ? -15.383 9.875 4.422 1 59.66 88 LEU B C 1
ATOM 2938 O O . LEU B 1 88 ? -15.797 9.133 3.537 1 59.66 88 LEU B O 1
ATOM 2942 N N . GLY B 1 89 ? -15.953 10.969 4.938 1 59.06 89 GLY B N 1
ATOM 2943 C CA . GLY B 1 89 ? -17.156 11.406 4.254 1 59.06 89 GLY B CA 1
ATOM 2944 C C . GLY B 1 89 ? -16.938 11.688 2.779 1 59.06 89 GLY B C 1
ATOM 2945 O O . GLY B 1 89 ? -17.781 11.352 1.945 1 59.06 89 GLY B O 1
ATOM 2946 N N . ASN B 1 90 ? -15.734 12.164 2.557 1 63.72 90 ASN B N 1
ATOM 2947 C CA . ASN B 1 90 ? -15.414 12.516 1.176 1 63.72 90 ASN B CA 1
ATOM 2948 C C . ASN B 1 90 ? -15.109 11.273 0.341 1 63.72 90 ASN B C 1
ATOM 2950 O O . ASN B 1 90 ? -15.273 11.289 -0.88 1 63.72 90 ASN B O 1
ATOM 2954 N N . TYR B 1 91 ? -14.922 10.211 1.021 1 70.94 91 TYR B N 1
ATOM 2955 C CA . TYR B 1 91 ? -14.516 9.031 0.263 1 70.94 91 TYR B CA 1
ATOM 2956 C C . TYR B 1 91 ? -15.664 8.508 -0.585 1 70.94 91 TYR B C 1
ATOM 2958 O O . TYR B 1 91 ? -15.508 8.297 -1.79 1 70.94 91 TYR B O 1
ATOM 2966 N N . VAL B 1 92 ? -16.828 8.375 -0.011 1 72.56 92 VAL B N 1
ATOM 2967 C CA . VAL B 1 92 ? -17.984 7.848 -0.75 1 72.56 92 VAL B CA 1
ATOM 2968 C C . VAL B 1 92 ? -18.547 8.93 -1.667 1 72.56 92 VAL B C 1
ATOM 2970 O O . VAL B 1 92 ? -18.75 8.695 -2.859 1 72.56 92 VAL B O 1
ATOM 2973 N N . ALA B 1 93 ? -18.594 10.094 -1.103 1 69 93 ALA B N 1
ATOM 2974 C CA . ALA B 1 93 ? -19.234 11.188 -1.831 1 69 93 ALA B CA 1
ATOM 2975 C C . ALA B 1 93 ? -18.438 11.555 -3.076 1 69 93 ALA B C 1
ATOM 2977 O O . ALA B 1 93 ? -19.016 11.859 -4.125 1 69 93 ALA B O 1
ATOM 2978 N N . SER B 1 94 ? -17.156 11.508 -3.01 1 70.44 94 SER B N 1
ATOM 2979 C CA . SER B 1 94 ? -16.297 11.93 -4.109 1 70.44 94 SER B CA 1
ATOM 2980 C C . SER B 1 94 ? -16.344 10.922 -5.258 1 70.44 94 SER B C 1
ATOM 2982 O O . SER B 1 94 ? -15.898 11.227 -6.371 1 70.44 94 SER B O 1
ATOM 2984 N N . LYS B 1 95 ? -16.938 9.727 -5.008 1 75.56 95 LYS B N 1
ATOM 2985 C CA . LYS B 1 95 ? -16.938 8.68 -6.02 1 75.56 95 LYS B CA 1
ATOM 2986 C C . LYS B 1 95 ? -18.266 8.625 -6.77 1 75.56 95 LYS B C 1
ATOM 2988 O O . LYS B 1 95 ? -18.406 7.883 -7.742 1 75.56 95 LYS B O 1
ATOM 2993 N N . GLU B 1 96 ? -19.203 9.438 -6.348 1 75.75 96 GLU B N 1
ATOM 2994 C CA . GLU B 1 96 ? -20.562 9.391 -6.887 1 75.75 96 GLU B CA 1
ATOM 2995 C C . GLU B 1 96 ? -20.547 9.523 -8.406 1 75.75 96 GLU B C 1
ATOM 2997 O O . GLU B 1 96 ? -21.297 8.82 -9.102 1 75.75 96 GLU B O 1
ATOM 3002 N N . ALA B 1 97 ? -19.719 10.375 -8.883 1 74.81 97 ALA B N 1
ATOM 3003 C CA . ALA B 1 97 ? -19.672 10.641 -10.32 1 74.81 97 ALA B CA 1
ATOM 3004 C C . ALA B 1 97 ? -19.141 9.422 -11.086 1 74.81 97 ALA B C 1
ATOM 3006 O O . ALA B 1 97 ? -19.359 9.297 -12.289 1 74.81 97 ALA B O 1
ATOM 3007 N N . LEU B 1 98 ? -18.547 8.477 -10.359 1 82.62 98 LEU B N 1
ATOM 3008 C CA . LEU B 1 98 ? -17.891 7.348 -11.008 1 82.62 98 LEU B CA 1
ATOM 3009 C C . LEU B 1 98 ? -18.812 6.133 -11.039 1 82.62 98 LEU B C 1
ATOM 3011 O O . LEU B 1 98 ? -18.594 5.199 -11.812 1 82.62 98 LEU B O 1
ATOM 3015 N N . PHE B 1 99 ? -19.844 6.09 -10.297 1 83.12 99 PHE B N 1
ATOM 3016 C CA . PHE B 1 99 ? -20.609 4.875 -10.023 1 83.12 99 PHE B CA 1
ATOM 3017 C C . PHE B 1 99 ? -21.312 4.395 -11.281 1 83.12 99 PHE B C 1
ATOM 3019 O O . PHE B 1 99 ? -21.594 3.203 -11.43 1 83.12 99 PHE B O 1
ATOM 3026 N N . HIS B 1 100 ? -21.5 5.262 -12.211 1 81.81 100 HIS B N 1
ATOM 3027 C CA . HIS B 1 100 ? -22.234 4.867 -13.414 1 81.81 100 HIS B CA 1
ATOM 3028 C C . HIS B 1 100 ? -21.297 4.73 -14.609 1 81.81 100 HIS B C 1
ATOM 3030 O O . HIS B 1 100 ? -21.766 4.527 -15.734 1 81.81 100 HIS B O 1
ATOM 3036 N N . GLU B 1 101 ? -20.047 4.75 -14.312 1 84.75 101 GLU B N 1
ATOM 3037 C CA . GLU B 1 101 ? -19.062 4.598 -15.391 1 84.75 101 GLU B CA 1
ATOM 3038 C C . GLU B 1 101 ? -18.984 3.146 -15.852 1 84.75 101 GLU B C 1
ATOM 3040 O O . GLU B 1 101 ? -18.781 2.24 -15.039 1 84.75 101 GLU B O 1
ATOM 3045 N N . PRO B 1 102 ? -19.188 2.908 -17.172 1 83.56 102 PRO B N 1
ATOM 3046 C CA . PRO B 1 102 ? -19.078 1.536 -17.672 1 83.56 102 PRO B CA 1
ATOM 3047 C C . PRO B 1 102 ? -17.688 0.927 -17.438 1 83.56 102 PRO B C 1
ATOM 3049 O O . PRO B 1 102 ? -17.578 -0.268 -17.141 1 83.56 102 PRO B O 1
ATOM 3052 N N . GLN B 1 103 ? -16.641 1.807 -17.578 1 91.31 103 GLN B N 1
ATOM 3053 C CA . GLN B 1 103 ? -15.281 1.357 -17.312 1 91.31 103 GLN B CA 1
ATOM 3054 C C . GLN B 1 103 ? -14.766 1.936 -15.992 1 91.31 103 GLN B C 1
ATOM 3056 O O . GLN B 1 103 ? -13.727 2.605 -15.977 1 91.31 103 GLN B O 1
ATOM 3061 N N . LEU B 1 104 ? -15.414 1.57 -14.961 1 94 104 LEU B N 1
ATOM 3062 C CA . LEU B 1 104 ? -15.148 2.146 -13.648 1 94 104 LEU B CA 1
ATOM 3063 C C . LEU B 1 104 ? -13.711 1.877 -13.219 1 94 104 LEU B C 1
ATOM 3065 O O . LEU B 1 104 ? -13.008 2.791 -12.781 1 94 104 LEU B O 1
ATOM 3069 N N . ALA B 1 105 ? -13.289 0.627 -13.43 1 95.44 105 ALA B N 1
ATOM 3070 C CA . ALA B 1 105 ? -11.938 0.254 -13 1 95.44 105 ALA B CA 1
ATOM 3071 C C . ALA B 1 105 ? -10.883 1.094 -13.711 1 95.44 105 ALA B C 1
ATOM 3073 O O . ALA B 1 105 ? -9.977 1.627 -13.07 1 95.44 105 ALA B O 1
ATOM 3074 N N . GLU B 1 106 ? -11.031 1.243 -14.969 1 93.69 106 GLU B N 1
ATOM 3075 C CA . GLU B 1 106 ? -10.078 2.016 -15.758 1 93.69 106 GLU B CA 1
ATOM 3076 C C . GLU B 1 106 ? -10.062 3.48 -15.328 1 93.69 106 GLU B C 1
ATOM 3078 O O . GLU B 1 106 ? -9 4.094 -15.234 1 93.69 106 GLU B O 1
ATOM 3083 N N . LYS B 1 107 ? -11.203 3.992 -15.078 1 92.5 107 LYS B N 1
ATOM 3084 C CA . LYS B 1 107 ? -11.305 5.398 -14.695 1 92.5 107 LYS B CA 1
ATOM 3085 C C . LYS B 1 107 ? -10.68 5.645 -13.328 1 92.5 107 LYS B C 1
ATOM 3087 O O . LYS B 1 107 ? -9.891 6.578 -13.156 1 92.5 107 LYS B O 1
ATOM 3092 N N . VAL B 1 108 ? -11.031 4.855 -12.367 1 94.31 108 VAL B N 1
ATOM 3093 C CA . VAL B 1 108 ? -10.516 5.027 -11.008 1 94.31 108 VAL B CA 1
ATOM 3094 C C . VAL B 1 108 ? -9 4.844 -11.008 1 94.31 108 VAL B C 1
ATOM 3096 O O . VAL B 1 108 ? -8.273 5.664 -10.445 1 94.31 108 VAL B O 1
ATOM 3099 N N . MET B 1 109 ? -8.516 3.807 -11.625 1 95.94 109 MET B N 1
ATOM 3100 C CA . MET B 1 109 ? -7.082 3.553 -11.672 1 95.94 109 MET B CA 1
ATOM 3101 C C . MET B 1 109 ? -6.363 4.633 -12.477 1 95.94 109 MET B C 1
ATOM 3103 O O . MET B 1 109 ? -5.223 4.98 -12.164 1 95.94 109 MET B O 1
ATOM 3107 N N . GLY B 1 110 ? -7.004 5.141 -13.508 1 93.88 110 GLY B N 1
ATOM 3108 C CA . GLY B 1 110 ? -6.469 6.297 -14.203 1 93.88 110 GLY B CA 1
ATOM 3109 C C . GLY B 1 110 ? -6.285 7.504 -13.305 1 93.88 110 GLY B C 1
ATOM 3110 O O . GLY B 1 110 ? -5.281 8.211 -13.406 1 93.88 110 GLY B O 1
ATOM 3111 N N . GLN B 1 111 ? -7.234 7.746 -12.469 1 91.06 111 GLN B N 1
ATOM 3112 C CA . GLN B 1 111 ? -7.129 8.844 -11.508 1 91.06 111 GLN B CA 1
ATOM 3113 C C . GLN B 1 111 ? -5.957 8.633 -10.555 1 91.06 111 GLN B C 1
ATOM 3115 O O . GLN B 1 111 ? -5.238 9.586 -10.227 1 91.06 111 GLN B O 1
ATOM 3120 N N . VAL B 1 112 ? -5.793 7.41 -10.109 1 94.06 112 VAL B N 1
ATOM 3121 C CA . VAL B 1 112 ? -4.684 7.078 -9.219 1 94.06 112 VAL B CA 1
ATOM 3122 C C . VAL B 1 112 ? -3.357 7.348 -9.938 1 94.06 112 VAL B C 1
ATOM 3124 O O . VAL B 1 112 ? -2.447 7.949 -9.359 1 94.06 112 VAL B O 1
ATOM 3127 N N . SER B 1 113 ? -3.299 6.867 -11.188 1 94.62 113 SER B N 1
ATOM 3128 C CA . SER B 1 113 ? -2.1 7.09 -11.992 1 94.62 113 SER B CA 1
ATOM 3129 C C . SER B 1 113 ? -1.783 8.578 -12.109 1 94.62 113 SER B C 1
ATOM 3131 O O . SER B 1 113 ? -0.632 8.984 -11.945 1 94.62 113 SER B O 1
ATOM 3133 N N . ASN B 1 114 ? -2.748 9.367 -12.359 1 91.56 114 ASN B N 1
ATOM 3134 C CA . ASN B 1 114 ? -2.566 10.805 -12.484 1 91.56 114 ASN B CA 1
ATOM 3135 C C . ASN B 1 114 ? -2.113 11.438 -11.172 1 91.56 114 ASN B C 1
ATOM 3137 O O . ASN B 1 114 ? -1.295 12.359 -11.164 1 91.56 114 ASN B O 1
ATOM 3141 N N . GLN B 1 115 ? -2.691 10.945 -10.125 1 91.62 115 GLN B N 1
ATOM 3142 C CA . GLN B 1 115 ? -2.287 11.43 -8.812 1 91.62 115 GLN B CA 1
ATOM 3143 C C . GLN B 1 115 ? -0.803 11.18 -8.562 1 91.62 115 GLN B C 1
ATOM 3145 O O . GLN B 1 115 ? -0.09 12.055 -8.078 1 91.62 115 GLN B O 1
ATOM 3150 N N . ILE B 1 116 ? -0.354 10.023 -8.898 1 95.94 116 ILE B N 1
ATOM 3151 C CA . ILE B 1 116 ? 1.04 9.641 -8.711 1 95.94 116 ILE B CA 1
ATOM 3152 C C . ILE B 1 116 ? 1.945 10.539 -9.547 1 95.94 116 ILE B C 1
ATOM 3154 O O . ILE B 1 116 ? 2.963 11.031 -9.055 1 95.94 116 ILE B O 1
ATOM 3158 N N . ILE B 1 117 ? 1.54 10.844 -10.742 1 93.44 117 ILE B N 1
ATOM 3159 C CA . ILE B 1 117 ? 2.314 11.695 -11.633 1 93.44 117 ILE B CA 1
ATOM 3160 C C . ILE B 1 117 ? 2.371 13.109 -11.07 1 93.44 117 ILE B C 1
ATOM 3162 O O . ILE B 1 117 ? 3.436 13.734 -11.047 1 93.44 117 ILE B O 1
ATOM 3166 N N . ASN B 1 118 ? 1.276 13.594 -10.617 1 89.69 118 ASN B N 1
ATOM 3167 C CA . ASN B 1 118 ? 1.217 14.945 -10.062 1 89.69 118 ASN B CA 1
ATOM 3168 C C . ASN B 1 118 ? 2.121 15.086 -8.836 1 89.69 118 ASN B C 1
ATOM 3170 O O . ASN B 1 118 ? 2.824 16.094 -8.695 1 89.69 118 ASN B O 1
ATOM 3174 N N . ILE B 1 119 ? 2.076 14.117 -7.992 1 93 119 ILE B N 1
ATOM 3175 C CA . ILE B 1 119 ? 2.928 14.125 -6.809 1 93 119 ILE B CA 1
ATOM 3176 C C . ILE B 1 119 ? 4.395 14.086 -7.227 1 93 119 ILE B C 1
ATOM 3178 O O . ILE B 1 119 ? 5.219 14.836 -6.707 1 93 119 ILE B O 1
ATOM 3182 N N . ALA B 1 120 ? 4.699 13.227 -8.18 1 94.81 120 ALA B N 1
ATOM 3183 C CA . ALA B 1 120 ? 6.07 13.062 -8.656 1 94.81 120 ALA B CA 1
ATOM 3184 C C . ALA B 1 120 ? 6.648 14.398 -9.133 1 94.81 120 ALA B C 1
ATOM 3186 O O . ALA B 1 120 ? 7.816 14.695 -8.875 1 94.81 120 ALA B O 1
ATOM 3187 N N . GLN B 1 121 ? 5.828 15.148 -9.758 1 90.12 121 GLN B N 1
ATOM 3188 C CA . GLN B 1 121 ? 6.258 16.422 -10.344 1 90.12 121 GLN B CA 1
ATOM 3189 C C . GLN B 1 121 ? 6.539 17.453 -9.266 1 90.12 121 GLN B C 1
ATOM 3191 O O . GLN B 1 121 ? 7.219 18.453 -9.516 1 90.12 121 GLN B O 1
ATOM 3196 N N . GLN B 1 122 ? 6.074 17.219 -8.047 1 87.62 122 GLN B N 1
ATOM 3197 C CA . GLN B 1 122 ? 6.219 18.203 -6.977 1 87.62 122 GLN B CA 1
ATOM 3198 C C . GLN B 1 122 ? 7.383 17.844 -6.059 1 87.62 122 GLN B C 1
ATOM 3200 O O . GLN B 1 122 ? 7.734 18.609 -5.16 1 87.62 122 GLN B O 1
ATOM 3205 N N . ILE B 1 123 ? 7.988 16.734 -6.289 1 94.19 123 ILE B N 1
ATOM 3206 C CA . ILE B 1 123 ? 9.094 16.281 -5.445 1 94.19 123 ILE B CA 1
ATOM 3207 C C . ILE B 1 123 ? 10.359 17.062 -5.809 1 94.19 123 ILE B C 1
ATOM 3209 O O . ILE B 1 123 ? 10.789 17.047 -6.965 1 94.19 123 ILE B O 1
ATOM 3213 N N . ASP B 1 124 ? 10.914 17.766 -4.848 1 93.81 124 ASP B N 1
ATOM 3214 C CA . ASP B 1 124 ? 12.188 18.438 -5.035 1 93.81 124 ASP B CA 1
ATOM 3215 C C . ASP B 1 124 ? 13.336 17.438 -5.152 1 93.81 124 ASP B C 1
ATOM 3217 O O . ASP B 1 124 ? 13.617 16.703 -4.207 1 93.81 124 ASP B O 1
ATOM 3221 N N . PRO B 1 125 ? 14.062 17.469 -6.312 1 94.88 125 PRO B N 1
ATOM 3222 C CA . PRO B 1 125 ? 15.102 16.453 -6.523 1 94.88 125 PRO B CA 1
ATOM 3223 C C . PRO B 1 125 ? 16.234 16.547 -5.496 1 94.88 125 PRO B C 1
ATOM 3225 O O . PRO B 1 125 ? 16.797 15.516 -5.098 1 94.88 125 PRO B O 1
ATOM 3228 N N . ASP B 1 126 ? 16.594 17.719 -5.07 1 95.69 126 ASP B N 1
ATOM 3229 C CA . ASP B 1 126 ? 17.672 17.875 -4.09 1 95.69 126 ASP B CA 1
ATOM 3230 C C . ASP B 1 126 ? 17.25 17.344 -2.723 1 95.69 126 ASP B C 1
ATOM 3232 O O . ASP B 1 126 ? 18.016 16.672 -2.041 1 95.69 126 ASP B O 1
ATOM 3236 N N . GLN B 1 127 ? 16.016 17.719 -2.393 1 96.31 127 GLN B N 1
ATOM 3237 C CA . GLN B 1 127 ? 15.469 17.203 -1.141 1 96.31 127 GLN B CA 1
ATOM 3238 C C . GLN B 1 127 ? 15.398 15.68 -1.153 1 96.31 127 GLN B C 1
ATOM 3240 O O . GLN B 1 127 ? 15.75 15.031 -0.165 1 96.31 127 GLN B O 1
ATOM 3245 N N . PHE B 1 128 ? 14.945 15.164 -2.248 1 97.69 128 PHE B N 1
ATOM 3246 C CA . PHE B 1 128 ? 14.852 13.719 -2.428 1 97.69 128 PHE B CA 1
ATOM 3247 C C . PHE B 1 128 ? 16.219 13.07 -2.293 1 97.69 128 PHE B C 1
ATOM 3249 O O . PHE B 1 128 ? 16.375 12.078 -1.576 1 97.69 128 PHE B O 1
ATOM 3256 N N . GLN B 1 129 ? 17.219 13.594 -2.924 1 96.62 129 GLN B N 1
ATOM 3257 C CA . GLN B 1 129 ? 18.562 13.055 -2.879 1 96.62 129 GLN B CA 1
ATOM 3258 C C . GLN B 1 129 ? 19.141 13.109 -1.463 1 96.62 129 GLN B C 1
ATOM 3260 O O . GLN B 1 129 ? 19.766 12.156 -1.007 1 96.62 129 GLN B O 1
ATOM 3265 N N . ASP B 1 130 ? 18.891 14.172 -0.822 1 97.88 130 ASP B N 1
ATOM 3266 C CA . ASP B 1 130 ? 19.391 14.328 0.539 1 97.88 130 ASP B CA 1
ATOM 3267 C C . ASP B 1 130 ? 18.781 13.289 1.476 1 97.88 130 ASP B C 1
ATOM 3269 O O . ASP B 1 130 ? 19.5 12.633 2.232 1 97.88 130 ASP B O 1
ATOM 3273 N N . VAL B 1 131 ? 17.484 13.133 1.384 1 98.5 131 VAL B N 1
ATOM 3274 C CA . VAL B 1 131 ? 16.781 12.219 2.268 1 98.5 131 VAL B CA 1
ATOM 3275 C C . VAL B 1 131 ? 17.219 10.781 1.979 1 98.5 131 VAL B C 1
ATOM 3277 O O . VAL B 1 131 ? 17.469 10.008 2.904 1 98.5 131 VAL B O 1
ATOM 3280 N N . THR B 1 132 ? 17.359 10.398 0.732 1 98.38 132 THR B N 1
ATOM 3281 C CA . THR B 1 132 ? 17.734 9.023 0.405 1 98.38 132 THR B CA 1
ATOM 3282 C C . THR B 1 132 ? 19.188 8.742 0.788 1 98.38 132 THR B C 1
ATOM 3284 O O . THR B 1 132 ? 19.531 7.625 1.17 1 98.38 132 THR B O 1
ATOM 3287 N N . ARG B 1 133 ? 20.062 9.742 0.686 1 98.19 133 ARG B N 1
ATOM 3288 C CA . ARG B 1 133 ? 21.422 9.609 1.193 1 98.19 133 ARG B CA 1
ATOM 3289 C C . ARG B 1 133 ? 21.422 9.367 2.699 1 98.19 133 ARG B C 1
ATOM 3291 O O . ARG B 1 133 ? 22.156 8.516 3.199 1 98.19 133 ARG B O 1
ATOM 3298 N N . ARG B 1 134 ? 20.609 10.125 3.4 1 98.56 134 ARG B N 1
ATOM 3299 C CA . ARG B 1 134 ? 20.516 9.969 4.848 1 98.56 134 ARG B CA 1
ATOM 3300 C C . ARG B 1 134 ? 19.953 8.594 5.219 1 98.56 134 ARG B C 1
ATOM 3302 O O . ARG B 1 134 ? 20.375 7.996 6.211 1 98.56 134 ARG B O 1
ATOM 3309 N N . MET B 1 135 ? 19.016 8.133 4.453 1 98.69 135 MET B N 1
ATOM 3310 C CA . MET B 1 135 ? 18.484 6.777 4.652 1 98.69 135 MET B CA 1
ATOM 3311 C C . MET B 1 135 ? 19.609 5.742 4.512 1 98.69 135 MET B C 1
ATOM 3313 O O . MET B 1 135 ? 19.672 4.793 5.297 1 98.69 135 MET B O 1
ATOM 3317 N N . HIS B 1 136 ? 20.453 5.934 3.51 1 98.44 136 HIS B N 1
ATOM 3318 C CA . HIS B 1 136 ? 21.562 5.027 3.268 1 98.44 136 HIS B CA 1
ATOM 3319 C C . HIS B 1 136 ? 22.562 5.059 4.422 1 98.44 136 HIS B C 1
ATOM 3321 O O . HIS B 1 136 ? 23.078 4.02 4.828 1 98.44 136 HIS B O 1
ATOM 3327 N N . GLN B 1 137 ? 22.75 6.184 4.965 1 98.25 137 GLN B N 1
ATOM 3328 C CA . GLN B 1 137 ? 23.812 6.398 5.945 1 98.25 137 GLN B CA 1
ATOM 3329 C C . GLN B 1 137 ? 23.297 6.164 7.363 1 98.25 137 GLN B C 1
ATOM 3331 O O . GLN B 1 137 ? 24.094 6.047 8.305 1 98.25 137 GLN B O 1
ATOM 3336 N N . ALA B 1 138 ? 22.016 6.051 7.539 1 98.44 138 ALA B N 1
ATOM 3337 C CA . ALA B 1 138 ? 21.422 5.992 8.875 1 98.44 138 ALA B CA 1
ATOM 3338 C C . ALA B 1 138 ? 21.859 4.723 9.609 1 98.44 138 ALA B C 1
ATOM 3340 O O . ALA B 1 138 ? 21.938 3.648 9.008 1 98.44 138 ALA B O 1
ATOM 3341 N N . SER B 1 139 ? 22.109 4.852 10.867 1 97.62 139 SER B N 1
ATOM 3342 C CA . SER B 1 139 ? 22.375 3.688 11.711 1 97.62 139 SER B CA 1
ATOM 3343 C C . SER B 1 139 ? 21.109 2.854 11.906 1 97.62 139 SER B C 1
ATOM 3345 O O . SER B 1 139 ? 21.156 1.624 11.828 1 97.62 139 SER B O 1
ATOM 3347 N N . THR B 1 140 ? 20.062 3.553 12.219 1 97.94 140 THR B N 1
ATOM 3348 C CA . THR B 1 140 ? 18.75 2.941 12.398 1 97.94 140 THR B CA 1
ATOM 3349 C C . THR B 1 140 ? 17.656 3.803 11.766 1 97.94 140 THR B C 1
ATOM 3351 O O . THR B 1 140 ? 17.703 5.031 11.844 1 97.94 140 THR B O 1
ATOM 3354 N N . ILE B 1 141 ? 16.75 3.166 11.062 1 98.62 141 ILE B N 1
ATOM 3355 C CA . ILE B 1 141 ? 15.57 3.85 10.539 1 98.62 141 ILE B CA 1
ATOM 3356 C C . ILE B 1 141 ? 14.344 3.482 11.375 1 98.62 141 ILE B C 1
ATOM 3358 O O . ILE B 1 141 ? 14.016 2.303 11.516 1 98.62 141 ILE B O 1
ATOM 3362 N N . TYR B 1 142 ? 13.75 4.516 11.984 1 97.94 142 TYR B N 1
ATOM 3363 C CA . TYR B 1 142 ? 12.523 4.352 12.758 1 97.94 142 TYR B CA 1
ATOM 3364 C C . TYR B 1 142 ? 11.305 4.797 11.953 1 97.94 142 TYR B C 1
ATOM 3366 O O . TYR B 1 142 ? 11.336 5.844 11.305 1 97.94 142 TYR B O 1
ATOM 3374 N N . LEU B 1 143 ? 10.273 3.984 11.977 1 98.44 143 LEU B N 1
ATOM 3375 C CA . LEU B 1 143 ? 9.062 4.27 11.211 1 98.44 143 LEU B CA 1
ATOM 3376 C C . LEU B 1 143 ? 7.883 4.523 12.141 1 98.44 143 LEU B C 1
ATOM 3378 O O . LEU B 1 143 ? 7.633 3.746 13.07 1 98.44 143 LEU B O 1
ATOM 3382 N N . ILE B 1 144 ? 7.184 5.648 11.898 1 97.19 144 ILE B N 1
ATOM 3383 C CA . ILE B 1 144 ? 6.039 6.043 12.711 1 97.19 144 ILE B CA 1
ATOM 3384 C C . ILE B 1 144 ? 4.816 6.242 11.82 1 97.19 144 ILE B C 1
ATOM 3386 O O . ILE B 1 144 ? 4.891 6.926 10.797 1 97.19 144 ILE B O 1
ATOM 3390 N N . GLY B 1 145 ? 3.771 5.695 12.117 1 95.19 145 GLY B N 1
ATOM 3391 C CA . GLY B 1 145 ? 2.479 5.852 11.477 1 95.19 145 GLY B CA 1
ATOM 3392 C C . GLY B 1 145 ? 1.333 5.27 12.281 1 95.19 145 GLY B C 1
ATOM 3393 O O . GLY B 1 145 ? 1.487 4.234 12.93 1 95.19 145 GLY B O 1
ATOM 3394 N N . ALA B 1 146 ? 0.248 5.887 12.266 1 90.06 146 ALA B N 1
ATOM 3395 C CA . ALA B 1 146 ? -0.945 5.434 12.977 1 90.06 146 ALA B CA 1
ATOM 3396 C C . ALA B 1 146 ? -2.143 5.34 12.039 1 90.06 146 ALA B C 1
ATOM 3398 O O . ALA B 1 146 ? -2.107 5.871 10.922 1 90.06 146 ALA B O 1
ATOM 3399 N N . GLY B 1 147 ? -3.221 4.641 12.516 1 87.69 147 GLY B N 1
ATOM 3400 C CA . GLY B 1 147 ? -4.355 4.441 11.625 1 87.69 147 GLY B CA 1
ATOM 3401 C C . GLY B 1 147 ? -3.994 3.721 10.344 1 87.69 147 GLY B C 1
ATOM 3402 O O . GLY B 1 147 ? -3.279 2.717 10.367 1 87.69 147 GLY B O 1
ATOM 3403 N N . ALA B 1 148 ? -4.477 4.215 9.227 1 87.62 148 ALA B N 1
ATOM 3404 C CA . ALA B 1 148 ? -4.184 3.594 7.938 1 87.62 148 ALA B CA 1
ATOM 3405 C C . ALA B 1 148 ? -2.703 3.721 7.59 1 87.62 148 ALA B C 1
ATOM 3407 O O . ALA B 1 148 ? -2.139 2.855 6.918 1 87.62 148 ALA B O 1
ATOM 3408 N N . SER B 1 149 ? -2.072 4.754 8.133 1 92.62 149 SER B N 1
ATOM 3409 C CA . SER B 1 149 ? -0.669 5.02 7.828 1 92.62 149 SER B CA 1
ATOM 3410 C C . SER B 1 149 ? 0.233 3.926 8.383 1 92.62 149 SER B C 1
ATOM 3412 O O . SER B 1 149 ? 1.355 3.738 7.914 1 92.62 149 SER B O 1
ATOM 3414 N N . GLN B 1 150 ? -0.251 3.236 9.391 1 93.69 150 GLN B N 1
ATOM 3415 C CA . GLN B 1 150 ? 0.549 2.168 9.984 1 93.69 150 GLN B CA 1
ATOM 3416 C C . GLN B 1 150 ? 0.841 1.073 8.961 1 93.69 150 GLN B C 1
ATOM 3418 O O . GLN B 1 150 ? 1.923 0.482 8.969 1 93.69 150 GLN B O 1
ATOM 3423 N N . PHE B 1 151 ? -0.094 0.812 8.07 1 93.88 151 PHE B N 1
ATOM 3424 C CA . PHE B 1 151 ? 0.071 -0.252 7.086 1 93.88 151 PHE B CA 1
ATOM 3425 C C . PHE B 1 151 ? 1.158 0.105 6.078 1 93.88 151 PHE B C 1
ATOM 3427 O O . PHE B 1 151 ? 1.955 -0.751 5.688 1 93.88 151 PHE B O 1
ATOM 3434 N N . ALA B 1 152 ? 1.207 1.344 5.688 1 95.62 152 ALA B N 1
ATOM 3435 C CA . ALA B 1 152 ? 2.285 1.806 4.816 1 95.62 152 ALA B CA 1
ATOM 3436 C C . ALA B 1 152 ? 3.639 1.684 5.508 1 95.62 152 ALA B C 1
ATOM 3438 O O . ALA B 1 152 ? 4.621 1.259 4.895 1 95.62 152 ALA B O 1
ATOM 3439 N N . GLY B 1 153 ? 3.625 2.07 6.738 1 97 153 GLY B N 1
ATOM 3440 C CA . GLY B 1 153 ? 4.848 1.939 7.516 1 97 153 GLY B CA 1
ATOM 3441 C C . GLY B 1 153 ? 5.332 0.506 7.629 1 97 153 GLY B C 1
ATOM 3442 O O . GLY B 1 153 ? 6.531 0.238 7.52 1 97 153 GLY B O 1
ATOM 3443 N N . GLN B 1 154 ? 4.438 -0.377 7.863 1 95.88 154 GLN B N 1
ATOM 3444 C CA . GLN B 1 154 ? 4.785 -1.788 7.992 1 95.88 154 GLN B CA 1
ATOM 3445 C C . GLN B 1 154 ? 5.316 -2.346 6.672 1 95.88 154 GLN B C 1
ATOM 3447 O O . GLN B 1 154 ? 6.262 -3.139 6.664 1 95.88 154 GLN B O 1
ATOM 3452 N N . TRP B 1 155 ? 4.723 -1.995 5.629 1 96 155 TRP B N 1
ATOM 3453 C CA . TRP B 1 155 ? 5.219 -2.42 4.324 1 96 155 TRP B CA 1
ATOM 3454 C C . TRP B 1 155 ? 6.625 -1.893 4.078 1 96 155 TRP B C 1
ATOM 3456 O O . TRP B 1 155 ? 7.488 -2.619 3.582 1 96 155 TRP B O 1
ATOM 3466 N N . LEU B 1 156 ? 6.828 -0.625 4.391 1 97.88 156 LEU B N 1
ATOM 3467 C CA . LEU B 1 156 ? 8.156 -0.038 4.223 1 97.88 156 LEU B CA 1
ATOM 3468 C C . LEU B 1 156 ? 9.18 -0.764 5.086 1 97.88 156 LEU B C 1
ATOM 3470 O O . LEU B 1 156 ? 10.297 -1.039 4.629 1 97.88 156 LEU B O 1
ATOM 3474 N N . LYS B 1 157 ? 8.789 -1.028 6.297 1 97.31 157 LYS B N 1
ATOM 3475 C CA . LYS B 1 157 ? 9.68 -1.782 7.176 1 97.31 157 LYS B CA 1
ATOM 3476 C C . LYS B 1 157 ? 10.062 -3.121 6.555 1 97.31 157 LYS B C 1
ATOM 3478 O O . LYS B 1 157 ? 11.242 -3.49 6.543 1 97.31 157 LYS B O 1
ATOM 3483 N N . PHE B 1 158 ? 9.086 -3.787 6.086 1 94.62 158 PHE B N 1
ATOM 3484 C CA . PHE B 1 158 ? 9.312 -5.074 5.441 1 94.62 158 PHE B CA 1
ATOM 3485 C C . PHE B 1 158 ? 10.297 -4.938 4.289 1 94.62 158 PHE B C 1
ATOM 3487 O O . PHE B 1 158 ? 11.266 -5.699 4.199 1 94.62 158 PHE B O 1
ATOM 3494 N N . THR B 1 159 ? 10.094 -4.027 3.393 1 94 159 THR B N 1
ATOM 3495 C CA . THR B 1 159 ? 10.914 -3.807 2.211 1 94 159 THR B CA 1
ATOM 3496 C C . THR B 1 159 ? 12.336 -3.42 2.609 1 94 159 THR B C 1
ATOM 3498 O O . THR B 1 159 ? 13.305 -3.975 2.088 1 94 159 THR B O 1
ATOM 3501 N N . LEU B 1 160 ? 12.438 -2.514 3.549 1 97.19 160 LEU B N 1
ATOM 3502 C CA . LEU B 1 160 ? 13.75 -2.066 3.992 1 97.19 160 LEU B CA 1
ATOM 3503 C C . LEU B 1 160 ? 14.508 -3.197 4.684 1 97.19 160 LEU B C 1
ATOM 3505 O O . LEU B 1 160 ? 15.727 -3.314 4.539 1 97.19 160 LEU B O 1
ATOM 3509 N N . ASN B 1 161 ? 13.758 -4.012 5.422 1 94.75 161 ASN B N 1
ATOM 3510 C CA . ASN B 1 161 ? 14.398 -5.105 6.148 1 94.75 161 ASN B CA 1
ATOM 3511 C C . ASN B 1 161 ? 15.062 -6.094 5.199 1 94.75 161 ASN B C 1
ATOM 3513 O O . ASN B 1 161 ? 16.016 -6.785 5.582 1 94.75 161 ASN B O 1
ATOM 3517 N N . ILE B 1 162 ? 14.602 -6.184 4.031 1 90.75 162 ILE B N 1
ATOM 3518 C CA . ILE B 1 162 ? 15.234 -7.016 3.01 1 90.75 162 ILE B CA 1
ATOM 3519 C C . ILE B 1 162 ? 16.594 -6.426 2.625 1 90.75 162 ILE B C 1
ATOM 3521 O O . ILE B 1 162 ? 17.516 -7.164 2.303 1 90.75 162 ILE B O 1
ATOM 3525 N N . LEU B 1 163 ? 16.75 -5.129 2.771 1 94.69 163 LEU B N 1
ATOM 3526 C CA . LEU B 1 163 ? 17.859 -4.422 2.133 1 94.69 163 LEU B CA 1
ATOM 3527 C C . LEU B 1 163 ? 18.859 -3.93 3.172 1 94.69 163 LEU B C 1
ATOM 3529 O O . LEU B 1 163 ? 19.984 -3.574 2.83 1 94.69 163 LEU B O 1
ATOM 3533 N N . ARG B 1 164 ? 18.438 -3.842 4.398 1 96.06 164 ARG B N 1
ATOM 3534 C CA . ARG B 1 164 ? 19.344 -3.35 5.434 1 96.06 164 ARG B CA 1
ATOM 3535 C C . ARG B 1 164 ? 18.891 -3.812 6.816 1 96.06 164 ARG B C 1
ATOM 3537 O O . ARG B 1 164 ? 17.703 -4.062 7.043 1 96.06 164 ARG B O 1
ATOM 3544 N N . PRO B 1 165 ? 19.875 -3.867 7.703 1 95.44 165 PRO B N 1
ATOM 3545 C CA . PRO B 1 165 ? 19.5 -4.125 9.102 1 95.44 165 PRO B CA 1
ATOM 3546 C C . PRO B 1 165 ? 19.016 -2.871 9.82 1 95.44 165 PRO B C 1
ATOM 3548 O O . PRO B 1 165 ? 19.047 -1.775 9.25 1 95.44 165 PRO B O 1
ATOM 3551 N N . ASN B 1 166 ? 18.453 -2.947 10.969 1 96.5 166 ASN B N 1
ATOM 3552 C CA . ASN B 1 166 ? 18.141 -1.882 11.914 1 96.5 166 ASN B CA 1
ATOM 3553 C C . ASN B 1 166 ? 17.031 -0.976 11.383 1 96.5 166 ASN B C 1
ATOM 3555 O O . ASN B 1 166 ? 17.188 0.247 11.359 1 96.5 166 ASN B O 1
ATOM 3559 N N . VAL B 1 167 ? 15.977 -1.548 10.953 1 97.88 167 VAL B N 1
ATOM 3560 C CA . VAL B 1 167 ? 14.727 -0.869 10.633 1 97.88 167 VAL B CA 1
ATOM 3561 C C . VAL B 1 167 ? 13.656 -1.258 11.656 1 97.88 167 VAL B C 1
ATOM 3563 O O . VAL B 1 167 ? 13.398 -2.443 11.875 1 97.88 167 VAL B O 1
ATOM 3566 N N . GLN B 1 168 ? 13.016 -0.252 12.281 1 95.81 168 GLN B N 1
ATOM 3567 C CA . GLN B 1 168 ? 12.086 -0.544 13.367 1 95.81 168 GLN B CA 1
ATOM 3568 C C . GLN B 1 168 ? 10.812 0.292 13.234 1 95.81 168 GLN B C 1
ATOM 3570 O O . GLN B 1 168 ? 10.883 1.493 12.969 1 95.81 168 GLN B O 1
ATOM 3575 N N . ALA B 1 169 ? 9.711 -0.38 13.359 1 95.31 169 ALA B N 1
ATOM 3576 C CA . ALA B 1 169 ? 8.469 0.355 13.586 1 95.31 169 ALA B CA 1
ATOM 3577 C C . ALA B 1 169 ? 8.344 0.768 15.055 1 95.31 169 ALA B C 1
ATOM 3579 O O . ALA B 1 169 ? 8.5 -0.06 15.953 1 95.31 169 ALA B O 1
ATOM 3580 N N . VAL B 1 170 ? 8.047 1.978 15.289 1 93.94 170 VAL B N 1
ATOM 3581 C CA . VAL B 1 170 ? 7.988 2.477 16.656 1 93.94 170 VAL B CA 1
ATOM 3582 C C . VAL B 1 170 ? 6.688 2.016 17.328 1 93.94 170 VAL B C 1
ATOM 3584 O O . VAL B 1 170 ? 5.605 2.172 16.75 1 93.94 170 VAL B O 1
ATOM 3587 N N . GLU B 1 171 ? 6.84 1.393 18.359 1 83.56 171 GLU B N 1
ATOM 3588 C CA . GLU B 1 171 ? 5.699 0.991 19.188 1 83.56 171 GLU B CA 1
ATOM 3589 C C . GLU B 1 171 ? 5.398 2.031 20.25 1 83.56 171 GLU B C 1
ATOM 3591 O O . GLU B 1 171 ? 6.312 2.574 20.875 1 83.56 171 GLU B O 1
ATOM 3596 N N . SER B 1 172 ? 4.133 2.25 20.422 1 78.94 172 SER B N 1
ATOM 3597 C CA . SER B 1 172 ? 3.764 3.365 21.281 1 78.94 172 SER B CA 1
ATOM 3598 C C . SER B 1 172 ? 3.666 2.928 22.734 1 78.94 172 SER B C 1
ATOM 3600 O O . SER B 1 172 ? 3.512 3.76 23.641 1 78.94 172 SER B O 1
ATOM 3602 N N . HIS B 1 173 ? 3.842 1.648 22.891 1 78.94 173 HIS B N 1
ATOM 3603 C CA . HIS B 1 173 ? 3.783 1.273 24.297 1 78.94 173 HIS B CA 1
ATOM 3604 C C . HIS B 1 173 ? 4.973 1.835 25.062 1 78.94 173 HIS B C 1
ATOM 3606 O O . HIS B 1 173 ? 6.109 1.779 24.594 1 78.94 173 HIS B O 1
ATOM 3612 N N . THR B 1 174 ? 4.695 2.27 26.219 1 74.31 174 THR B N 1
ATOM 3613 C CA . THR B 1 174 ? 5.562 3.145 27 1 74.31 174 THR B CA 1
ATOM 3614 C C . THR B 1 174 ? 6.926 2.49 27.234 1 74.31 174 THR B C 1
ATOM 3616 O O . THR B 1 174 ? 7.965 3.094 26.953 1 74.31 174 THR B O 1
ATOM 3619 N N . GLY B 1 175 ? 6.977 1.312 27.766 1 75 175 GLY B N 1
ATOM 3620 C CA . GLY B 1 175 ? 8.258 0.695 28.078 1 75 175 GLY B CA 1
ATOM 3621 C C . GLY B 1 175 ? 9.148 0.541 26.859 1 75 175 GLY B C 1
ATOM 3622 O O . GLY B 1 175 ? 10.328 0.894 26.891 1 75 175 GLY B O 1
ATOM 3623 N N . ALA B 1 176 ? 8.688 0.177 25.828 1 81.19 176 ALA B N 1
ATOM 3624 C CA . ALA B 1 176 ? 9.438 -0.025 24.578 1 81.19 176 ALA B CA 1
ATOM 3625 C C . ALA B 1 176 ? 9.898 1.307 24 1 81.19 176 ALA B C 1
ATOM 3627 O O . ALA B 1 176 ? 11.008 1.413 23.469 1 81.19 176 ALA B O 1
ATOM 3628 N N . LEU B 1 177 ? 9.125 2.283 24.172 1 87.81 177 LEU B N 1
ATOM 3629 C CA . LEU B 1 177 ? 9.438 3.598 23.625 1 87.81 177 LEU B CA 1
ATOM 3630 C C . LEU B 1 177 ? 10.617 4.227 24.375 1 87.81 177 LEU B C 1
ATOM 3632 O O . LEU B 1 177 ? 11.531 4.77 23.75 1 87.81 177 LEU B O 1
ATOM 3636 N N . ILE B 1 178 ? 10.531 4.125 25.672 1 86.94 178 ILE B N 1
ATOM 3637 C CA . ILE B 1 178 ? 11.594 4.691 26.5 1 86.94 178 ILE B CA 1
ATOM 3638 C C . ILE B 1 178 ? 12.93 4.047 26.141 1 86.94 178 ILE B C 1
ATOM 3640 O O . ILE B 1 178 ? 13.922 4.742 25.938 1 86.94 178 ILE B O 1
ATOM 3644 N N . ARG B 1 179 ? 12.969 2.779 26.031 1 87.5 179 ARG B N 1
ATOM 3645 C CA . ARG B 1 179 ? 14.195 2.062 25.672 1 87.5 179 ARG B CA 1
ATOM 3646 C C . ARG B 1 179 ? 14.695 2.482 24.297 1 87.5 179 ARG B C 1
ATOM 3648 O O . ARG B 1 179 ? 15.891 2.715 24.109 1 87.5 179 ARG B O 1
ATOM 3655 N N . THR B 1 180 ? 13.82 2.588 23.344 1 90.75 180 THR B N 1
ATOM 3656 C CA . THR B 1 180 ? 14.164 2.996 22 1 90.75 180 THR B CA 1
ATOM 3657 C C . THR B 1 180 ? 14.812 4.375 21.984 1 90.75 180 THR B C 1
ATOM 3659 O O . THR B 1 180 ? 15.852 4.578 21.359 1 90.75 180 THR B O 1
ATOM 3662 N N . LEU B 1 181 ? 14.258 5.27 22.75 1 90.69 181 LEU B N 1
ATOM 3663 C CA . LEU B 1 181 ? 14.766 6.637 22.797 1 90.69 181 LEU B CA 1
ATOM 3664 C C . LEU B 1 181 ? 16.125 6.691 23.484 1 90.69 181 LEU B C 1
ATOM 3666 O O . LEU B 1 181 ? 16.984 7.484 23.094 1 90.69 181 LEU B O 1
ATOM 3670 N N . GLN B 1 182 ? 16.281 5.805 24.391 1 89.38 182 GLN B N 1
ATOM 3671 C CA . GLN B 1 182 ? 17.562 5.75 25.109 1 89.38 182 GLN B CA 1
ATOM 3672 C C . GLN B 1 182 ? 18.672 5.195 24.203 1 89.38 182 GLN B C 1
ATOM 3674 O O . GLN B 1 182 ? 19.828 5.586 24.344 1 89.38 182 GLN B O 1
ATOM 3679 N N . GLU B 1 183 ? 18.344 4.375 23.312 1 90.94 183 GLU B N 1
ATOM 3680 C CA . GLU B 1 183 ? 19.328 3.676 22.5 1 90.94 183 GLU B CA 1
ATOM 3681 C C . GLU B 1 183 ? 19.578 4.418 21.188 1 90.94 183 GLU B C 1
ATOM 3683 O O . GLU B 1 183 ? 20.531 4.121 20.469 1 90.94 183 GLU B O 1
ATOM 3688 N N . MET B 1 184 ? 18.781 5.352 20.969 1 92.88 184 MET B N 1
ATOM 3689 C CA . MET B 1 184 ? 18.859 6.074 19.703 1 92.88 184 MET B CA 1
ATOM 3690 C C . MET B 1 184 ? 20.141 6.891 19.625 1 92.88 184 MET B C 1
ATOM 3692 O O . MET B 1 184 ? 20.516 7.555 20.594 1 92.88 184 MET B O 1
ATOM 3696 N N . ASP B 1 185 ? 20.828 6.77 18.5 1 92.25 185 ASP B N 1
ATOM 3697 C CA . ASP B 1 185 ? 22.047 7.547 18.328 1 92.25 185 ASP B CA 1
ATOM 3698 C C . ASP B 1 185 ? 21.844 8.719 17.375 1 92.25 185 ASP B C 1
ATOM 3700 O O . ASP B 1 185 ? 20.719 8.945 16.906 1 92.25 185 ASP B O 1
ATOM 3704 N N . GLU B 1 186 ? 22.922 9.477 17.094 1 91.12 186 GLU B N 1
ATOM 3705 C CA . GLU B 1 186 ? 22.828 10.719 16.344 1 91.12 186 GLU B CA 1
ATOM 3706 C C . GLU B 1 186 ? 22.625 10.461 14.859 1 91.12 186 GLU B C 1
ATOM 3708 O O . GLU B 1 186 ? 22.281 11.367 14.102 1 91.12 186 GLU B O 1
ATOM 3713 N N . ASP B 1 187 ? 22.797 9.227 14.453 1 95.81 187 ASP B N 1
ATOM 3714 C CA . ASP B 1 187 ? 22.672 8.898 13.031 1 95.81 187 ASP B CA 1
ATOM 3715 C C . ASP B 1 187 ? 21.328 8.234 12.742 1 95.81 187 ASP B C 1
ATOM 3717 O O . ASP B 1 187 ? 21.109 7.711 11.648 1 95.81 187 ASP B O 1
ATOM 3721 N N . ALA B 1 188 ? 20.469 8.312 13.773 1 97.62 188 ALA B N 1
ATOM 3722 C CA . ALA B 1 188 ? 19.125 7.754 13.609 1 97.62 188 ALA B CA 1
ATOM 3723 C C . ALA B 1 188 ? 18.297 8.609 12.664 1 97.62 188 ALA B C 1
ATOM 3725 O O . ALA B 1 188 ? 18.438 9.836 12.633 1 97.62 188 ALA B O 1
ATOM 3726 N N . LEU B 1 189 ? 17.5 7.949 11.828 1 98.56 189 LEU B N 1
ATOM 3727 C CA . LEU B 1 189 ? 16.547 8.602 10.938 1 98.56 189 LEU B CA 1
ATOM 3728 C C . LEU B 1 189 ? 15.125 8.148 11.242 1 98.56 189 LEU B C 1
ATOM 3730 O O . LEU B 1 189 ? 14.883 6.957 11.461 1 98.56 189 LEU B O 1
ATOM 3734 N N . VAL B 1 190 ? 14.234 9.094 11.352 1 98.31 190 VAL B N 1
ATOM 3735 C CA . VAL B 1 190 ? 12.828 8.789 11.586 1 98.31 190 VAL B CA 1
ATOM 3736 C C . VAL B 1 190 ? 12 9.18 10.359 1 98.31 190 VAL B C 1
ATOM 3738 O O . VAL B 1 190 ? 12.148 10.281 9.828 1 98.31 190 VAL B O 1
ATOM 3741 N N . ILE B 1 191 ? 11.188 8.273 9.906 1 98.81 191 ILE B N 1
ATOM 3742 C CA . ILE B 1 191 ? 10.188 8.547 8.875 1 98.81 191 ILE B CA 1
ATOM 3743 C C . ILE B 1 191 ? 8.789 8.477 9.484 1 98.81 191 ILE B C 1
ATOM 3745 O O . ILE B 1 191 ? 8.383 7.43 10 1 98.81 191 ILE B O 1
ATOM 3749 N N . VAL B 1 192 ? 8.086 9.594 9.461 1 98.38 192 VAL B N 1
ATOM 3750 C CA . VAL B 1 192 ? 6.738 9.641 10.023 1 98.38 192 VAL B CA 1
ATOM 3751 C C . VAL B 1 192 ? 5.723 9.914 8.922 1 98.38 192 VAL B C 1
ATOM 3753 O O . VAL B 1 192 ? 5.922 10.805 8.094 1 98.38 192 VAL B O 1
ATOM 3756 N N . VAL B 1 193 ? 4.738 9.055 8.836 1 97.38 193 VAL B N 1
ATOM 3757 C CA . VAL B 1 193 ? 3.592 9.281 7.965 1 97.38 193 VAL B CA 1
ATOM 3758 C C . VAL B 1 193 ? 2.439 9.883 8.766 1 97.38 193 VAL B C 1
ATOM 3760 O O . VAL B 1 193 ? 1.955 9.273 9.719 1 97.38 193 VAL B O 1
ATOM 3763 N N . SER B 1 194 ? 2.121 11.055 8.445 1 91.69 194 SER B N 1
ATOM 3764 C CA . SER B 1 194 ? 1.048 11.773 9.117 1 91.69 194 SER B CA 1
ATOM 3765 C C . SER B 1 194 ? 0.061 12.367 8.117 1 91.69 194 SER B C 1
ATOM 3767 O O . SER B 1 194 ? 0.285 13.453 7.586 1 91.69 194 SER B O 1
ATOM 3769 N N . LEU B 1 195 ? -0.978 11.609 7.902 1 88.12 195 LEU B N 1
ATOM 3770 C CA . LEU B 1 195 ? -2.045 12.008 6.992 1 88.12 195 LEU B CA 1
ATOM 3771 C C . LEU B 1 195 ? -3.318 12.352 7.758 1 88.12 195 LEU B C 1
ATOM 3773 O O . LEU B 1 195 ? -3.418 12.078 8.953 1 88.12 195 LEU B O 1
ATOM 3777 N N . HIS B 1 196 ? -4.113 12.984 7.008 1 78.12 196 HIS B N 1
ATOM 3778 C CA . HIS B 1 196 ? -5.402 13.234 7.645 1 78.12 196 HIS B CA 1
ATOM 3779 C C . HIS B 1 196 ? -5.977 11.953 8.242 1 78.12 196 HIS B C 1
ATOM 3781 O O . HIS B 1 196 ? -5.98 10.906 7.586 1 78.12 196 HIS B O 1
ATOM 3787 N N . ARG B 1 197 ? -6.395 11.938 9.547 1 75.38 197 ARG B N 1
ATOM 3788 C CA . ARG B 1 197 ? -6.879 12.922 10.508 1 75.38 197 ARG B CA 1
ATOM 3789 C C . ARG B 1 197 ? -5.762 13.367 11.445 1 75.38 197 ARG B C 1
ATOM 3791 O O . ARG B 1 197 ? -6.023 13.945 12.5 1 75.38 197 ARG B O 1
ATOM 3798 N N . TYR B 1 198 ? -4.543 13.062 11.156 1 83.12 198 TYR B N 1
ATOM 3799 C CA . TYR B 1 198 ? -3.34 13.531 11.836 1 83.12 198 TYR B CA 1
ATOM 3800 C C . TYR B 1 198 ? -3.324 13.07 13.289 1 83.12 198 TYR B C 1
ATOM 3802 O O . TYR B 1 198 ? -3.322 13.898 14.203 1 83.12 198 TYR B O 1
ATOM 3810 N N . TYR B 1 199 ? -3.182 11.844 13.453 1 83.25 199 TYR B N 1
ATOM 3811 C CA . TYR B 1 199 ? -3.184 11.227 14.773 1 83.25 199 TYR B CA 1
ATOM 3812 C C . TYR B 1 199 ? -2.156 11.883 15.688 1 83.25 199 TYR B C 1
ATOM 3814 O O . TYR B 1 199 ? -0.982 12 15.328 1 83.25 199 TYR B O 1
ATOM 3822 N N . LYS B 1 200 ? -2.617 12.258 16.844 1 83.44 200 LYS B N 1
ATOM 3823 C CA . LYS B 1 200 ? -1.77 12.93 17.828 1 83.44 200 LYS B CA 1
ATOM 3824 C C . LYS B 1 200 ? -0.594 12.039 18.234 1 83.44 200 LYS B C 1
ATOM 3826 O O . LYS B 1 200 ? 0.509 12.539 18.469 1 83.44 200 LYS B O 1
ATOM 3831 N N . GLU B 1 201 ? -0.849 10.797 18.266 1 87.62 201 GLU B N 1
ATOM 3832 C CA . GLU B 1 201 ? 0.179 9.852 18.688 1 87.62 201 GLU B CA 1
ATOM 3833 C C . GLU B 1 201 ? 1.391 9.906 17.766 1 87.62 201 GLU B C 1
ATOM 3835 O O . GLU B 1 201 ? 2.531 9.953 18.234 1 87.62 201 GLU B O 1
ATOM 3840 N N . SER B 1 202 ? 1.148 9.914 16.5 1 93 202 SER B N 1
ATOM 3841 C CA . SER B 1 202 ? 2.244 9.953 15.539 1 93 202 SER B CA 1
ATOM 3842 C C . SER B 1 202 ? 3.02 11.266 15.633 1 93 202 SER B C 1
ATOM 3844 O O . SER B 1 202 ? 4.25 11.266 15.555 1 93 202 SER B O 1
ATOM 3846 N N . ILE B 1 203 ? 2.283 12.289 15.828 1 90.38 203 ILE B N 1
ATOM 3847 C CA . ILE B 1 203 ? 2.895 13.609 15.914 1 90.38 203 ILE B CA 1
ATOM 3848 C C . ILE B 1 203 ? 3.744 13.703 17.172 1 90.38 203 ILE B C 1
ATOM 3850 O O . ILE B 1 203 ? 4.895 14.156 17.125 1 90.38 203 ILE B O 1
ATOM 3854 N N . ALA B 1 204 ? 3.213 13.227 18.266 1 91.25 204 ALA B N 1
ATOM 3855 C CA . ALA B 1 204 ? 3.926 13.258 19.531 1 91.25 204 ALA B CA 1
ATOM 3856 C C . ALA B 1 204 ? 5.199 12.414 19.469 1 91.25 204 ALA B C 1
ATOM 3858 O O . ALA B 1 204 ? 6.254 12.844 19.953 1 91.25 204 ALA B O 1
ATOM 3859 N N . LEU B 1 205 ? 5.086 11.258 18.906 1 94.69 205 LEU B N 1
ATOM 3860 C CA . LEU B 1 205 ? 6.25 10.391 18.781 1 94.69 205 LEU B CA 1
ATOM 3861 C C . LEU B 1 205 ? 7.324 11.039 17.922 1 94.69 205 LEU B C 1
ATOM 3863 O O . LEU B 1 205 ? 8.5 11.062 18.297 1 94.69 205 LEU B O 1
ATOM 3867 N N . ALA B 1 206 ? 6.902 11.586 16.812 1 95.12 206 ALA B N 1
ATOM 3868 C CA . ALA B 1 206 ? 7.852 12.242 15.922 1 95.12 206 ALA B CA 1
ATOM 3869 C C . ALA B 1 206 ? 8.555 13.406 16.625 1 95.12 206 ALA B C 1
ATOM 3871 O O . ALA B 1 206 ? 9.766 13.586 16.469 1 95.12 206 ALA B O 1
ATOM 3872 N N . LYS B 1 207 ? 7.762 14.156 17.344 1 93.69 207 LYS B N 1
ATOM 3873 C CA . LYS B 1 207 ? 8.312 15.281 18.094 1 93.69 207 LYS B CA 1
ATOM 3874 C C . LYS B 1 207 ? 9.375 14.805 19.094 1 93.69 207 LYS B C 1
ATOM 3876 O O . LYS B 1 207 ? 10.445 15.398 19.203 1 93.69 207 LYS B O 1
ATOM 3881 N N . MET B 1 208 ? 9.07 13.75 19.781 1 94.5 208 MET B N 1
ATOM 3882 C CA . MET B 1 208 ? 10 13.195 20.766 1 94.5 208 MET B CA 1
ATOM 3883 C C . MET B 1 208 ? 11.305 12.773 20.109 1 94.5 208 MET B C 1
ATOM 3885 O O . MET B 1 208 ? 12.391 13.102 20.609 1 94.5 208 MET B O 1
ATOM 3889 N N . PHE B 1 209 ? 11.25 12.094 19.047 1 96.06 209 PHE B N 1
ATOM 3890 C CA . PHE B 1 209 ? 12.445 11.648 18.328 1 96.06 209 PHE B CA 1
ATOM 3891 C C . PHE B 1 209 ? 13.234 12.836 17.797 1 96.06 209 PHE B C 1
ATOM 3893 O O . PHE B 1 209 ? 14.461 12.859 17.891 1 96.06 209 PHE B O 1
ATOM 3900 N N . HIS B 1 210 ? 12.516 13.758 17.25 1 95.31 210 HIS B N 1
ATOM 3901 C CA . HIS B 1 210 ? 13.133 14.969 16.719 1 95.31 210 HIS B CA 1
ATOM 3902 C C . HIS B 1 210 ? 13.891 15.727 17.797 1 95.31 210 HIS B C 1
ATOM 3904 O O . HIS B 1 210 ? 15.031 16.141 17.594 1 95.31 210 HIS B O 1
ATOM 3910 N N . GLU B 1 211 ? 13.25 15.875 18.891 1 94.06 211 GLU B N 1
ATOM 3911 C CA . GLU B 1 211 ? 13.844 16.609 20 1 94.06 211 GLU B CA 1
ATOM 3912 C C . GLU B 1 211 ? 15.047 15.859 20.562 1 94.06 211 GLU B C 1
ATOM 3914 O O . GLU B 1 211 ? 15.945 16.469 21.156 1 94.06 211 GLU B O 1
ATOM 3919 N N . GLN B 1 212 ? 15.094 14.57 20.391 1 94.44 212 GLN B N 1
ATOM 3920 C CA . GLN B 1 212 ? 16.219 13.766 20.859 1 94.44 212 GLN B CA 1
ATOM 3921 C C . GLN B 1 212 ? 17.344 13.742 19.828 1 94.44 212 GLN B C 1
ATOM 3923 O O . GLN B 1 212 ? 18.375 13.109 20.062 1 94.44 212 GLN B O 1
ATOM 3928 N N . GLY B 1 213 ? 17.109 14.336 18.672 1 95 213 GLY B N 1
ATOM 3929 C CA . GLY B 1 213 ? 18.219 14.57 17.75 1 95 213 GLY B CA 1
ATOM 3930 C C . GLY B 1 213 ? 18.141 13.734 16.484 1 95 213 GLY B C 1
ATOM 3931 O O . GLY B 1 213 ? 18.984 13.852 15.609 1 95 213 GLY B O 1
ATOM 3932 N N . ALA B 1 214 ? 17.172 12.914 16.375 1 97.19 214 ALA B N 1
ATOM 3933 C CA . ALA B 1 214 ? 17.016 12.133 15.148 1 97.19 214 ALA B CA 1
ATOM 3934 C C . ALA B 1 214 ? 16.625 13.023 13.977 1 97.19 214 ALA B C 1
ATOM 3936 O O . ALA B 1 214 ? 15.812 13.945 14.141 1 97.19 214 ALA B O 1
ATOM 3937 N N . TYR B 1 215 ? 17.234 12.766 12.812 1 98.19 215 TYR B N 1
ATOM 3938 C CA . TYR B 1 215 ? 16.734 13.438 11.617 1 98.19 215 TYR B CA 1
ATOM 3939 C C . TYR B 1 215 ? 15.336 12.945 11.258 1 98.19 215 TYR B C 1
ATOM 3941 O O . TYR B 1 215 ? 15.125 11.742 11.07 1 98.19 215 TYR B O 1
ATOM 3949 N N . THR B 1 216 ? 14.375 13.859 11.172 1 98.38 216 THR B N 1
ATOM 3950 C CA . THR B 1 216 ? 12.977 13.484 11.016 1 98.38 216 THR B CA 1
ATOM 3951 C C . THR B 1 216 ? 12.461 13.852 9.633 1 98.38 216 THR B C 1
ATOM 3953 O O . THR B 1 216 ? 12.484 15.023 9.25 1 98.38 216 THR B O 1
ATOM 3956 N N . VAL B 1 217 ? 12.008 12.836 8.875 1 98.75 217 VAL B N 1
ATOM 3957 C CA . VAL B 1 217 ? 11.383 13 7.566 1 98.75 217 VAL B CA 1
ATOM 3958 C C . VAL B 1 217 ? 9.875 12.766 7.68 1 98.75 217 VAL B C 1
ATOM 3960 O O . VAL B 1 217 ? 9.438 11.703 8.117 1 98.75 217 VAL B O 1
ATOM 3963 N N . ALA B 1 218 ? 9.102 13.766 7.281 1 98.06 218 ALA B N 1
ATOM 3964 C CA . ALA B 1 218 ? 7.648 13.641 7.328 1 98.06 218 ALA B CA 1
ATOM 3965 C C . ALA B 1 218 ? 7.066 13.469 5.93 1 98.06 218 ALA B C 1
ATOM 3967 O O . ALA B 1 218 ? 7.516 14.117 4.98 1 98.06 218 ALA B O 1
ATOM 3968 N N . MET B 1 219 ? 6.141 12.547 5.809 1 97.38 219 MET B N 1
ATOM 3969 C CA . MET B 1 219 ? 5.238 12.438 4.668 1 97.38 219 MET B CA 1
ATOM 3970 C C . MET B 1 219 ? 3.812 12.812 5.066 1 97.38 219 MET B C 1
ATOM 3972 O O . MET B 1 219 ? 3.232 12.195 5.965 1 97.38 219 MET B O 1
ATOM 3976 N N . THR B 1 220 ? 3.309 13.812 4.426 1 92.56 220 THR B N 1
ATOM 3977 C CA . THR B 1 220 ? 1.99 14.297 4.816 1 92.56 220 THR B CA 1
ATOM 3978 C C . THR B 1 220 ? 1.197 14.75 3.592 1 92.56 220 THR B C 1
ATOM 3980 O O . THR B 1 220 ? 1.638 14.562 2.455 1 92.56 220 THR B O 1
ATOM 3983 N N . ASP B 1 221 ? -0.046 15.172 3.818 1 85.38 221 ASP B N 1
ATOM 3984 C CA . ASP B 1 221 ? -0.959 15.43 2.707 1 85.38 221 ASP B CA 1
ATOM 3985 C C . ASP B 1 221 ? -1.334 16.906 2.629 1 85.38 221 ASP B C 1
ATOM 3987 O O . ASP B 1 221 ? -2.205 17.297 1.847 1 85.38 221 ASP B O 1
ATOM 3991 N N . SER B 1 222 ? -0.7 17.672 3.512 1 76.81 222 SER B N 1
ATOM 3992 C CA . SER B 1 222 ? -1.044 19.094 3.531 1 76.81 222 SER B CA 1
ATOM 3993 C C . SER B 1 222 ? 0.171 19.953 3.869 1 76.81 222 SER B C 1
ATOM 3995 O O . SER B 1 222 ? 1.003 19.562 4.691 1 76.81 222 SER B O 1
ATOM 3997 N N . ASN B 1 223 ? 0.192 21.109 3.242 1 77.06 223 ASN B N 1
ATOM 3998 C CA . ASN B 1 223 ? 1.271 22.047 3.518 1 77.06 223 ASN B CA 1
ATOM 3999 C C . ASN B 1 223 ? 1.127 22.672 4.902 1 77.06 223 ASN B C 1
ATOM 4001 O O . ASN B 1 223 ? 2.051 23.328 5.387 1 77.06 223 ASN B O 1
ATOM 4005 N N . VAL B 1 224 ? 0.061 22.406 5.59 1 72 224 VAL B N 1
ATOM 4006 C CA . VAL B 1 224 ? -0.144 22.984 6.91 1 72 224 VAL B CA 1
ATOM 4007 C C . VAL B 1 224 ? -0.313 21.859 7.945 1 72 224 VAL B C 1
ATOM 4009 O O . VAL B 1 224 ? -0.851 22.094 9.031 1 72 224 VAL B O 1
ATOM 4012 N N . ALA B 1 225 ? 0.028 20.688 7.562 1 80.81 225 ALA B N 1
ATOM 4013 C CA . ALA B 1 225 ? -0.1 19.562 8.469 1 80.81 225 ALA B CA 1
ATOM 4014 C C . ALA B 1 225 ? 0.668 19.797 9.766 1 80.81 225 ALA B C 1
ATOM 4016 O O . ALA B 1 225 ? 1.773 20.344 9.75 1 80.81 225 ALA B O 1
ATOM 4017 N N . PRO B 1 226 ? 0.109 19.406 10.93 1 82.06 226 PRO B N 1
ATOM 4018 C CA . PRO B 1 226 ? 0.702 19.656 12.242 1 82.06 226 PRO B CA 1
ATOM 4019 C C . PRO B 1 226 ? 2.062 19 12.422 1 82.06 226 PRO B C 1
ATOM 4021 O O . PRO B 1 226 ? 2.82 19.359 13.328 1 82.06 226 PRO B O 1
ATOM 4024 N N . ILE B 1 227 ? 2.395 18.109 11.57 1 91.25 227 ILE B N 1
ATOM 4025 C CA . ILE B 1 227 ? 3.645 17.359 11.703 1 91.25 227 ILE B CA 1
ATOM 4026 C C . ILE B 1 227 ? 4.809 18.219 11.219 1 91.25 227 ILE B C 1
ATOM 4028 O O . ILE B 1 227 ? 5.961 17.969 11.586 1 91.25 227 ILE B O 1
ATOM 4032 N N . ILE B 1 228 ? 4.531 19.25 10.453 1 86.94 228 ILE B N 1
ATOM 4033 C CA . ILE B 1 228 ? 5.535 19.969 9.672 1 86.94 228 ILE B CA 1
ATOM 4034 C C . ILE B 1 228 ? 6.527 20.641 10.609 1 86.94 228 ILE B C 1
ATOM 4036 O O . ILE B 1 228 ? 7.742 20.547 10.422 1 86.94 228 ILE B O 1
ATOM 4040 N N . PRO B 1 229 ? 6.055 21.266 11.797 1 87.56 229 PRO B N 1
ATOM 4041 C CA . PRO B 1 229 ? 7.008 21.922 12.695 1 87.56 229 PRO B CA 1
ATOM 4042 C C . PRO B 1 229 ? 7.941 20.922 13.383 1 87.56 229 PRO B C 1
ATOM 4044 O O . PRO B 1 229 ? 8.961 21.328 13.953 1 87.56 229 PRO B O 1
ATOM 4047 N N . HIS B 1 230 ? 7.68 19.703 13.328 1 92.94 230 HIS B N 1
ATOM 4048 C CA . HIS B 1 230 ? 8.445 18.703 14.062 1 92.94 230 HIS B CA 1
ATOM 4049 C C . HIS B 1 230 ? 9.242 17.812 13.109 1 92.94 230 HIS B C 1
ATOM 4051 O O . HIS B 1 230 ? 9.578 16.672 13.453 1 92.94 230 HIS B O 1
ATOM 4057 N N . ALA B 1 231 ? 9.484 18.281 11.906 1 95.88 231 ALA B N 1
ATOM 4058 C CA . ALA B 1 231 ? 10.242 17.516 10.906 1 95.88 231 ALA B CA 1
ATOM 4059 C C . ALA B 1 231 ? 11.391 18.359 10.344 1 95.88 231 ALA B C 1
ATOM 4061 O O . ALA B 1 231 ? 11.289 19.578 10.25 1 95.88 231 ALA B O 1
ATOM 4062 N N . ASP B 1 232 ? 12.508 17.688 10.039 1 97.81 232 ASP B N 1
ATOM 4063 C CA . ASP B 1 232 ? 13.609 18.344 9.352 1 97.81 232 ASP B CA 1
ATOM 4064 C C . ASP B 1 232 ? 13.312 18.484 7.859 1 97.81 232 ASP B C 1
ATOM 4066 O O . ASP B 1 232 ? 13.734 19.469 7.23 1 97.81 232 ASP B O 1
ATOM 4070 N N . THR B 1 233 ? 12.664 17.531 7.262 1 97.62 233 THR B N 1
ATOM 4071 C CA . THR B 1 233 ? 12.234 17.516 5.867 1 97.62 233 THR B CA 1
ATOM 4072 C C . THR B 1 233 ? 10.812 16.969 5.742 1 97.62 233 THR B C 1
ATOM 4074 O O . THR B 1 233 ? 10.453 16 6.422 1 97.62 233 THR B O 1
ATOM 4077 N N . THR B 1 234 ? 10.047 17.672 4.891 1 95.88 234 THR B N 1
ATOM 4078 C CA . THR B 1 234 ? 8.672 17.234 4.688 1 95.88 234 THR B CA 1
ATOM 4079 C C . THR B 1 234 ? 8.383 17.031 3.205 1 95.88 234 THR B C 1
ATOM 4081 O O . THR B 1 234 ? 8.703 17.891 2.385 1 95.88 234 THR B O 1
ATOM 4084 N N . PHE B 1 235 ? 7.898 15.867 2.891 1 96.94 235 PHE B N 1
ATOM 4085 C CA . PHE B 1 235 ? 7.281 15.641 1.589 1 96.94 235 PHE B CA 1
ATOM 4086 C C . PHE B 1 235 ? 5.766 15.773 1.679 1 96.94 235 PHE B C 1
ATOM 4088 O O . PHE B 1 235 ? 5.109 15 2.377 1 96.94 235 PHE B O 1
ATOM 4095 N N . VAL B 1 236 ? 5.25 16.781 1.036 1 90.69 236 VAL B N 1
ATOM 4096 C CA . VAL B 1 236 ? 3.803 16.969 0.989 1 90.69 236 VAL B CA 1
ATOM 4097 C C . VAL B 1 236 ? 3.238 16.297 -0.264 1 90.69 236 VAL B C 1
ATOM 4099 O O . VAL B 1 236 ? 3.457 16.781 -1.38 1 90.69 236 VAL B O 1
ATOM 4102 N N . LEU B 1 237 ? 2.562 15.148 -0.001 1 91.25 237 LEU B N 1
ATOM 4103 C CA . LEU B 1 237 ? 1.954 14.406 -1.1 1 91.25 237 LEU B CA 1
ATOM 4104 C C . LEU B 1 237 ? 0.542 14.906 -1.381 1 91.25 237 LEU B C 1
ATOM 4106 O O . LEU B 1 237 ? -0.436 14.211 -1.104 1 91.25 237 LEU B O 1
ATOM 4110 N N . GLN B 1 238 ? 0.475 16.109 -1.714 1 69.12 238 GLN B N 1
ATOM 4111 C CA . GLN B 1 238 ? -0.752 16.891 -1.771 1 69.12 238 GLN B CA 1
ATOM 4112 C C . GLN B 1 238 ? -1.748 16.281 -2.758 1 69.12 238 GLN B C 1
ATOM 4114 O O . GLN B 1 238 ? -1.371 15.883 -3.859 1 69.12 238 GLN B O 1
ATOM 4119 N N . GLN B 1 239 ? -3.047 15.891 -2.166 1 59.59 239 GLN B N 1
ATOM 4120 C CA . GLN B 1 239 ? -4.141 15.672 -3.105 1 59.59 239 GLN B CA 1
ATOM 4121 C C . GLN B 1 239 ? -5.359 16.516 -2.742 1 59.59 239 GLN B C 1
ATOM 4123 O O . GLN B 1 239 ? -5.641 16.734 -1.562 1 59.59 239 GLN B O 1
ATOM 4128 N N . THR B 1 240 ? -5.727 17.531 -3.504 1 50.41 240 THR B N 1
ATOM 4129 C CA . THR B 1 240 ? -6.801 18.484 -3.246 1 50.41 240 THR B CA 1
ATOM 4130 C C . THR B 1 240 ? -8.047 17.766 -2.732 1 50.41 240 THR B C 1
ATOM 4132 O O . THR B 1 240 ? -8.711 18.25 -1.812 1 50.41 240 THR B O 1
ATOM 4135 N N . GLU B 1 241 ? -8.523 16.719 -3.445 1 49.84 241 GLU B N 1
ATOM 4136 C CA . GLU B 1 241 ? -9.906 16.281 -3.248 1 49.84 241 GLU B CA 1
ATOM 4137 C C . GLU B 1 241 ? -9.953 14.859 -2.688 1 49.84 241 GLU B C 1
ATOM 4139 O O . GLU B 1 241 ? -11.023 14.359 -2.326 1 49.84 241 GLU B O 1
ATOM 4144 N N . LEU B 1 242 ? -8.75 14.352 -2.387 1 57 242 LEU B N 1
ATOM 4145 C CA . LEU B 1 242 ? -8.93 12.914 -2.213 1 57 242 LEU B CA 1
ATOM 4146 C C . LEU B 1 242 ? -8.797 12.516 -0.746 1 57 242 LEU B C 1
ATOM 4148 O O . LEU B 1 242 ? -8.211 13.258 0.048 1 57 242 LEU B O 1
ATOM 4152 N N . SER B 1 243 ? -9.578 11.492 -0.323 1 66.94 243 SER B N 1
ATOM 4153 C CA . SER B 1 243 ? -9.586 10.844 0.985 1 66.94 243 SER B CA 1
ATOM 4154 C C . SER B 1 243 ? -8.227 10.227 1.303 1 66.94 243 SER B C 1
ATOM 4156 O O . SER B 1 243 ? -7.43 9.977 0.399 1 66.94 243 SER B O 1
ATOM 4158 N N . THR B 1 244 ? -7.969 10.164 2.57 1 74.19 244 THR B N 1
ATOM 4159 C CA . THR B 1 244 ? -6.762 9.523 3.074 1 74.19 244 THR B CA 1
ATOM 4160 C C . THR B 1 244 ? -6.633 8.109 2.518 1 74.19 244 THR B C 1
ATOM 4162 O O . THR B 1 244 ? -5.527 7.656 2.209 1 74.19 244 THR B O 1
ATOM 4165 N N . ILE B 1 245 ? -7.789 7.457 2.318 1 82.62 245 ILE B N 1
ATOM 4166 C CA . ILE B 1 245 ? -7.801 6.105 1.771 1 82.62 245 ILE B CA 1
ATOM 4167 C C . ILE B 1 245 ? -7.301 6.133 0.327 1 82.62 245 ILE B C 1
ATOM 4169 O O . ILE B 1 245 ? -6.469 5.309 -0.064 1 82.62 245 ILE B O 1
ATOM 4173 N N . ASP B 1 246 ? -7.66 7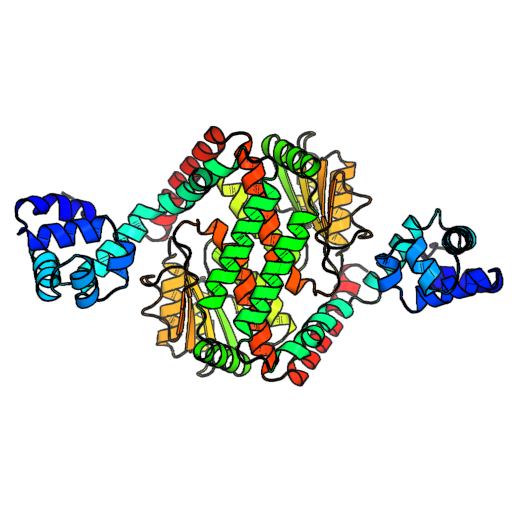.145 -0.397 1 87.56 246 ASP B N 1
ATOM 4174 C CA . ASP B 1 246 ? -7.32 7.262 -1.812 1 87.56 246 ASP B CA 1
ATOM 4175 C C . ASP B 1 246 ? -5.84 7.586 -1.995 1 87.56 246 ASP B C 1
ATOM 4177 O O . ASP B 1 246 ? -5.293 7.418 -3.088 1 87.56 246 ASP B O 1
ATOM 4181 N N . MET B 1 247 ? -5.219 7.969 -0.917 1 89.38 247 MET B N 1
ATOM 4182 C CA . MET B 1 247 ? -3.824 8.398 -0.995 1 89.38 247 MET B CA 1
ATOM 4183 C C . MET B 1 247 ? -2.883 7.199 -0.919 1 89.38 247 MET B C 1
ATOM 4185 O O . MET B 1 247 ? -1.703 7.309 -1.256 1 89.38 247 MET B O 1
ATOM 4189 N N . MET B 1 248 ? -3.348 6.117 -0.499 1 94.5 248 MET B N 1
ATOM 4190 C CA . MET B 1 248 ? -2.482 5 -0.118 1 94.5 248 MET B CA 1
ATOM 4191 C C . MET B 1 248 ? -1.669 4.512 -1.312 1 94.5 248 MET B C 1
ATOM 4193 O O . MET B 1 248 ? -0.468 4.266 -1.189 1 94.5 248 MET B O 1
ATOM 4197 N N . PRO B 1 249 ? -2.271 4.355 -2.531 1 95.69 249 PRO B N 1
ATOM 4198 C CA . PRO B 1 249 ? -1.44 3.918 -3.654 1 95.69 249 PRO B CA 1
ATOM 4199 C C . PRO B 1 249 ? -0.281 4.871 -3.936 1 95.69 249 PRO B C 1
ATOM 4201 O O . PRO B 1 249 ? 0.846 4.426 -4.172 1 95.69 249 PRO B O 1
ATOM 4204 N N . ALA B 1 250 ? -0.557 6.125 -3.883 1 95.81 250 ALA B N 1
ATOM 4205 C CA . ALA B 1 250 ? 0.482 7.117 -4.148 1 95.81 250 ALA B CA 1
ATOM 4206 C C . ALA B 1 250 ? 1.535 7.117 -3.045 1 95.81 250 ALA B C 1
ATOM 4208 O O . ALA B 1 250 ? 2.727 7.289 -3.314 1 95.81 250 ALA B O 1
ATOM 4209 N N . LEU B 1 251 ? 1.044 7 -1.827 1 97 251 LEU B N 1
ATOM 4210 C CA . LEU B 1 251 ? 1.962 6.938 -0.694 1 97 251 LEU B CA 1
ATOM 4211 C C . LEU B 1 251 ? 2.924 5.762 -0.839 1 97 251 LEU B C 1
ATOM 4213 O O . LEU B 1 251 ? 4.133 5.922 -0.666 1 97 251 LEU B O 1
ATOM 4217 N N . ILE B 1 252 ? 2.451 4.586 -1.183 1 97.62 252 ILE B N 1
ATOM 4218 C CA . ILE B 1 252 ? 3.271 3.393 -1.349 1 97.62 252 ILE B CA 1
ATOM 4219 C C . ILE B 1 252 ? 4.211 3.574 -2.539 1 97.62 252 ILE B C 1
ATOM 4221 O O . ILE B 1 252 ? 5.371 3.16 -2.49 1 97.62 252 ILE B O 1
ATOM 4225 N N . ALA B 1 253 ? 3.701 4.125 -3.611 1 96.88 253 ALA B N 1
ATOM 4226 C CA . ALA B 1 253 ? 4.551 4.418 -4.766 1 96.88 253 ALA B CA 1
ATOM 4227 C C . ALA B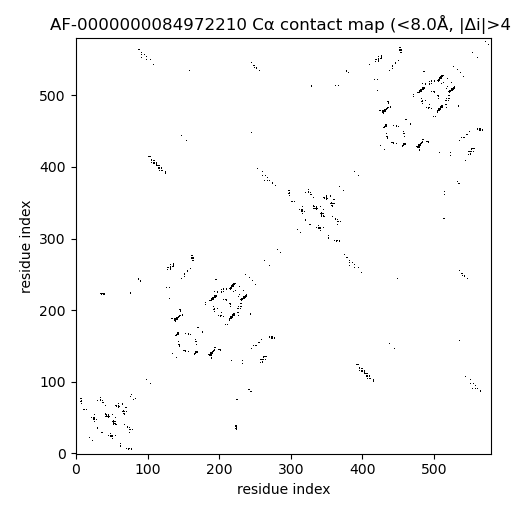 1 253 ? 5.73 5.297 -4.367 1 96.88 253 ALA B C 1
ATOM 4229 O O . ALA B 1 253 ? 6.867 5.039 -4.762 1 96.88 253 ALA B O 1
ATOM 4230 N N . PHE B 1 254 ? 5.473 6.34 -3.621 1 97.94 254 PHE B N 1
ATOM 4231 C CA . PHE B 1 254 ? 6.527 7.254 -3.193 1 97.94 254 PHE B CA 1
ATOM 4232 C C . PHE B 1 254 ? 7.512 6.551 -2.27 1 97.94 254 PHE B C 1
ATOM 4234 O O . PHE B 1 254 ? 8.727 6.727 -2.396 1 97.94 254 PHE B O 1
ATOM 4241 N N . MET B 1 255 ? 7.027 5.77 -1.335 1 98.25 255 MET B N 1
ATOM 4242 C CA . MET B 1 255 ? 7.898 5.02 -0.433 1 98.25 255 MET B CA 1
ATOM 4243 C C . MET B 1 255 ? 8.797 4.062 -1.212 1 98.25 255 MET B C 1
ATOM 4245 O O . MET B 1 255 ? 9.984 3.936 -0.911 1 98.25 255 MET B O 1
ATOM 4249 N N . ASN B 1 256 ? 8.172 3.365 -2.154 1 96.12 256 ASN B N 1
ATOM 4250 C CA . ASN B 1 256 ? 8.977 2.523 -3.035 1 96.12 256 ASN B CA 1
ATOM 4251 C C . ASN B 1 256 ? 10.07 3.326 -3.734 1 96.12 256 ASN B C 1
ATOM 4253 O O . ASN B 1 256 ? 11.195 2.846 -3.891 1 96.12 256 ASN B O 1
ATOM 4257 N N . THR B 1 257 ? 9.75 4.492 -4.145 1 97.06 257 THR B N 1
ATOM 4258 C CA . THR B 1 257 ? 10.695 5.387 -4.812 1 97.06 257 THR B CA 1
ATOM 4259 C C . THR B 1 257 ? 11.82 5.785 -3.869 1 97.06 257 THR B C 1
ATOM 4261 O O . THR B 1 257 ? 12.984 5.848 -4.277 1 97.06 257 THR B O 1
ATOM 4264 N N . LEU B 1 258 ? 11.484 6.078 -2.627 1 98.12 258 LEU B N 1
ATOM 4265 C CA . LEU B 1 258 ? 12.508 6.367 -1.628 1 98.12 258 LEU B CA 1
ATOM 4266 C C . LEU B 1 258 ? 13.477 5.199 -1.485 1 98.12 258 LEU B C 1
ATOM 4268 O O . LEU B 1 258 ? 14.688 5.402 -1.372 1 98.12 258 LEU B O 1
ATOM 4272 N N . VAL B 1 259 ? 12.961 4 -1.463 1 97.38 259 VAL B N 1
ATOM 4273 C CA . VAL B 1 259 ? 13.789 2.807 -1.334 1 97.38 259 VAL B CA 1
ATOM 4274 C C . VAL B 1 259 ? 14.75 2.713 -2.52 1 97.38 259 VAL B C 1
ATOM 4276 O O . VAL B 1 259 ? 15.945 2.451 -2.342 1 97.38 259 VAL B O 1
ATOM 4279 N N . VAL B 1 260 ? 14.227 2.949 -3.711 1 94.62 260 VAL B N 1
ATOM 4280 C CA . VAL B 1 260 ? 15.062 2.93 -4.906 1 94.62 260 VAL B CA 1
ATOM 4281 C C . VAL B 1 260 ? 16.172 3.979 -4.781 1 94.62 260 VAL B C 1
ATOM 4283 O O . VAL B 1 260 ? 17.328 3.707 -5.098 1 94.62 260 VAL B O 1
ATOM 4286 N N . GLY B 1 261 ? 15.773 5.188 -4.375 1 96.88 261 GLY B N 1
ATOM 4287 C CA . GLY B 1 261 ? 16.766 6.227 -4.141 1 96.88 261 GLY B CA 1
ATOM 4288 C C . GLY B 1 261 ? 17.844 5.82 -3.15 1 96.88 261 GLY B C 1
ATOM 4289 O O . GLY B 1 261 ? 19.031 6.051 -3.385 1 96.88 261 GLY B O 1
ATOM 4290 N N . MET B 1 262 ? 17.484 5.215 -2.018 1 97.81 262 MET B N 1
ATOM 4291 C CA . MET B 1 262 ? 18.422 4.734 -1.012 1 97.81 262 MET B CA 1
ATOM 4292 C C . MET B 1 262 ? 19.391 3.729 -1.616 1 97.81 262 MET B C 1
ATOM 4294 O O . MET B 1 262 ? 20.609 3.84 -1.432 1 97.81 262 MET B O 1
ATOM 4298 N N . VAL B 1 263 ? 18.906 2.797 -2.389 1 96.06 263 VAL B N 1
ATOM 4299 C CA . VAL B 1 263 ? 19.688 1.723 -2.986 1 96.06 263 VAL B CA 1
ATOM 4300 C C . VAL B 1 263 ? 20.688 2.305 -3.98 1 96.06 263 VAL B C 1
ATOM 4302 O O . VAL B 1 263 ? 21.797 1.799 -4.117 1 96.06 263 VAL B O 1
ATOM 4305 N N . SER B 1 264 ? 20.344 3.404 -4.59 1 94.94 264 SER B N 1
ATOM 4306 C CA . SER B 1 264 ? 21.172 4.008 -5.633 1 94.94 264 SER B CA 1
ATOM 4307 C C . SER B 1 264 ? 22.484 4.539 -5.062 1 94.94 264 SER B C 1
ATOM 4309 O O . SER B 1 264 ? 23.438 4.777 -5.809 1 94.94 264 SER B O 1
ATOM 4311 N N . HIS B 1 265 ? 22.562 4.68 -3.814 1 96.25 265 HIS B N 1
ATOM 4312 C CA . HIS B 1 265 ? 23.766 5.238 -3.201 1 96.25 265 HIS B CA 1
ATOM 4313 C C . HIS B 1 265 ? 24.828 4.168 -3.012 1 96.25 265 HIS B C 1
ATOM 4315 O O . HIS B 1 265 ? 26.016 4.484 -2.812 1 96.25 265 HIS B O 1
ATOM 4321 N N . ASP B 1 266 ? 24.453 2.93 -3.021 1 95.94 266 ASP B N 1
ATOM 4322 C CA . ASP B 1 266 ? 25.406 1.826 -2.889 1 95.94 266 ASP B CA 1
ATOM 4323 C C . ASP B 1 266 ? 24.797 0.517 -3.385 1 95.94 266 ASP B C 1
ATOM 4325 O O . ASP B 1 266 ? 24.484 -0.369 -2.586 1 95.94 266 ASP B O 1
ATOM 4329 N N . GLN B 1 267 ? 24.734 0.418 -4.617 1 91.69 267 GLN B N 1
ATOM 4330 C CA . GLN B 1 267 ? 24.078 -0.723 -5.246 1 91.69 267 GLN B CA 1
ATOM 4331 C C . GLN B 1 267 ? 24.688 -2.039 -4.785 1 91.69 267 GLN B C 1
ATOM 4333 O O . GLN B 1 267 ? 23.984 -2.996 -4.48 1 91.69 267 GLN B O 1
ATOM 4338 N N . ALA B 1 268 ? 25.984 -2.133 -4.777 1 92.62 268 ALA B N 1
ATOM 4339 C CA . ALA B 1 268 ? 26.703 -3.355 -4.414 1 92.62 268 ALA B CA 1
ATOM 4340 C C . ALA B 1 268 ? 26.359 -3.793 -2.996 1 92.62 268 ALA B C 1
ATOM 4342 O O . ALA B 1 268 ? 26.094 -4.973 -2.748 1 92.62 268 ALA B O 1
ATOM 4343 N N . TYR B 1 269 ? 26.328 -2.855 -2.121 1 95 269 TYR B N 1
ATOM 4344 C CA . TYR B 1 269 ? 25.984 -3.146 -0.733 1 95 269 TYR B CA 1
ATOM 4345 C C . TYR B 1 269 ? 24.578 -3.74 -0.631 1 95 269 TYR B C 1
ATOM 4347 O O . TYR B 1 269 ? 24.375 -4.758 0.037 1 95 269 TYR B O 1
ATOM 4355 N N . TYR B 1 270 ? 23.625 -3.182 -1.271 1 94 270 TYR B N 1
ATOM 4356 C CA . TYR B 1 270 ? 22.234 -3.59 -1.119 1 94 270 TYR B CA 1
ATOM 4357 C C . TYR B 1 270 ? 21.969 -4.902 -1.846 1 94 270 TYR B C 1
ATOM 4359 O O . TYR B 1 270 ? 21.141 -5.699 -1.416 1 94 270 TYR B O 1
ATOM 4367 N N . GLU B 1 271 ? 22.719 -5.141 -2.908 1 88.25 271 GLU B N 1
ATOM 4368 C CA . GLU B 1 271 ? 22.641 -6.453 -3.541 1 88.25 271 GLU B CA 1
ATOM 4369 C C . GLU B 1 271 ? 23.125 -7.551 -2.594 1 88.25 271 GLU B C 1
ATOM 4371 O O . GLU B 1 271 ? 22.516 -8.625 -2.521 1 88.25 271 GLU B O 1
ATOM 4376 N N . GLN B 1 272 ? 24.172 -7.23 -1.94 1 90.69 272 GLN B N 1
ATOM 4377 C CA . GLN B 1 272 ? 24.703 -8.188 -0.972 1 90.69 272 GLN B CA 1
ATOM 4378 C C . GLN B 1 272 ? 23.719 -8.414 0.171 1 90.69 272 GLN B C 1
ATOM 4380 O O . GLN B 1 272 ? 23.516 -9.547 0.605 1 90.69 272 GLN B O 1
ATOM 4385 N N . GLN B 1 273 ? 23.141 -7.355 0.697 1 91.19 273 GLN B N 1
ATOM 4386 C CA . GLN B 1 273 ? 22.156 -7.469 1.774 1 91.19 273 GLN B CA 1
ATOM 4387 C C . GLN B 1 273 ? 20.953 -8.305 1.341 1 91.19 273 GLN B C 1
ATOM 4389 O O . GLN B 1 273 ? 20.484 -9.148 2.098 1 91.19 273 GLN B O 1
ATOM 4394 N N . ARG B 1 274 ? 20.5 -7.996 0.216 1 87.06 274 ARG B N 1
ATOM 4395 C CA . ARG B 1 274 ? 19.359 -8.727 -0.341 1 87.06 274 ARG B CA 1
ATOM 4396 C C . ARG B 1 274 ? 19.672 -10.219 -0.447 1 87.06 274 ARG B C 1
ATOM 4398 O O . ARG B 1 274 ? 18.828 -11.055 -0.104 1 87.06 274 ARG B O 1
ATOM 4405 N N . GLU B 1 275 ? 20.828 -10.555 -0.96 1 82.12 275 GLU B N 1
ATOM 4406 C CA . GLU B 1 275 ? 21.25 -11.945 -1.088 1 82.12 275 GLU B CA 1
ATOM 4407 C C . GLU B 1 275 ? 21.312 -12.633 0.273 1 82.12 275 GLU B C 1
ATOM 4409 O O . GLU B 1 275 ? 20.891 -13.781 0.412 1 82.12 275 GLU B O 1
ATOM 4414 N N . LYS B 1 276 ? 21.844 -11.922 1.197 1 83.31 276 LYS B N 1
ATOM 4415 C CA . LYS B 1 276 ? 21.922 -12.461 2.551 1 83.31 276 LYS B CA 1
ATOM 4416 C C . LYS B 1 276 ? 20.531 -12.727 3.119 1 83.31 276 LYS B C 1
ATOM 4418 O O . LYS B 1 276 ? 20.312 -13.75 3.775 1 83.31 276 LYS B O 1
ATOM 4423 N N . PHE B 1 277 ? 19.672 -11.836 2.859 1 84.19 277 PHE B N 1
ATOM 4424 C CA . PHE B 1 277 ? 18.312 -11.977 3.348 1 84.19 277 PHE B CA 1
ATOM 4425 C C . PHE B 1 277 ? 17.625 -13.172 2.697 1 84.19 277 PHE B C 1
ATOM 4427 O O . PHE B 1 277 ? 16.953 -13.961 3.377 1 84.19 277 PHE B O 1
ATOM 4434 N N . ASP B 1 278 ? 17.844 -13.32 1.422 1 74.62 278 ASP B N 1
ATOM 4435 C CA . ASP B 1 278 ? 17.234 -14.398 0.66 1 74.62 278 ASP B CA 1
ATOM 4436 C C . ASP B 1 278 ? 17.75 -15.758 1.13 1 74.62 278 ASP B C 1
ATOM 4438 O O . ASP B 1 278 ? 16.984 -16.719 1.225 1 74.62 278 ASP B O 1
ATOM 4442 N N . ASP B 1 279 ? 18.953 -15.805 1.317 1 68.25 279 ASP B N 1
ATOM 4443 C CA . ASP B 1 279 ? 19.578 -17.047 1.771 1 68.25 279 ASP B CA 1
ATOM 4444 C C . ASP B 1 279 ? 18.984 -17.5 3.104 1 68.25 279 ASP B C 1
ATOM 4446 O O . ASP B 1 279 ? 18.688 -18.688 3.287 1 68.25 279 ASP B O 1
ATOM 4450 N N . PHE B 1 280 ? 18.766 -16.562 3.969 1 67.44 280 PHE B N 1
ATOM 4451 C CA . PHE B 1 280 ? 18.219 -16.875 5.281 1 67.44 280 PHE B CA 1
ATOM 4452 C C . PHE B 1 280 ? 16.734 -17.234 5.184 1 67.44 280 PHE B C 1
ATOM 4454 O O . PHE B 1 280 ? 16.281 -18.172 5.844 1 67.44 280 PHE B O 1
ATOM 4461 N N . GLN B 1 281 ? 16.031 -16.5 4.367 1 65 281 GLN B N 1
ATOM 4462 C CA . GLN B 1 281 ? 14.594 -16.734 4.199 1 65 281 GLN B CA 1
ATOM 4463 C C . GLN B 1 281 ? 14.336 -18.109 3.566 1 65 281 GLN B C 1
ATOM 4465 O O . GLN B 1 281 ? 13.414 -18.812 3.971 1 65 281 GLN B O 1
ATOM 4470 N N . ASN B 1 282 ? 15.07 -18.375 2.586 1 57.69 282 ASN B N 1
ATOM 4471 C CA . ASN B 1 282 ? 14.945 -19.688 1.949 1 57.69 282 ASN B CA 1
ATOM 4472 C C . ASN B 1 282 ? 15.227 -20.812 2.934 1 57.69 282 ASN B C 1
ATOM 4474 O O . ASN B 1 282 ? 14.555 -21.844 2.91 1 57.69 282 ASN B O 1
ATOM 4478 N N . SER B 1 283 ? 16.109 -20.516 3.744 1 51.91 283 SER B N 1
ATOM 4479 C CA . SER B 1 283 ? 16.438 -21.516 4.746 1 51.91 283 SER B CA 1
ATOM 4480 C C . SER B 1 283 ? 15.336 -21.641 5.789 1 51.91 283 SER B C 1
ATOM 4482 O O . SER B 1 283 ? 14.992 -22.75 6.203 1 51.91 283 SER B O 1
ATOM 4484 N N . PHE B 1 284 ? 14.812 -20.484 6.152 1 51 284 PHE B N 1
ATOM 4485 C CA . PHE B 1 284 ? 13.766 -20.453 7.172 1 51 284 PHE B CA 1
ATOM 4486 C C . PHE B 1 284 ? 12.445 -20.969 6.613 1 51 284 PHE B C 1
ATOM 4488 O O . PHE B 1 284 ? 11.742 -21.734 7.281 1 51 284 PHE B O 1
ATOM 4495 N N . LEU B 1 285 ? 12.031 -20.438 5.449 1 51.91 285 LEU B N 1
ATOM 4496 C CA . LEU B 1 285 ? 10.773 -20.859 4.848 1 51.91 285 LEU B CA 1
ATOM 4497 C C . LEU B 1 285 ? 10.82 -22.344 4.484 1 51.91 285 LEU B C 1
ATOM 4499 O O . LEU B 1 285 ? 9.805 -23.047 4.582 1 51.91 285 LEU B O 1
ATOM 4503 N N . ALA B 1 286 ? 11.898 -22.812 3.957 1 44.47 286 ALA B N 1
ATOM 4504 C CA . ALA B 1 286 ? 12.062 -24.25 3.709 1 44.47 286 ALA B CA 1
ATOM 4505 C C . ALA B 1 286 ? 11.797 -25.062 4.977 1 44.47 286 ALA B C 1
ATOM 4507 O O . ALA B 1 286 ? 11.18 -26.125 4.918 1 44.47 286 ALA B O 1
ATOM 4508 N N . ASP B 1 287 ? 12.18 -24.469 6.016 1 41.59 287 ASP B N 1
ATOM 4509 C CA . ASP B 1 287 ? 12.008 -25.188 7.273 1 41.59 287 ASP B CA 1
ATOM 4510 C C . ASP B 1 287 ? 10.555 -25.109 7.754 1 41.59 287 ASP B C 1
ATOM 4512 O O . ASP B 1 287 ? 10.062 -26.016 8.414 1 41.59 287 ASP B O 1
ATOM 4516 N N . ARG B 1 288 ? 9.992 -24.016 7.5 1 43.12 288 ARG B N 1
ATOM 4517 C CA . ARG B 1 288 ? 8.625 -23.844 7.98 1 43.12 288 ARG B CA 1
ATOM 4518 C C . ARG B 1 288 ? 7.664 -24.75 7.211 1 43.12 288 ARG B C 1
ATOM 4520 O O . ARG B 1 288 ? 6.629 -25.156 7.746 1 43.12 288 ARG B O 1
ATOM 4527 N N . TRP B 1 289 ? 7.898 -24.969 5.906 1 38.62 289 TRP B N 1
ATOM 4528 C CA . TRP B 1 289 ? 6.988 -25.781 5.113 1 38.62 289 TRP B CA 1
ATOM 4529 C C . TRP B 1 289 ? 7.539 -27.203 4.938 1 38.62 289 TRP B C 1
ATOM 4531 O O . TRP B 1 289 ? 6.98 -28 4.188 1 38.62 289 TRP B O 1
ATOM 4541 N N . SER B 1 290 ? 8.672 -27.5 5.406 1 32.75 290 SER B N 1
ATOM 4542 C CA . SER B 1 290 ? 9.055 -28.906 5.488 1 32.75 290 SER B CA 1
ATOM 4543 C C . SER B 1 290 ? 8.414 -29.578 6.699 1 32.75 290 SER B C 1
ATOM 4545 O O . SER B 1 290 ? 8.211 -28.953 7.734 1 32.75 290 SER B O 1
#

Solvent-accessible surface area (backbone atoms only — not comparable to full-atom values): 29877 Å² total; per-residue (Å²): 129,81,79,69,80,65,47,48,65,52,36,45,62,74,36,47,85,78,42,51,75,68,31,43,37,42,50,51,37,40,72,74,33,28,63,57,45,26,44,44,51,53,54,55,46,10,53,75,39,72,46,43,34,67,47,40,42,50,38,24,44,70,53,71,34,94,24,53,69,49,46,22,50,39,27,37,42,33,52,39,62,63,34,55,58,42,38,63,52,36,46,60,60,70,41,57,86,46,53,79,43,82,56,37,56,41,51,50,30,44,52,51,24,48,50,29,44,56,40,31,72,67,57,53,57,65,60,50,51,52,52,18,51,47,60,58,68,29,66,31,43,36,32,36,31,49,79,76,37,30,41,57,39,51,46,49,43,54,57,44,49,40,44,39,79,55,59,42,74,67,54,83,52,62,72,61,37,53,54,50,62,70,67,55,52,79,47,23,31,32,42,34,42,48,42,84,62,50,54,62,64,41,42,51,50,41,37,53,43,32,74,73,50,26,49,23,37,32,40,27,44,42,84,32,43,84,52,56,89,44,35,78,42,73,47,61,55,59,54,96,82,61,19,63,76,70,40,46,27,44,52,44,38,49,52,51,34,45,51,53,49,23,38,48,76,41,52,70,60,33,51,50,34,36,50,54,43,41,56,50,43,54,55,49,51,51,54,69,76,97,129,78,80,68,81,64,46,47,65,49,38,43,62,75,35,46,84,77,42,52,75,69,30,43,36,42,50,52,37,42,72,75,34,27,70,57,44,30,75,46,54,55,54,56,45,10,54,75,40,72,48,43,36,66,46,41,39,51,36,24,44,68,54,70,35,93,25,54,70,49,47,18,32,38,27,32,48,39,45,36,62,72,39,62,58,43,45,64,53,37,44,60,62,71,41,58,84,45,53,78,42,83,56,38,58,41,52,51,30,43,51,50,24,51,50,30,44,56,39,31,72,67,56,53,56,66,59,51,50,51,51,17,51,48,60,58,66,29,65,31,43,38,32,36,34,50,80,77,37,29,42,55,40,51,46,49,44,55,59,44,50,40,44,39,79,54,59,42,73,68,55,83,53,62,73,62,37,54,52,50,62,69,67,55,52,77,47,22,32,33,42,35,42,47,43,77,71,49,57,62,66,41,43,52,51,41,36,52,45,33,75,72,50,26,50,25,38,32,40,27,45,41,96,31,42,85,52,56,88,44,34,80,41,72,46,62,54,60,54,96,80,60,19,59,76,70,41,46,27,44,52,45,37,50,53,53,35,45,50,52,48,23,39,49,76,42,52,70,60,33,52,51,33,34,50,54,44,43,56,51,44,53,54,49,50,52,54,70,75,95

Organism: NCBI:txid1224748